Protein AF-A0A183S8B3-F1 (afdb_monomer_lite)

Structure (mmCIF, N/CA/C/O backbone):
data_AF-A0A183S8B3-F1
#
_entry.id   AF-A0A183S8B3-F1
#
loop_
_atom_site.group_PDB
_atom_site.id
_atom_site.type_symbol
_atom_site.label_atom_id
_atom_site.label_alt_id
_atom_site.label_comp_id
_atom_site.label_asym_id
_atom_site.label_entity_id
_atom_site.label_seq_id
_atom_site.pdbx_PDB_ins_code
_atom_site.Cartn_x
_atom_site.Cartn_y
_atom_site.Cartn_z
_atom_site.occupancy
_atom_site.B_iso_or_equiv
_atom_site.auth_seq_id
_atom_site.auth_comp_id
_atom_site.auth_asym_id
_atom_site.auth_atom_id
_atom_site.pdbx_PDB_model_num
ATOM 1 N N . MET A 1 1 ? 29.386 -8.709 -0.844 1.00 28.58 1 MET A N 1
ATOM 2 C CA . MET A 1 1 ? 30.195 -7.514 -1.145 1.00 28.58 1 MET A CA 1
ATOM 3 C C . MET A 1 1 ? 29.340 -6.323 -0.751 1.00 28.58 1 MET A C 1
ATOM 5 O O . MET A 1 1 ? 28.385 -6.035 -1.453 1.00 28.58 1 MET A O 1
ATOM 9 N N . TYR A 1 2 ? 29.567 -5.760 0.434 1.00 32.00 2 TYR A N 1
ATOM 10 C CA . TYR A 1 2 ? 28.912 -4.520 0.862 1.00 32.00 2 TYR A CA 1
ATOM 11 C C . TYR A 1 2 ? 29.810 -3.366 0.422 1.00 32.00 2 TYR A C 1
ATOM 13 O O . TYR A 1 2 ? 31.002 -3.430 0.736 1.00 32.00 2 TYR A O 1
ATOM 21 N N . PRO A 1 3 ? 29.320 -2.343 -0.293 1.00 48.19 3 PRO A N 1
ATOM 22 C CA . PRO A 1 3 ? 30.127 -1.165 -0.508 1.00 48.19 3 PRO A CA 1
ATOM 23 C C . PRO A 1 3 ? 29.978 -0.280 0.731 1.00 48.19 3 PRO A C 1
ATOM 25 O O . PRO A 1 3 ? 28.956 0.367 0.948 1.00 48.19 3 PRO A O 1
ATOM 28 N N . PHE A 1 4 ? 31.006 -0.276 1.575 1.00 38.41 4 PHE A N 1
ATOM 29 C CA . PHE A 1 4 ? 31.290 0.893 2.396 1.00 38.41 4 PHE A CA 1
ATOM 30 C C . PHE A 1 4 ? 31.666 2.014 1.423 1.00 38.41 4 PHE A C 1
ATOM 32 O O . PHE A 1 4 ? 32.770 2.009 0.887 1.00 38.41 4 PHE A O 1
ATOM 39 N N . PHE A 1 5 ? 30.736 2.920 1.128 1.00 45.72 5 PHE A N 1
ATOM 40 C CA . PHE A 1 5 ? 31.040 4.111 0.339 1.00 45.72 5 PHE A CA 1
ATOM 41 C C . PHE A 1 5 ? 31.589 5.197 1.268 1.00 45.72 5 PHE A C 1
ATOM 43 O O . PHE A 1 5 ? 30.900 5.633 2.194 1.00 45.72 5 PHE A O 1
ATOM 50 N N . CYS A 1 6 ? 32.832 5.621 1.029 1.00 40.22 6 CYS A N 1
ATOM 51 C CA . CYS A 1 6 ? 33.384 6.852 1.595 1.00 40.22 6 CYS A CA 1
ATOM 52 C C . CYS A 1 6 ? 32.563 8.058 1.098 1.00 40.22 6 CYS A C 1
ATOM 54 O O . CYS A 1 6 ? 31.995 8.004 0.009 1.00 40.22 6 CYS A O 1
ATOM 56 N N . SER A 1 7 ? 32.499 9.165 1.849 1.00 49.09 7 SER A N 1
ATOM 57 C CA . SER A 1 7 ? 31.607 10.297 1.509 1.00 49.09 7 SER A CA 1
ATOM 58 C C . SER A 1 7 ? 31.872 10.926 0.129 1.00 49.09 7 SER A C 1
ATOM 60 O O . SER A 1 7 ? 30.956 11.464 -0.484 1.00 49.09 7 SER A O 1
ATOM 62 N N . LEU A 1 8 ? 33.095 10.813 -0.405 1.00 49.53 8 LEU A N 1
ATOM 63 C CA . LEU A 1 8 ? 33.428 11.254 -1.765 1.00 49.53 8 LEU A CA 1
ATOM 64 C C . LEU A 1 8 ? 32.795 10.350 -2.845 1.00 49.53 8 LEU A C 1
ATOM 66 O O . LEU A 1 8 ? 32.351 10.843 -3.879 1.00 49.53 8 LEU A O 1
ATOM 70 N N . ASP A 1 9 ? 32.694 9.044 -2.584 1.00 68.12 9 ASP A N 1
ATOM 71 C CA . ASP A 1 9 ? 32.042 8.087 -3.486 1.00 68.12 9 ASP A CA 1
ATOM 72 C C . ASP A 1 9 ? 30.518 8.233 -3.458 1.00 68.12 9 ASP A C 1
ATOM 74 O O . ASP A 1 9 ? 29.854 7.987 -4.461 1.00 68.12 9 ASP A O 1
ATOM 78 N N . GLN A 1 10 ? 29.954 8.667 -2.328 1.00 70.12 10 GLN A N 1
ATOM 79 C CA . GLN A 1 10 ? 28.513 8.863 -2.175 1.00 70.12 10 GLN A CA 1
ATOM 80 C C . GLN A 1 10 ? 27.961 9.901 -3.158 1.00 70.12 10 GLN A C 1
ATOM 82 O O . GLN A 1 10 ? 26.988 9.620 -3.855 1.00 70.12 10 GLN A O 1
ATOM 87 N N . HIS A 1 11 ? 28.622 11.057 -3.274 1.00 78.56 11 HIS A N 1
ATOM 88 C CA . HIS A 1 11 ? 28.232 12.104 -4.221 1.00 78.56 11 HIS A CA 1
ATOM 89 C C . HIS A 1 11 ? 28.464 11.705 -5.683 1.00 78.56 11 HIS A C 1
ATOM 91 O O . HIS A 1 11 ? 27.692 12.096 -6.558 1.00 78.56 11 HIS A O 1
ATOM 97 N N . LEU A 1 12 ? 29.508 10.917 -5.963 1.00 81.69 12 LEU A N 1
ATOM 98 C CA . LEU A 1 12 ? 29.776 10.418 -7.313 1.00 81.69 12 LEU A CA 1
ATOM 99 C C . LEU A 1 12 ? 28.714 9.403 -7.750 1.00 81.69 12 LEU A C 1
ATOM 101 O O . LEU A 1 12 ? 28.211 9.472 -8.870 1.00 81.69 12 LEU A O 1
ATOM 105 N N . VAL A 1 13 ? 28.351 8.477 -6.859 1.00 81.94 13 VAL A N 1
ATOM 106 C CA . VAL A 1 13 ? 27.310 7.476 -7.111 1.00 81.94 13 VAL A CA 1
ATOM 107 C C . VAL A 1 13 ? 25.944 8.143 -7.235 1.00 81.94 13 VAL A C 1
ATOM 109 O O . VAL A 1 13 ? 25.242 7.867 -8.206 1.00 81.94 13 VAL A O 1
ATOM 112 N N . SER A 1 14 ? 25.573 9.045 -6.318 1.00 83.31 14 SER A N 1
ATOM 113 C CA . SER A 1 14 ? 24.304 9.776 -6.420 1.00 83.31 14 SER A CA 1
ATOM 114 C C . SER A 1 14 ? 24.256 10.621 -7.694 1.00 83.31 14 SER A C 1
ATOM 116 O O . SER A 1 14 ? 23.299 10.509 -8.448 1.00 83.31 14 SER A O 1
ATOM 118 N N . GLY A 1 15 ? 25.319 11.371 -8.005 1.00 83.31 15 GLY A N 1
ATOM 119 C CA . GLY A 1 15 ? 25.400 12.193 -9.214 1.00 83.31 15 GLY A CA 1
ATOM 120 C C . GLY A 1 15 ? 25.343 11.376 -10.509 1.00 83.31 15 GLY A C 1
ATOM 121 O O . GLY A 1 15 ? 24.691 11.787 -11.464 1.00 83.31 15 GLY A O 1
ATOM 122 N N . GLY A 1 16 ? 25.969 10.195 -10.545 1.00 85.56 16 GLY A N 1
ATOM 123 C CA . GLY A 1 16 ? 25.882 9.279 -11.686 1.00 85.56 16 GLY A CA 1
ATOM 124 C C . GLY A 1 16 ? 24.483 8.685 -11.875 1.00 85.56 16 GLY A C 1
ATOM 125 O O . GLY A 1 16 ? 24.009 8.568 -13.006 1.00 85.56 16 GLY A O 1
ATOM 126 N N . LEU A 1 17 ? 23.801 8.342 -10.779 1.00 86.75 17 LEU A N 1
ATOM 127 C CA . LEU A 1 17 ? 22.418 7.861 -10.804 1.00 86.75 17 LEU A CA 1
ATOM 128 C C . LEU A 1 17 ? 21.437 8.976 -11.191 1.00 86.75 17 LEU A C 1
ATOM 130 O O . LEU A 1 17 ? 20.550 8.741 -12.008 1.00 86.75 17 LEU A O 1
ATOM 134 N N . ASP A 1 18 ? 21.631 10.193 -10.686 1.00 87.69 18 ASP A N 1
ATOM 135 C CA . ASP A 1 18 ? 20.837 11.360 -11.070 1.00 87.69 18 ASP A CA 1
ATOM 136 C C . ASP A 1 18 ? 21.036 11.697 -12.546 1.00 87.69 18 ASP A C 1
ATOM 138 O O . ASP A 1 18 ? 20.058 11.913 -13.259 1.00 87.69 18 ASP A O 1
ATOM 142 N N . PHE A 1 19 ? 22.279 11.688 -13.036 1.00 87.81 19 PHE A N 1
ATOM 143 C CA . PHE A 1 19 ? 22.562 11.851 -14.461 1.00 87.81 19 PHE A CA 1
ATOM 144 C C . PHE A 1 19 ? 21.821 10.800 -15.291 1.00 87.81 19 PHE A C 1
ATOM 146 O O . PHE A 1 19 ? 21.200 11.145 -16.294 1.00 87.81 19 PHE A O 1
ATOM 153 N N . LEU A 1 20 ? 21.839 9.534 -14.859 1.00 86.69 20 LEU A N 1
ATOM 154 C CA . LEU A 1 20 ? 21.105 8.473 -15.538 1.00 86.69 20 LEU A CA 1
ATOM 155 C C . LEU A 1 20 ? 19.599 8.754 -15.547 1.00 86.69 20 LEU A C 1
ATOM 157 O O . LEU A 1 20 ? 18.998 8.691 -16.611 1.00 86.69 20 LEU A O 1
ATOM 161 N N . ALA A 1 21 ? 18.998 9.111 -14.410 1.00 86.38 21 ALA A N 1
ATOM 162 C CA . ALA A 1 21 ? 17.575 9.445 -14.334 1.00 86.38 21 ALA A CA 1
ATOM 163 C C . ALA A 1 21 ? 17.202 10.578 -15.309 1.00 86.38 21 ALA A C 1
ATOM 165 O O . ALA A 1 21 ? 16.333 10.399 -16.160 1.00 86.38 21 ALA A O 1
ATOM 166 N N . HIS A 1 22 ? 17.932 11.698 -15.265 1.00 86.94 22 HIS A N 1
ATOM 167 C CA . HIS A 1 22 ? 17.687 12.851 -16.136 1.00 86.94 22 HIS A CA 1
ATOM 168 C C . HIS A 1 22 ? 17.904 12.524 -17.614 1.00 86.94 22 HIS A C 1
ATOM 170 O O . HIS A 1 22 ? 17.146 12.983 -18.464 1.00 86.94 22 HIS A O 1
ATOM 176 N N . HIS A 1 23 ? 18.924 11.727 -17.942 1.00 85.56 23 HIS A N 1
ATOM 177 C CA . HIS A 1 23 ? 19.182 11.319 -19.318 1.00 85.56 23 HIS A CA 1
ATOM 178 C C . HIS A 1 23 ? 18.061 10.424 -19.862 1.00 85.56 23 HIS A C 1
ATOM 180 O O . HIS A 1 23 ? 17.615 10.613 -20.991 1.00 85.56 23 HIS A O 1
ATOM 186 N N . MET A 1 24 ? 17.561 9.493 -19.046 1.00 84.12 24 MET A N 1
ATOM 187 C CA . MET A 1 24 ? 16.427 8.632 -19.396 1.00 84.12 24 MET A CA 1
ATOM 188 C C . MET A 1 24 ? 15.137 9.451 -19.563 1.00 84.12 24 MET A C 1
ATOM 190 O O . MET A 1 24 ? 14.385 9.236 -20.512 1.00 84.12 24 MET A O 1
ATOM 194 N N . ASP A 1 25 ? 14.885 10.428 -18.691 1.00 83.81 25 ASP A N 1
ATOM 195 C CA . ASP A 1 25 ? 13.725 11.319 -18.813 1.00 83.81 25 ASP A CA 1
ATOM 196 C C . ASP A 1 25 ? 13.831 12.244 -20.034 1.00 83.81 25 ASP A C 1
ATOM 198 O O . ASP A 1 25 ? 12.833 12.500 -20.712 1.00 83.81 25 ASP A O 1
ATOM 202 N N . PHE A 1 26 ? 15.041 12.702 -20.365 1.00 82.50 26 PHE A N 1
ATOM 203 C CA . PHE A 1 26 ? 15.312 13.467 -21.579 1.00 82.50 26 PHE A CA 1
ATOM 204 C C . PHE A 1 26 ? 15.041 12.647 -22.844 1.00 82.50 26 PHE A C 1
ATOM 206 O O . PHE A 1 26 ? 14.369 13.145 -23.745 1.00 82.50 26 PHE A O 1
ATOM 213 N N . ILE A 1 27 ? 15.509 11.393 -22.916 1.00 77.56 27 ILE A N 1
ATOM 214 C CA . ILE A 1 27 ? 15.233 10.496 -24.055 1.00 77.56 27 ILE A CA 1
ATOM 215 C C . ILE A 1 27 ? 13.723 10.322 -24.228 1.00 77.56 27 ILE A C 1
ATOM 217 O O . ILE A 1 27 ? 13.205 10.488 -25.332 1.00 77.56 27 ILE A O 1
ATOM 221 N N . ARG A 1 28 ? 13.014 10.056 -23.126 1.00 73.19 28 ARG A N 1
ATOM 222 C CA . ARG A 1 28 ? 11.563 9.875 -23.132 1.00 73.19 28 ARG A CA 1
ATOM 223 C C . ARG A 1 28 ? 10.825 11.115 -23.622 1.00 73.19 28 ARG A C 1
ATOM 225 O O . ARG A 1 28 ? 9.957 10.994 -24.470 1.00 73.19 28 ARG A O 1
ATOM 232 N N . THR A 1 29 ? 11.166 12.296 -23.112 1.00 75.00 29 THR A N 1
ATOM 233 C CA . THR A 1 29 ? 10.485 13.557 -23.467 1.00 75.00 29 THR A CA 1
ATOM 234 C C . THR A 1 29 ? 10.867 14.089 -24.849 1.00 75.00 29 THR A C 1
ATOM 236 O O . THR A 1 29 ? 10.072 14.790 -25.468 1.00 75.00 29 THR A O 1
ATOM 239 N N . SER A 1 30 ? 12.059 13.748 -25.346 1.00 66.19 30 SER A N 1
ATOM 240 C CA . SER A 1 30 ? 12.550 14.169 -26.667 1.00 66.19 30 SER A CA 1
ATOM 241 C C . SER A 1 30 ? 12.126 13.227 -27.797 1.00 66.19 30 SER A C 1
ATOM 243 O O . SER A 1 30 ? 12.201 13.601 -28.967 1.00 66.19 30 SER A O 1
ATOM 245 N N . SER A 1 31 ? 11.691 12.005 -27.475 1.00 57.00 31 SER A N 1
ATOM 246 C CA . SER A 1 31 ? 11.126 11.077 -28.451 1.00 57.00 31 SER A CA 1
ATOM 247 C C . SER A 1 31 ? 9.702 11.499 -28.822 1.00 57.00 31 SER A C 1
ATOM 249 O O . SER A 1 31 ? 8.827 11.590 -27.964 1.00 57.00 31 SER A O 1
ATOM 251 N N . ALA A 1 32 ? 9.436 11.700 -30.116 1.00 47.03 32 ALA A N 1
ATOM 252 C CA . ALA A 1 32 ? 8.099 12.016 -30.638 1.00 47.03 32 ALA A CA 1
ATOM 253 C C . ALA A 1 32 ? 7.045 10.917 -30.354 1.00 47.03 32 ALA A C 1
ATOM 255 O O . ALA A 1 32 ? 5.854 11.146 -30.540 1.00 47.03 32 ALA A O 1
ATOM 256 N N . SER A 1 33 ? 7.476 9.746 -29.868 1.00 48.53 33 SER A N 1
ATOM 257 C CA . SER A 1 33 ? 6.636 8.617 -29.446 1.00 48.53 33 SER A CA 1
ATOM 258 C C . SER A 1 33 ? 6.102 8.735 -28.008 1.00 48.53 33 SER A C 1
ATOM 260 O O . SER A 1 33 ? 5.363 7.858 -27.565 1.00 48.53 33 SER A O 1
ATOM 262 N N . ALA A 1 34 ? 6.442 9.792 -27.260 1.00 42.66 34 ALA A N 1
ATOM 263 C CA . ALA A 1 34 ? 6.072 9.958 -25.846 1.00 42.66 34 ALA A CA 1
ATOM 264 C C . ALA A 1 34 ? 4.556 10.065 -25.563 1.00 42.66 34 ALA A C 1
ATOM 266 O O . ALA A 1 34 ? 4.163 10.162 -24.402 1.00 42.66 34 ALA A O 1
ATOM 267 N N . ALA A 1 35 ? 3.717 10.080 -26.604 1.00 38.09 35 ALA A N 1
ATOM 268 C CA . ALA A 1 35 ? 2.268 10.242 -26.514 1.00 38.09 35 ALA A CA 1
ATOM 269 C C . ALA A 1 35 ? 1.453 8.974 -26.836 1.00 38.09 35 ALA A C 1
ATOM 271 O O . ALA A 1 35 ? 0.227 9.037 -26.787 1.00 38.09 35 ALA A O 1
ATOM 272 N N . VAL A 1 36 ? 2.077 7.835 -27.156 1.00 44.66 36 VAL A N 1
ATOM 273 C CA . VAL A 1 36 ? 1.338 6.615 -27.536 1.00 44.66 36 VAL A CA 1
ATOM 274 C C . VAL A 1 36 ? 1.467 5.559 -26.440 1.00 44.66 36 VAL A C 1
ATOM 276 O O . VAL A 1 36 ? 2.223 4.605 -26.545 1.00 44.66 36 VAL A O 1
ATOM 279 N N . ASP A 1 37 ? 0.740 5.778 -25.344 1.00 46.44 37 ASP A N 1
ATOM 280 C CA . ASP A 1 37 ? 0.506 4.782 -24.282 1.00 46.44 37 ASP A CA 1
ATOM 281 C C . ASP A 1 37 ? -0.944 4.239 -24.369 1.00 46.44 37 ASP A C 1
ATOM 283 O O . ASP A 1 37 ? -1.504 3.746 -23.393 1.00 46.44 37 ASP A O 1
ATOM 287 N N . LEU A 1 38 ? -1.569 4.349 -25.550 1.00 39.78 38 LEU A N 1
ATOM 288 C CA . LEU A 1 38 ? -2.922 3.878 -25.852 1.00 39.78 38 LEU A CA 1
ATOM 289 C C . LEU A 1 38 ? -2.873 2.879 -27.015 1.00 39.78 38 LEU A C 1
ATOM 291 O O . LEU A 1 38 ? -2.592 3.257 -28.144 1.00 39.78 38 LEU A O 1
ATOM 295 N N . ASP A 1 39 ? -3.172 1.619 -26.696 1.00 39.62 39 ASP A N 1
ATOM 296 C CA . ASP A 1 39 ? -3.632 0.567 -27.611 1.00 39.62 39 ASP A CA 1
ATOM 297 C C . ASP A 1 39 ? -2.832 0.311 -28.897 1.00 39.62 39 ASP A C 1
ATOM 299 O O . ASP A 1 39 ? -3.371 0.364 -29.997 1.00 39.62 39 ASP A O 1
ATOM 303 N N . ASP A 1 40 ? -1.597 -0.170 -28.768 1.00 39.56 40 ASP A N 1
ATOM 304 C CA . ASP A 1 40 ? -0.907 -0.798 -29.897 1.00 39.56 40 ASP A CA 1
ATOM 305 C C . ASP A 1 40 ? -0.841 -2.320 -29.764 1.00 39.56 40 ASP A C 1
ATOM 307 O O . ASP A 1 40 ? 0.211 -2.945 -29.653 1.00 39.56 40 ASP A O 1
ATOM 311 N N . ALA A 1 41 ? -2.022 -2.934 -29.857 1.00 37.16 41 ALA A N 1
ATOM 312 C CA . ALA A 1 41 ? -2.141 -4.227 -30.528 1.00 37.16 41 ALA A CA 1
ATOM 313 C C . ALA A 1 41 ? -2.025 -4.083 -32.068 1.00 37.16 41 ALA A C 1
ATOM 315 O O . ALA A 1 41 ? -2.004 -5.098 -32.761 1.00 37.16 41 ALA A O 1
ATOM 316 N N . TYR A 1 42 ? -1.947 -2.848 -32.597 1.00 35.09 42 TYR A N 1
ATOM 317 C CA . TYR A 1 42 ? -1.952 -2.540 -34.033 1.00 35.09 42 TYR A CA 1
ATOM 318 C C . TYR A 1 42 ? -1.074 -1.349 -34.486 1.00 35.09 42 TYR A C 1
ATOM 320 O O . TYR A 1 42 ? -1.268 -0.885 -35.611 1.00 35.09 42 TYR A O 1
ATOM 328 N N . ALA A 1 43 ? -0.070 -0.880 -33.729 1.00 35.03 43 ALA A N 1
ATOM 329 C CA . ALA A 1 43 ? 0.948 -0.035 -34.367 1.00 35.03 43 ALA A CA 1
ATOM 330 C C . ALA A 1 43 ? 1.804 -0.896 -35.286 1.00 35.03 43 ALA A C 1
ATOM 332 O O . ALA A 1 43 ? 2.615 -1.713 -34.841 1.00 35.03 43 ALA A O 1
ATOM 333 N N . GLU A 1 44 ? 1.662 -0.664 -36.589 1.00 30.53 44 GLU A N 1
ATOM 334 C CA . GLU A 1 44 ? 2.767 -0.911 -37.502 1.00 30.53 44 GLU A CA 1
ATOM 335 C C . GLU A 1 44 ? 4.028 -0.214 -36.970 1.00 30.53 44 GLU A C 1
ATOM 337 O O . GLU A 1 44 ? 3.926 0.865 -36.373 1.00 30.53 44 GLU A O 1
ATOM 342 N N . PRO A 1 45 ? 5.217 -0.817 -37.153 1.00 34.09 45 PRO A N 1
ATOM 343 C CA . PRO A 1 45 ? 6.460 -0.275 -36.634 1.00 34.09 45 PRO A CA 1
ATOM 344 C C . PRO A 1 45 ? 6.703 1.081 -37.291 1.00 34.09 45 PRO A C 1
ATOM 346 O O . PRO A 1 45 ? 7.200 1.161 -38.412 1.00 34.09 45 PRO A O 1
ATOM 349 N N . SER A 1 46 ? 6.313 2.158 -36.612 1.00 37.19 46 SER A N 1
ATOM 350 C CA . SER A 1 46 ? 6.635 3.496 -37.078 1.00 37.19 46 SER A CA 1
ATOM 351 C C . SER A 1 46 ? 8.157 3.601 -37.160 1.00 37.19 46 SER A C 1
ATOM 353 O O . SER A 1 46 ? 8.864 3.249 -36.215 1.00 37.19 46 SER A O 1
ATOM 355 N N . GLU A 1 47 ? 8.666 4.078 -38.297 1.00 36.62 47 GLU A N 1
ATOM 356 C CA . GLU A 1 47 ? 10.076 4.410 -38.547 1.00 36.62 47 GLU A CA 1
ATOM 357 C C . GLU A 1 47 ? 10.549 5.607 -37.686 1.00 36.62 47 GLU A C 1
ATOM 359 O O . GLU A 1 47 ? 11.268 6.494 -38.144 1.00 36.62 47 GLU A O 1
ATOM 364 N N . SER A 1 48 ? 10.112 5.691 -36.429 1.00 43.03 48 SER A N 1
ATOM 365 C CA . SER A 1 48 ? 10.617 6.643 -35.450 1.00 43.03 48 SER A CA 1
ATOM 366 C C . SER A 1 48 ? 11.865 6.052 -34.791 1.00 43.03 48 SER A C 1
ATOM 368 O O . SER A 1 48 ? 11.960 4.837 -34.613 1.00 43.03 48 SER A O 1
ATOM 370 N N . LEU A 1 49 ? 12.876 6.895 -34.530 1.00 43.25 49 LEU A N 1
ATOM 371 C CA . LEU A 1 49 ? 14.199 6.452 -34.080 1.00 43.25 49 LEU A CA 1
ATOM 372 C C . LEU A 1 49 ? 14.074 5.383 -32.986 1.00 43.25 49 LEU A C 1
ATOM 374 O O . LEU A 1 49 ? 13.365 5.618 -32.005 1.00 43.25 49 LEU A O 1
ATOM 378 N N . PRO A 1 50 ? 14.772 4.241 -33.124 1.00 53.00 50 PRO A N 1
ATOM 379 C CA . PRO A 1 50 ? 14.678 3.177 -32.148 1.00 53.00 50 PRO A CA 1
ATOM 380 C C . PRO A 1 50 ? 15.023 3.747 -30.779 1.00 53.00 50 PRO A C 1
ATOM 382 O O . PRO A 1 50 ? 16.064 4.388 -30.615 1.00 53.00 50 PRO A O 1
ATOM 385 N N . ASN A 1 51 ? 14.147 3.524 -29.802 1.00 63.94 51 ASN A N 1
ATOM 386 C CA . ASN A 1 51 ? 14.427 3.866 -28.423 1.00 63.94 51 ASN A CA 1
ATOM 387 C C . ASN A 1 51 ? 15.752 3.189 -28.035 1.00 63.94 51 ASN A C 1
ATOM 389 O O . ASN A 1 51 ? 15.833 1.964 -27.910 1.00 63.94 51 ASN A O 1
ATOM 393 N N . THR A 1 52 ? 16.824 3.979 -27.922 1.00 74.81 52 THR A N 1
ATOM 394 C CA . THR A 1 52 ? 18.205 3.488 -27.792 1.00 74.81 52 THR A CA 1
ATOM 395 C C . THR A 1 52 ? 18.356 2.525 -26.611 1.00 74.81 52 THR A C 1
ATOM 397 O O . THR A 1 52 ? 19.189 1.620 -26.635 1.00 74.81 52 THR A O 1
ATOM 400 N N . ILE A 1 53 ? 17.511 2.687 -25.589 1.00 80.75 53 ILE A N 1
ATOM 401 C CA . ILE A 1 53 ? 17.480 1.860 -24.382 1.00 80.75 53 ILE A CA 1
ATOM 402 C C . ILE A 1 53 ? 16.853 0.492 -24.657 1.00 80.75 53 ILE A C 1
ATOM 404 O O . ILE A 1 53 ? 17.350 -0.514 -24.156 1.00 80.75 53 ILE A O 1
ATOM 408 N N . GLU A 1 54 ? 15.809 0.420 -25.481 1.00 81.25 54 GLU A N 1
ATOM 409 C CA . GLU A 1 54 ? 15.206 -0.854 -25.882 1.00 81.25 54 GLU A CA 1
ATOM 410 C C . GLU A 1 54 ? 16.151 -1.653 -26.769 1.00 81.25 54 GLU A C 1
ATOM 412 O O . GLU A 1 54 ? 16.347 -2.844 -26.538 1.00 81.25 54 GLU A O 1
ATOM 417 N N . VAL A 1 55 ? 16.829 -0.995 -27.714 1.00 83.50 55 VAL A N 1
ATOM 418 C CA . VAL A 1 55 ? 17.889 -1.643 -28.501 1.00 83.50 55 VAL A CA 1
ATOM 419 C C . VAL A 1 55 ? 19.005 -2.141 -27.588 1.00 83.50 55 VAL A C 1
ATOM 421 O O . VAL A 1 55 ? 19.480 -3.265 -27.760 1.00 83.50 55 VAL A O 1
ATOM 424 N N . ALA A 1 56 ? 19.403 -1.357 -26.582 1.00 83.06 56 ALA A N 1
ATOM 425 C CA . ALA A 1 56 ? 20.388 -1.786 -25.595 1.00 83.06 56 ALA A CA 1
ATOM 426 C C . ALA A 1 56 ? 19.894 -2.974 -24.751 1.00 83.06 56 ALA A C 1
ATOM 428 O O . ALA A 1 56 ? 20.684 -3.873 -24.460 1.00 83.06 56 ALA A O 1
ATOM 429 N N . TYR A 1 57 ? 18.605 -3.021 -24.400 1.00 85.44 57 TYR A N 1
ATOM 430 C CA . TYR A 1 57 ? 18.001 -4.150 -23.693 1.00 85.44 57 TYR A CA 1
ATOM 431 C C . TYR A 1 57 ? 17.985 -5.416 -24.548 1.00 85.44 57 TYR A C 1
ATOM 433 O O . TYR A 1 57 ? 18.431 -6.460 -24.082 1.00 85.44 57 TYR A O 1
ATOM 441 N N . VAL A 1 58 ? 17.551 -5.324 -25.806 1.00 86.31 58 VAL A N 1
ATOM 442 C CA . VAL A 1 58 ? 17.529 -6.455 -26.747 1.00 86.31 58 VAL A CA 1
ATOM 443 C C . VAL A 1 58 ? 18.945 -6.962 -27.025 1.00 86.31 58 VAL A C 1
ATOM 445 O O . VAL A 1 58 ? 19.194 -8.165 -27.023 1.00 86.31 58 VAL A O 1
ATOM 448 N N . THR A 1 59 ? 19.899 -6.049 -27.215 1.00 87.50 59 THR A N 1
ATOM 449 C CA . THR A 1 59 ? 21.290 -6.398 -27.539 1.00 87.50 59 THR A CA 1
ATOM 450 C C . THR A 1 59 ? 22.043 -6.931 -26.319 1.00 87.50 59 THR A C 1
ATOM 452 O O . THR A 1 59 ? 22.892 -7.815 -26.442 1.00 87.50 59 THR A O 1
ATOM 455 N N . ASN A 1 60 ? 21.779 -6.389 -25.127 1.00 87.31 60 ASN A N 1
ATOM 456 C CA . ASN A 1 60 ? 22.495 -6.754 -23.909 1.00 87.31 60 ASN A CA 1
ATOM 457 C C . ASN A 1 60 ? 21.607 -6.674 -22.652 1.00 87.31 60 ASN A C 1
ATOM 459 O O . ASN A 1 60 ? 21.823 -5.828 -21.774 1.00 87.31 60 ASN A O 1
ATOM 463 N N . PRO A 1 61 ? 20.658 -7.612 -22.481 1.00 87.50 61 PRO A N 1
ATOM 464 C CA . PRO A 1 61 ? 19.708 -7.576 -21.364 1.00 87.50 61 PRO A CA 1
ATOM 465 C C . PRO A 1 61 ? 20.418 -7.706 -20.011 1.00 87.50 61 PRO A C 1
ATOM 467 O O . PRO A 1 61 ? 19.998 -7.140 -19.001 1.00 87.50 61 PRO A O 1
ATOM 470 N N . SER A 1 62 ? 21.564 -8.397 -19.995 1.00 88.25 62 SER A N 1
ATOM 471 C CA . SER A 1 62 ? 22.396 -8.563 -18.803 1.00 88.25 62 SER A CA 1
ATOM 472 C C . SER A 1 62 ? 22.993 -7.250 -18.293 1.00 88.25 62 SER A C 1
ATOM 474 O O . SER A 1 62 ? 23.260 -7.132 -17.097 1.00 88.25 62 SER A O 1
ATOM 476 N N . LEU A 1 63 ? 23.253 -6.284 -19.180 1.00 87.56 63 LEU A N 1
ATOM 477 C CA . LEU A 1 63 ? 23.804 -4.985 -18.812 1.00 87.56 63 LEU A CA 1
ATOM 478 C C . LEU A 1 63 ? 22.730 -4.128 -18.144 1.00 87.56 63 LEU A C 1
ATOM 480 O O . LEU A 1 63 ? 22.965 -3.605 -17.058 1.00 87.56 63 LEU A O 1
ATOM 484 N N . ILE A 1 64 ? 21.543 -4.061 -18.752 1.00 89.38 64 ILE A N 1
ATOM 485 C CA . ILE A 1 64 ? 20.398 -3.325 -18.203 1.00 89.38 64 ILE A CA 1
ATOM 486 C C . ILE A 1 64 ? 19.984 -3.908 -16.852 1.00 89.38 64 ILE A C 1
ATOM 488 O O . ILE A 1 64 ? 19.811 -3.169 -15.885 1.00 89.38 64 ILE A O 1
ATOM 492 N N . TRP A 1 65 ? 19.927 -5.239 -16.742 1.00 91.69 65 TRP A N 1
ATOM 493 C CA . TRP A 1 65 ? 19.690 -5.897 -15.460 1.00 91.69 65 TRP A CA 1
ATOM 494 C C . TRP A 1 65 ? 20.768 -5.565 -14.425 1.00 91.69 65 TRP A C 1
ATOM 496 O O . TRP A 1 65 ? 20.440 -5.270 -13.280 1.00 91.69 65 TRP A O 1
ATOM 506 N N . ARG A 1 66 ? 22.055 -5.585 -14.797 1.00 88.62 66 ARG A N 1
ATOM 507 C CA . ARG A 1 66 ? 23.143 -5.235 -13.871 1.00 88.62 66 ARG A CA 1
ATOM 508 C C . ARG A 1 66 ? 23.008 -3.804 -13.364 1.00 88.62 66 ARG A C 1
ATOM 510 O O . ARG A 1 66 ? 23.144 -3.599 -12.162 1.00 88.62 66 ARG A O 1
ATOM 517 N N . LEU A 1 67 ? 22.684 -2.861 -14.244 1.00 87.06 67 LEU A N 1
ATOM 518 C CA . LEU A 1 67 ? 22.475 -1.460 -13.894 1.00 87.06 67 LEU A CA 1
ATOM 519 C C . LEU A 1 67 ? 21.286 -1.281 -12.941 1.00 87.06 67 LEU A C 1
ATOM 521 O O . LEU A 1 67 ? 21.436 -0.664 -11.888 1.00 87.06 67 LEU A O 1
ATOM 525 N N . LEU A 1 68 ? 20.147 -1.907 -13.251 1.00 89.81 68 LEU A N 1
ATOM 526 C CA . LEU A 1 68 ? 18.979 -1.917 -12.369 1.00 89.81 68 LEU A CA 1
ATOM 527 C C . LEU A 1 68 ? 19.310 -2.560 -11.015 1.00 89.81 68 LEU A C 1
ATOM 529 O O . LEU A 1 68 ? 19.026 -1.999 -9.964 1.00 89.81 68 LEU A O 1
ATOM 533 N N . SER A 1 69 ? 19.966 -3.721 -11.022 1.00 88.81 69 SER A N 1
ATOM 534 C CA . SER A 1 69 ? 20.324 -4.447 -9.802 1.00 88.81 69 SER A CA 1
ATOM 535 C C . SER A 1 69 ? 21.326 -3.688 -8.931 1.00 88.81 69 SER A C 1
ATOM 537 O O . SER A 1 69 ? 21.285 -3.834 -7.711 1.00 88.81 69 SER A O 1
ATOM 539 N N . PHE A 1 70 ? 22.211 -2.892 -9.540 1.00 86.69 70 PHE A N 1
ATOM 540 C CA . PHE A 1 70 ? 23.135 -2.009 -8.837 1.00 86.69 70 PHE A CA 1
ATOM 541 C C . PHE A 1 70 ? 22.358 -0.904 -8.124 1.00 86.69 70 PHE A C 1
ATOM 543 O O . PHE A 1 70 ? 22.493 -0.769 -6.912 1.00 86.69 70 PHE A O 1
ATOM 550 N N . ALA A 1 71 ? 21.473 -0.204 -8.838 1.00 85.94 71 ALA A N 1
ATOM 551 C CA . ALA A 1 71 ? 20.631 0.832 -8.251 1.00 85.94 71 ALA A CA 1
ATOM 552 C C . ALA A 1 71 ? 19.732 0.275 -7.128 1.00 85.94 71 ALA A C 1
ATOM 554 O O . ALA A 1 71 ? 19.676 0.842 -6.043 1.00 85.94 71 ALA A O 1
ATOM 555 N N . LEU A 1 72 ? 19.117 -0.898 -7.315 1.00 86.38 72 LEU A N 1
ATOM 556 C CA . LEU A 1 72 ? 18.309 -1.552 -6.275 1.00 86.38 72 LEU A CA 1
ATOM 557 C C . LEU A 1 72 ? 19.113 -1.927 -5.012 1.00 86.38 72 LEU A C 1
ATOM 559 O O . LEU A 1 72 ? 18.539 -2.028 -3.923 1.00 86.38 72 LEU A O 1
ATOM 563 N N . GLN A 1 73 ? 20.424 -2.158 -5.149 1.00 86.38 73 GLN A N 1
ATOM 564 C CA . GLN A 1 73 ? 21.343 -2.480 -4.049 1.00 86.38 73 GLN A CA 1
ATOM 565 C C . GLN A 1 73 ? 21.916 -1.248 -3.348 1.00 86.38 73 GLN A C 1
ATOM 567 O O . GLN A 1 73 ? 22.432 -1.387 -2.237 1.00 86.38 73 GLN A O 1
ATOM 572 N N . CYS A 1 74 ? 21.847 -0.070 -3.971 1.00 81.19 74 CYS A N 1
ATOM 573 C CA . CYS A 1 74 ? 22.327 1.166 -3.375 1.00 81.19 74 CYS A CA 1
ATOM 574 C C . CYS A 1 74 ? 21.549 1.462 -2.088 1.00 81.19 74 CYS A C 1
ATOM 576 O O . CYS A 1 74 ? 20.330 1.637 -2.099 1.00 81.19 74 CYS A O 1
ATOM 578 N N . ARG A 1 75 ? 22.276 1.513 -0.970 1.00 66.81 75 ARG A N 1
ATOM 579 C CA . ARG A 1 75 ? 21.751 1.879 0.343 1.00 66.81 75 ARG A CA 1
ATOM 580 C C . ARG A 1 75 ? 22.642 2.893 1.043 1.00 66.81 75 ARG A C 1
ATOM 582 O O . ARG A 1 75 ? 23.853 2.885 0.799 1.00 66.81 75 ARG A O 1
ATOM 589 N N . PRO A 1 76 ? 22.067 3.670 1.974 1.00 56.62 76 PRO A N 1
ATOM 590 C CA . PRO A 1 76 ? 22.862 4.439 2.911 1.00 56.62 76 PRO A CA 1
ATOM 591 C C . PRO A 1 76 ? 23.720 3.496 3.759 1.00 56.62 76 PRO A C 1
ATOM 593 O O . PRO A 1 76 ? 23.287 2.413 4.159 1.00 56.62 76 PRO A O 1
ATOM 596 N N . SER A 1 77 ? 24.952 3.917 4.040 1.00 45.19 77 SER A N 1
ATOM 597 C CA . SER A 1 77 ? 25.908 3.186 4.879 1.00 45.19 77 SER A CA 1
ATOM 598 C C . SER A 1 77 ? 25.595 3.270 6.378 1.00 45.19 77 SER A C 1
ATOM 600 O O . SER A 1 77 ? 26.186 2.527 7.159 1.00 45.19 77 SER A O 1
ATOM 602 N N . MET A 1 78 ? 24.669 4.145 6.782 1.00 42.19 78 MET A N 1
ATOM 603 C CA . MET A 1 78 ? 24.238 4.351 8.164 1.00 42.19 78 MET A CA 1
ATOM 604 C C . MET A 1 78 ? 22.715 4.527 8.223 1.00 42.19 78 MET A C 1
ATOM 606 O O . MET A 1 78 ? 22.152 5.147 7.320 1.00 42.19 78 MET A O 1
ATOM 610 N N . PRO A 1 79 ? 22.040 4.036 9.277 1.00 41.38 79 PRO A N 1
ATOM 611 C CA . PRO A 1 79 ? 20.650 4.376 9.547 1.00 41.38 79 PRO A CA 1
ATOM 612 C C . PRO A 1 79 ? 20.578 5.857 9.940 1.00 41.38 79 PRO A C 1
ATOM 614 O O . PRO A 1 79 ? 20.678 6.219 11.109 1.00 41.38 79 PRO A O 1
ATOM 617 N N . THR A 1 80 ? 20.475 6.742 8.955 1.00 39.38 80 THR A N 1
ATOM 618 C CA . THR A 1 80 ? 20.202 8.155 9.197 1.00 39.38 80 THR A CA 1
ATOM 619 C C . THR A 1 80 ? 18.714 8.319 9.466 1.00 39.38 80 THR A C 1
ATOM 621 O O . THR A 1 80 ? 17.876 7.840 8.706 1.00 39.38 80 THR A O 1
ATOM 624 N N . THR A 1 81 ? 18.382 9.030 10.540 1.00 38.59 81 THR A N 1
ATOM 625 C CA . THR A 1 81 ? 17.019 9.469 10.883 1.00 38.59 81 THR A CA 1
ATOM 626 C C . THR A 1 81 ? 16.410 10.405 9.835 1.00 38.59 81 THR A C 1
ATOM 628 O O . THR A 1 81 ? 15.219 10.704 9.889 1.00 38.59 81 THR A O 1
ATOM 631 N N . GLU A 1 82 ? 17.211 10.864 8.874 1.00 39.53 82 GLU A N 1
ATOM 632 C CA . GLU A 1 82 ? 16.773 11.690 7.761 1.00 39.53 82 GLU A CA 1
ATOM 633 C C . GLU A 1 82 ? 16.179 10.828 6.642 1.00 39.53 82 GLU A C 1
ATOM 635 O O . GLU A 1 82 ? 16.814 9.948 6.057 1.00 39.53 82 GLU A O 1
ATOM 640 N N . THR A 1 83 ? 14.922 11.119 6.322 1.00 48.78 83 THR A N 1
ATOM 641 C CA . THR A 1 83 ? 14.092 10.484 5.292 1.00 48.78 83 THR A CA 1
ATOM 642 C C . THR A 1 83 ? 14.603 10.689 3.857 1.00 48.78 83 THR A C 1
ATOM 644 O O . THR A 1 83 ? 14.017 10.152 2.915 1.00 48.78 83 THR A O 1
ATOM 647 N N . THR A 1 84 ? 15.720 11.393 3.670 1.00 57.16 84 THR A N 1
ATOM 648 C CA . THR A 1 84 ? 16.211 11.919 2.390 1.00 57.16 84 THR A CA 1
ATOM 649 C C . THR A 1 84 ? 17.679 11.567 2.132 1.00 57.16 84 THR A C 1
ATOM 651 O O . THR A 1 84 ? 18.497 12.451 1.904 1.00 57.16 84 THR A O 1
ATOM 654 N N . ASP A 1 85 ? 18.034 10.277 2.142 1.00 72.81 85 ASP A N 1
ATOM 655 C CA . ASP A 1 85 ? 19.332 9.851 1.598 1.00 72.81 85 ASP A CA 1
ATOM 656 C C . ASP A 1 85 ? 19.367 10.112 0.075 1.00 72.81 85 ASP A C 1
ATOM 658 O O . ASP A 1 85 ? 18.567 9.511 -0.663 1.00 72.81 85 ASP A O 1
ATOM 662 N N . PRO A 1 86 ? 20.274 10.982 -0.411 1.00 77.69 86 PRO A N 1
ATOM 663 C CA . PRO A 1 86 ? 20.371 11.324 -1.825 1.00 77.69 86 PRO A CA 1
ATOM 664 C C . PRO A 1 86 ? 20.697 10.113 -2.702 1.00 77.69 86 PRO A C 1
ATOM 666 O O . PRO A 1 86 ? 20.180 10.027 -3.811 1.00 77.69 86 PRO A O 1
ATOM 669 N N . ILE A 1 87 ? 21.484 9.142 -2.221 1.00 84.06 87 ILE A N 1
ATOM 670 C CA . ILE A 1 87 ? 21.831 7.952 -3.012 1.00 84.06 87 ILE A CA 1
ATOM 671 C C . ILE A 1 87 ? 20.593 7.102 -3.244 1.00 84.06 87 ILE A C 1
ATOM 673 O O . ILE A 1 87 ? 20.315 6.713 -4.377 1.00 84.06 87 ILE A O 1
ATOM 677 N N . ARG A 1 88 ? 19.840 6.808 -2.180 1.00 81.25 88 ARG A N 1
ATOM 678 C CA . ARG A 1 88 ? 18.607 6.023 -2.286 1.00 81.25 88 ARG A CA 1
ATOM 679 C C . ARG A 1 88 ? 17.595 6.721 -3.191 1.00 81.25 88 ARG A C 1
ATOM 681 O O . ARG A 1 88 ? 16.970 6.061 -4.019 1.00 81.25 88 ARG A O 1
ATOM 688 N N . LEU A 1 89 ? 17.444 8.042 -3.063 1.00 83.88 89 LEU A N 1
ATOM 689 C CA . LEU A 1 89 ? 16.536 8.816 -3.908 1.00 83.88 89 LEU A CA 1
ATOM 690 C C . LEU A 1 89 ? 16.948 8.750 -5.384 1.00 83.88 89 LEU A C 1
ATOM 692 O O . LEU A 1 89 ? 16.108 8.412 -6.220 1.00 83.88 89 LEU A O 1
ATOM 696 N N . ALA A 1 90 ? 18.226 9.005 -5.677 1.00 86.50 90 ALA A N 1
ATOM 697 C CA . ALA A 1 90 ? 18.800 8.947 -7.017 1.00 86.50 90 ALA A CA 1
ATOM 698 C C . ALA A 1 90 ? 18.677 7.541 -7.617 1.00 86.50 90 ALA A C 1
ATOM 700 O O . ALA A 1 90 ? 18.237 7.384 -8.752 1.00 86.50 90 ALA A O 1
ATOM 701 N N . ALA A 1 91 ? 18.969 6.497 -6.837 1.00 88.19 91 ALA A N 1
ATOM 702 C CA . ALA A 1 91 ? 18.843 5.104 -7.255 1.00 88.19 91 ALA A CA 1
ATOM 703 C C . ALA A 1 91 ? 17.402 4.729 -7.618 1.00 88.19 91 ALA A C 1
ATOM 705 O O . ALA A 1 91 ? 17.164 4.066 -8.634 1.00 88.19 91 ALA A O 1
ATOM 706 N N . CYS A 1 92 ? 16.433 5.170 -6.811 1.00 88.19 92 CYS A N 1
ATOM 707 C CA . CYS A 1 92 ? 15.026 4.910 -7.085 1.00 88.19 92 CYS A CA 1
ATOM 708 C C . CYS A 1 92 ? 14.549 5.691 -8.321 1.00 88.19 92 CYS A C 1
ATOM 710 O O . CYS A 1 92 ? 13.843 5.118 -9.147 1.00 88.19 92 CYS A O 1
ATOM 712 N N . SER A 1 93 ? 14.961 6.957 -8.483 1.00 89.19 93 SER A N 1
ATOM 713 C CA . SER A 1 93 ? 14.667 7.762 -9.682 1.00 89.19 93 SER A CA 1
ATOM 714 C C . SER A 1 93 ? 15.260 7.126 -10.939 1.00 89.19 93 SER A C 1
ATOM 716 O O . SER A 1 93 ? 14.541 6.875 -11.897 1.00 89.19 93 SER A O 1
ATOM 718 N N . ALA A 1 94 ? 16.544 6.769 -10.904 1.00 90.38 94 ALA A N 1
ATOM 719 C CA . ALA A 1 94 ? 17.255 6.120 -11.999 1.00 90.38 94 ALA A CA 1
ATOM 720 C C . ALA A 1 94 ? 16.575 4.816 -12.439 1.00 90.38 94 ALA A C 1
ATOM 722 O O . ALA A 1 94 ? 16.366 4.584 -13.628 1.00 90.38 94 ALA A O 1
ATOM 723 N N . SER A 1 95 ? 16.192 3.979 -11.471 1.00 92.50 95 SER A N 1
ATOM 724 C CA . SER A 1 95 ? 15.505 2.711 -11.732 1.00 92.50 95 SER A CA 1
ATOM 725 C C . SER A 1 95 ? 14.110 2.923 -12.323 1.00 92.50 95 SER A C 1
ATOM 727 O O . SER A 1 95 ? 13.739 2.232 -13.270 1.00 92.50 95 SER A O 1
ATOM 729 N N . ALA A 1 96 ? 13.342 3.879 -11.792 1.00 91.94 96 ALA A N 1
ATOM 730 C CA . ALA A 1 96 ? 12.009 4.201 -12.292 1.00 91.94 96 ALA A CA 1
ATOM 731 C C . ALA A 1 96 ? 12.062 4.767 -13.719 1.00 91.94 96 ALA A C 1
ATOM 733 O O . ALA A 1 96 ? 11.358 4.261 -14.590 1.00 91.94 96 ALA A O 1
ATOM 734 N N . SER A 1 97 ? 12.945 5.733 -13.993 1.00 90.00 97 SER A N 1
ATOM 735 C CA . SER A 1 97 ? 13.119 6.307 -15.333 1.00 90.00 97 SER A CA 1
ATOM 736 C C . SER A 1 97 ? 13.622 5.269 -16.342 1.00 90.00 97 SER A C 1
ATOM 738 O O . SER A 1 97 ? 13.159 5.251 -17.482 1.00 90.00 97 SER A O 1
ATOM 740 N N . LEU A 1 98 ? 14.505 4.348 -15.932 1.00 90.56 98 LEU A N 1
ATOM 741 C CA . LEU A 1 98 ? 14.928 3.221 -16.770 1.00 90.56 98 LEU A CA 1
ATOM 742 C C . LEU A 1 98 ? 13.745 2.313 -17.137 1.00 90.56 98 LEU A C 1
ATOM 744 O O . LEU A 1 98 ? 13.560 1.991 -18.307 1.00 90.56 98 LEU A O 1
ATOM 748 N N . LEU A 1 99 ? 12.934 1.911 -16.153 1.00 91.12 99 LEU A N 1
ATOM 749 C CA . LEU A 1 99 ? 11.763 1.056 -16.379 1.00 91.12 99 LEU A CA 1
ATOM 750 C C . LEU A 1 99 ? 10.668 1.758 -17.197 1.00 91.12 99 LEU A C 1
ATOM 752 O O . LEU A 1 99 ? 9.960 1.099 -17.962 1.00 91.12 99 LEU A O 1
ATOM 756 N N . ALA A 1 100 ? 10.529 3.077 -17.056 1.00 89.12 100 ALA A N 1
ATOM 757 C CA . ALA A 1 100 ? 9.571 3.881 -17.810 1.00 89.12 100 ALA A CA 1
ATOM 758 C C . ALA A 1 100 ? 9.927 3.989 -19.300 1.00 89.12 100 ALA A C 1
ATOM 760 O O . ALA A 1 100 ? 9.031 4.087 -20.130 1.00 89.12 100 ALA A O 1
ATOM 761 N N . ASN A 1 101 ? 11.217 3.930 -19.643 1.00 86.69 101 ASN A N 1
ATOM 762 C CA . ASN A 1 101 ? 11.695 3.965 -21.027 1.00 86.69 101 ASN A CA 1
ATOM 763 C C . ASN A 1 101 ? 11.627 2.611 -21.745 1.00 86.69 101 ASN A C 1
ATOM 765 O O . ASN A 1 101 ? 12.014 2.529 -22.902 1.00 86.69 101 ASN A O 1
ATOM 769 N N . LEU A 1 102 ? 11.193 1.541 -21.085 1.00 85.88 102 LEU A N 1
ATOM 770 C CA . LEU A 1 102 ? 11.048 0.228 -21.708 1.00 85.88 102 LEU A CA 1
ATOM 771 C C . LEU A 1 102 ? 9.579 -0.047 -22.014 1.00 85.88 102 LEU A C 1
ATOM 773 O O . LEU A 1 102 ? 8.714 0.300 -21.204 1.00 85.88 102 LEU A O 1
ATOM 777 N N . ASN A 1 103 ? 9.303 -0.731 -23.124 1.00 85.38 103 ASN A N 1
ATOM 778 C CA . ASN A 1 103 ? 7.973 -1.252 -23.416 1.00 85.38 103 ASN A CA 1
ATOM 779 C C . ASN A 1 103 ? 7.435 -2.175 -22.302 1.00 85.38 103 ASN A C 1
ATOM 781 O O . ASN A 1 103 ? 8.152 -2.642 -21.407 1.00 85.38 103 ASN A O 1
ATOM 785 N N . ARG A 1 104 ? 6.131 -2.459 -22.377 1.00 85.38 104 ARG A N 1
ATOM 786 C CA . ARG A 1 104 ? 5.405 -3.267 -21.388 1.00 85.38 104 ARG A CA 1
ATOM 787 C C . ARG A 1 104 ? 6.056 -4.628 -21.129 1.00 85.38 104 ARG A C 1
ATOM 789 O O . ARG A 1 104 ? 6.144 -5.039 -19.973 1.00 85.38 104 ARG A O 1
ATOM 796 N N . GLU A 1 105 ? 6.491 -5.329 -22.172 1.00 87.31 105 GLU A N 1
ATOM 797 C CA . GLU A 1 105 ? 7.025 -6.686 -22.047 1.00 87.31 105 GLU A CA 1
ATOM 798 C C . GLU A 1 105 ? 8.381 -6.699 -21.332 1.00 87.31 105 GLU A C 1
ATOM 800 O O . GLU A 1 105 ? 8.564 -7.427 -20.355 1.00 87.31 105 GLU A O 1
ATOM 805 N N . TYR A 1 106 ? 9.313 -5.838 -21.739 1.00 89.25 106 TYR A N 1
ATOM 806 C CA . TYR A 1 106 ? 10.635 -5.740 -21.115 1.00 89.25 106 TYR A CA 1
ATOM 807 C C . TYR A 1 106 ? 10.552 -5.220 -19.678 1.00 89.25 106 TYR A C 1
ATOM 809 O O . TYR A 1 106 ? 11.267 -5.703 -18.793 1.00 89.25 106 TYR A O 1
ATOM 817 N N . ARG A 1 107 ? 9.625 -4.290 -19.413 1.00 90.38 107 ARG A N 1
ATOM 818 C CA . ARG A 1 107 ? 9.326 -3.813 -18.058 1.00 90.38 107 ARG A CA 1
ATOM 819 C C . ARG A 1 107 ? 8.845 -4.953 -17.163 1.00 90.38 107 ARG A C 1
ATOM 821 O O . ARG A 1 107 ? 9.342 -5.091 -16.045 1.00 90.38 107 ARG A O 1
ATOM 828 N N . LEU A 1 108 ? 7.938 -5.799 -17.657 1.00 90.50 108 LEU A N 1
ATOM 829 C CA . LEU A 1 108 ? 7.476 -6.989 -16.939 1.00 90.50 108 LEU A CA 1
ATOM 830 C C . LEU A 1 108 ? 8.619 -7.973 -16.677 1.00 90.50 108 LEU A C 1
ATOM 832 O O . LEU A 1 108 ? 8.788 -8.412 -15.543 1.00 90.50 108 LEU A O 1
ATOM 836 N N . GLN A 1 109 ? 9.455 -8.267 -17.675 1.00 91.75 109 GLN A N 1
ATOM 837 C CA . GLN A 1 109 ? 10.589 -9.186 -17.520 1.00 91.75 109 GLN A CA 1
ATOM 838 C C . GLN A 1 109 ? 11.590 -8.710 -16.450 1.00 91.75 109 GLN A C 1
ATOM 840 O O . GLN A 1 109 ? 12.022 -9.501 -15.601 1.00 91.75 109 GLN A O 1
ATOM 845 N N . LEU A 1 110 ? 11.941 -7.419 -16.450 1.00 92.19 110 LEU A N 1
ATOM 846 C CA . LEU A 1 110 ? 12.822 -6.820 -15.441 1.00 92.19 110 LEU A CA 1
ATOM 847 C C . LEU A 1 110 ? 12.178 -6.754 -14.057 1.00 92.19 110 LEU A C 1
ATOM 849 O O . LEU A 1 110 ? 12.864 -6.969 -13.053 1.00 92.19 110 LEU A O 1
ATOM 853 N N . LEU A 1 111 ? 10.871 -6.506 -13.982 1.00 92.69 111 LEU A N 1
ATOM 854 C CA . LEU A 1 111 ? 10.139 -6.551 -12.724 1.00 92.69 111 LEU A CA 1
ATOM 855 C C . LEU A 1 111 ? 10.123 -7.975 -12.158 1.00 92.69 111 LEU A C 1
ATOM 857 O O . LEU A 1 111 ? 10.491 -8.169 -11.003 1.00 92.69 111 LEU A O 1
ATOM 861 N N . SER A 1 112 ? 9.824 -8.994 -12.967 1.00 91.31 112 SER A N 1
ATOM 862 C CA . SER A 1 112 ? 9.901 -10.398 -12.546 1.00 91.31 112 SER A CA 1
ATOM 863 C C . SER A 1 112 ? 11.311 -10.790 -12.092 1.00 91.31 112 SER A C 1
ATOM 865 O O . SER A 1 112 ? 11.469 -11.534 -11.122 1.00 91.31 112 SER A O 1
ATOM 867 N N . ALA A 1 113 ? 12.357 -10.285 -12.754 1.00 91.50 113 ALA A N 1
ATOM 868 C CA . ALA A 1 113 ? 13.736 -10.473 -12.308 1.00 91.50 113 ALA A CA 1
ATOM 869 C C . ALA A 1 113 ? 14.008 -9.780 -10.960 1.00 91.50 113 ALA A C 1
ATOM 871 O O . ALA A 1 113 ? 14.638 -10.379 -10.087 1.00 91.50 113 ALA A O 1
ATOM 872 N N . SER A 1 114 ? 13.476 -8.571 -10.755 1.00 92.62 114 SER A N 1
ATOM 873 C CA . SER A 1 114 ? 13.555 -7.828 -9.487 1.00 92.62 114 SER A CA 1
ATOM 874 C C . SER A 1 114 ? 12.859 -8.573 -8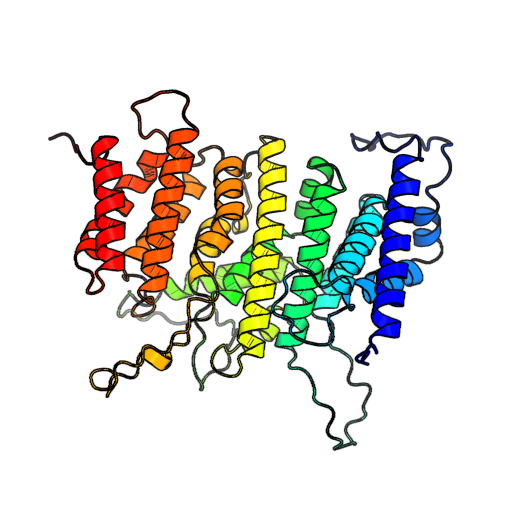.350 1.00 92.62 114 SER A C 1
ATOM 876 O O . SER A 1 114 ? 13.432 -8.713 -7.271 1.00 92.62 114 SER A O 1
ATOM 878 N N . LEU A 1 115 ? 11.679 -9.145 -8.603 1.00 91.62 115 LEU A N 1
ATOM 879 C CA . LEU A 1 115 ? 10.955 -9.951 -7.620 1.00 91.62 115 LEU A CA 1
ATOM 880 C C . LEU A 1 115 ? 11.731 -11.221 -7.245 1.00 91.62 115 LEU A C 1
ATOM 882 O O . LEU A 1 115 ? 11.922 -11.510 -6.065 1.00 91.62 115 LEU A O 1
ATOM 886 N N . ARG A 1 116 ? 12.280 -11.943 -8.232 1.00 90.94 116 ARG A N 1
ATOM 887 C CA . ARG A 1 116 ? 13.158 -13.103 -7.983 1.00 90.94 116 ARG A CA 1
ATOM 888 C C . ARG A 1 116 ? 14.431 -12.722 -7.226 1.00 90.94 116 ARG A C 1
ATOM 890 O O . ARG A 1 116 ? 14.928 -13.504 -6.415 1.00 90.94 116 ARG A O 1
ATOM 897 N N . TRP A 1 117 ? 14.958 -11.522 -7.461 1.00 90.88 117 TRP A N 1
ATOM 898 C CA . TRP A 1 117 ? 16.118 -11.008 -6.742 1.00 90.88 117 TRP A CA 1
ATOM 899 C C . TRP A 1 117 ? 15.837 -10.793 -5.251 1.00 90.88 117 TRP A C 1
ATOM 901 O O . TRP A 1 117 ? 16.739 -11.065 -4.460 1.00 90.88 117 TRP A O 1
ATOM 911 N N . ILE A 1 118 ? 14.616 -10.424 -4.840 1.00 89.38 118 ILE A N 1
ATOM 912 C CA . ILE A 1 118 ? 14.242 -10.256 -3.419 1.00 89.38 118 ILE A CA 1
ATOM 913 C C . ILE A 1 118 ? 14.651 -11.485 -2.600 1.00 89.38 118 ILE A C 1
ATOM 915 O O . ILE A 1 118 ? 15.402 -11.363 -1.632 1.00 89.38 118 ILE A O 1
ATOM 919 N N . VAL A 1 119 ? 14.247 -12.672 -3.051 1.00 85.94 119 VAL A N 1
ATOM 920 C CA . VAL A 1 119 ? 14.480 -13.955 -2.362 1.00 85.94 119 VAL A CA 1
ATOM 921 C C . VAL A 1 119 ? 15.768 -14.663 -2.784 1.00 85.94 119 VAL A C 1
ATOM 923 O O . VAL A 1 119 ? 16.076 -15.753 -2.302 1.00 85.94 119 VAL A O 1
ATOM 926 N N . SER A 1 120 ? 16.547 -14.067 -3.692 1.00 84.12 120 SER A N 1
ATOM 927 C CA . SER A 1 120 ? 17.790 -14.677 -4.157 1.00 84.12 120 SER A CA 1
ATOM 928 C C . SER A 1 120 ? 18.790 -14.782 -3.005 1.00 84.12 120 SER A C 1
ATOM 930 O O . SER A 1 120 ? 19.222 -13.776 -2.436 1.00 84.12 120 SER A O 1
ATOM 932 N N . ASN A 1 121 ? 19.172 -16.005 -2.640 1.00 66.75 121 ASN A N 1
ATOM 933 C CA . ASN A 1 121 ? 20.178 -16.192 -1.604 1.00 66.75 121 ASN A CA 1
ATOM 934 C C . ASN A 1 121 ? 21.470 -15.505 -2.071 1.00 66.75 121 ASN A C 1
ATOM 936 O O . ASN A 1 121 ? 21.939 -15.819 -3.174 1.00 66.75 121 ASN A O 1
ATOM 940 N N . PRO A 1 122 ? 22.073 -14.589 -1.290 1.00 54.34 122 PRO A N 1
ATOM 941 C CA . PRO A 1 122 ? 23.441 -14.198 -1.563 1.00 54.34 122 PRO A CA 1
ATOM 942 C C . PRO A 1 122 ? 24.257 -15.482 -1.435 1.00 54.34 122 PRO A C 1
ATOM 944 O O . PRO A 1 122 ? 24.433 -15.997 -0.334 1.00 54.34 122 PRO A O 1
ATOM 947 N N . ARG A 1 123 ? 24.657 -16.076 -2.569 1.00 43.56 123 ARG A N 1
ATOM 948 C CA . ARG A 1 123 ? 25.482 -17.284 -2.576 1.00 43.56 123 ARG A CA 1
ATOM 949 C C . ARG A 1 123 ? 26.639 -17.023 -1.624 1.00 43.56 123 ARG A C 1
ATOM 951 O O . ARG A 1 123 ? 27.474 -16.158 -1.880 1.00 43.56 123 ARG A O 1
ATOM 958 N N . THR A 1 124 ? 26.694 -17.796 -0.549 1.00 38.47 124 THR A N 1
ATOM 959 C CA . THR A 1 124 ? 27.927 -18.060 0.170 1.00 38.47 124 THR A CA 1
ATOM 960 C C . THR A 1 124 ? 28.857 -18.728 -0.838 1.00 38.47 124 THR A C 1
ATOM 962 O O . THR A 1 124 ? 28.876 -19.946 -0.983 1.00 38.47 124 THR A O 1
ATOM 965 N N . THR A 1 125 ? 29.617 -17.935 -1.585 1.00 32.03 125 THR A N 1
ATOM 966 C CA . THR A 1 125 ? 30.780 -18.409 -2.343 1.00 32.03 125 THR A CA 1
ATOM 967 C C . THR A 1 125 ? 31.973 -18.667 -1.418 1.00 32.03 125 THR A C 1
ATOM 969 O O . THR A 1 125 ? 33.099 -18.786 -1.883 1.00 32.03 125 THR A O 1
ATOM 972 N N . GLY A 1 126 ? 31.748 -18.771 -0.106 1.00 33.47 126 GLY A N 1
ATOM 973 C CA . GLY A 1 126 ? 32.695 -19.350 0.831 1.00 33.47 126 GLY A CA 1
ATOM 974 C C . GLY A 1 126 ? 32.449 -20.849 0.911 1.00 33.47 126 GLY A C 1
ATOM 975 O O . GLY A 1 126 ? 31.391 -21.285 1.365 1.00 33.47 126 GLY A O 1
ATOM 976 N N . LYS A 1 127 ? 33.428 -21.647 0.475 1.00 32.06 127 LYS A N 1
ATOM 977 C CA . LYS A 1 127 ? 33.546 -23.045 0.905 1.00 32.06 127 LYS A CA 1
ATOM 978 C C . LYS A 1 127 ? 33.332 -23.090 2.425 1.00 32.06 127 LYS A C 1
ATOM 980 O O . LYS A 1 127 ? 33.903 -22.265 3.134 1.00 32.06 127 LYS A O 1
ATOM 985 N N . LYS A 1 128 ? 32.532 -24.046 2.917 1.00 35.25 128 LYS A N 1
ATOM 986 C CA . LYS A 1 128 ? 32.508 -24.434 4.339 1.00 35.25 128 LYS A CA 1
ATOM 987 C C . LYS A 1 128 ? 33.964 -24.609 4.791 1.00 35.25 128 LYS A C 1
ATOM 989 O O . LYS A 1 128 ? 34.588 -25.586 4.388 1.00 35.25 128 LYS A O 1
ATOM 994 N N . GLY A 1 129 ? 34.523 -23.655 5.528 1.00 35.44 129 GLY A N 1
ATOM 995 C CA . GLY A 1 129 ? 35.944 -23.706 5.869 1.00 35.44 129 GLY A CA 1
ATOM 996 C C . GLY A 1 129 ? 36.505 -22.492 6.596 1.00 35.44 129 GLY A C 1
ATOM 997 O O . GLY A 1 129 ? 37.292 -22.697 7.509 1.00 35.44 129 GLY A O 1
ATOM 998 N N . ASP A 1 130 ? 36.084 -21.265 6.281 1.00 31.83 130 ASP A N 1
ATOM 999 C CA . ASP A 1 130 ? 36.634 -20.089 6.969 1.00 31.83 130 ASP A CA 1
ATOM 1000 C C . ASP A 1 130 ? 35.713 -19.604 8.088 1.00 31.83 130 ASP A C 1
ATOM 1002 O O . ASP A 1 130 ? 34.720 -18.907 7.874 1.00 31.83 130 ASP A O 1
ATOM 1006 N N . VAL A 1 131 ? 36.085 -19.980 9.312 1.00 43.81 131 VAL A N 1
ATOM 1007 C CA . VAL A 1 131 ? 35.680 -19.321 10.558 1.00 43.81 131 VAL A CA 1
ATOM 1008 C C . VAL A 1 131 ? 36.378 -17.958 10.600 1.00 43.81 131 VAL A C 1
ATOM 1010 O O . VAL A 1 131 ? 37.355 -17.746 11.307 1.00 43.81 131 VAL A O 1
ATOM 1013 N N . GLY A 1 132 ? 35.898 -17.044 9.761 1.00 34.03 132 GLY A N 1
ATOM 1014 C CA . GLY A 1 132 ? 36.255 -15.634 9.754 1.00 34.03 132 GLY A CA 1
ATOM 1015 C C . GLY A 1 132 ? 34.989 -14.817 9.966 1.00 34.03 132 GLY A C 1
ATOM 1016 O O . GLY A 1 132 ? 33.999 -15.002 9.265 1.00 34.03 132 GLY A O 1
ATOM 1017 N N . THR A 1 133 ? 35.018 -13.939 10.958 1.00 38.50 133 THR A N 1
ATOM 1018 C CA . THR A 1 133 ? 33.993 -12.986 11.407 1.00 38.50 133 THR A CA 1
ATOM 1019 C C . THR A 1 133 ? 33.502 -12.023 10.309 1.00 38.50 133 THR A C 1
ATOM 1021 O O . THR A 1 133 ? 33.642 -10.809 10.421 1.00 38.50 133 THR A O 1
ATOM 1024 N N . SER A 1 134 ? 32.871 -12.519 9.240 1.00 39.66 134 SER A N 1
ATOM 1025 C CA . SER A 1 134 ? 32.009 -11.675 8.408 1.00 39.66 134 SER A CA 1
ATOM 1026 C C . SER A 1 134 ? 30.651 -11.594 9.100 1.00 39.66 134 SER A C 1
ATOM 1028 O O . SER A 1 134 ? 29.977 -12.621 9.204 1.00 39.66 134 SER A O 1
ATOM 1030 N N . LEU A 1 135 ? 30.252 -10.412 9.582 1.00 46.41 135 LEU A N 1
ATOM 1031 C CA . LEU A 1 135 ? 28.872 -10.139 9.996 1.00 46.41 135 LEU A CA 1
ATOM 1032 C C . LEU A 1 135 ? 27.935 -10.535 8.838 1.00 46.41 135 LEU A C 1
ATOM 1034 O O . LEU A 1 135 ? 27.779 -9.791 7.871 1.00 46.41 135 LEU A O 1
ATOM 1038 N N . GLN A 1 136 ? 27.354 -11.733 8.890 1.00 58.97 136 GLN A N 1
ATOM 1039 C CA . GLN A 1 136 ? 26.329 -12.140 7.938 1.00 58.97 136 GLN A CA 1
ATOM 1040 C C . GLN A 1 136 ? 25.037 -11.445 8.347 1.00 58.97 136 GLN A C 1
ATOM 1042 O O . GLN A 1 136 ? 24.483 -11.739 9.404 1.00 58.97 136 GLN A O 1
ATOM 1047 N N . VAL A 1 137 ? 24.569 -10.511 7.518 1.00 66.44 137 VAL A N 1
ATOM 1048 C CA . VAL A 1 137 ? 23.254 -9.898 7.711 1.00 66.44 137 VAL A CA 1
ATOM 1049 C C . VAL A 1 137 ? 22.193 -11.003 7.648 1.00 66.44 137 VAL A C 1
ATOM 1051 O O . VAL A 1 137 ? 22.192 -11.778 6.684 1.00 66.44 137 VAL A O 1
ATOM 1054 N N . PRO A 1 138 ? 21.298 -11.094 8.648 1.00 73.12 138 PRO A N 1
ATOM 1055 C CA . PRO A 1 138 ? 20.185 -12.028 8.650 1.00 73.12 138 PRO A CA 1
ATOM 1056 C C . PRO A 1 138 ? 19.439 -12.064 7.302 1.00 73.12 138 PRO A C 1
ATOM 1058 O O . PRO A 1 138 ? 19.162 -11.005 6.723 1.00 73.12 138 PRO A O 1
ATOM 1061 N N . PRO A 1 139 ? 19.071 -13.256 6.794 1.00 79.81 139 PRO A N 1
ATOM 1062 C CA . PRO A 1 139 ? 18.307 -13.394 5.555 1.00 79.81 139 PRO A CA 1
ATOM 1063 C C . PRO A 1 139 ? 17.039 -12.530 5.518 1.00 79.81 139 PRO A C 1
ATOM 1065 O O . PRO A 1 139 ? 16.776 -11.880 4.507 1.00 79.81 139 PRO A O 1
ATOM 1068 N N . VAL A 1 140 ? 16.305 -12.449 6.636 1.00 82.88 140 VAL A N 1
ATOM 1069 C CA . VAL A 1 140 ? 15.100 -11.611 6.755 1.00 82.88 140 VAL A CA 1
ATOM 1070 C C . VAL A 1 140 ? 15.389 -10.133 6.526 1.00 82.88 140 VAL A C 1
ATOM 1072 O O . VAL A 1 140 ? 14.687 -9.494 5.749 1.00 82.88 140 VAL A O 1
ATOM 1075 N N . LEU A 1 141 ? 16.462 -9.607 7.127 1.00 84.88 141 LEU A N 1
ATOM 1076 C CA . LEU A 1 141 ? 16.858 -8.217 6.942 1.00 84.88 141 LEU A CA 1
ATOM 1077 C C . LEU A 1 141 ? 17.139 -7.959 5.474 1.00 84.88 141 LEU A C 1
ATOM 1079 O O . LEU A 1 141 ? 16.589 -7.013 4.938 1.00 84.88 141 LEU A O 1
ATOM 1083 N N . THR A 1 142 ? 17.890 -8.839 4.803 1.00 85.62 142 THR A N 1
ATOM 1084 C CA . THR A 1 142 ? 18.150 -8.732 3.357 1.00 85.62 142 THR A CA 1
ATOM 1085 C C . THR A 1 142 ? 16.856 -8.682 2.538 1.00 85.62 142 THR A C 1
ATOM 1087 O O . THR A 1 142 ? 16.758 -7.870 1.623 1.00 85.62 142 THR A O 1
ATOM 1090 N N . VAL A 1 143 ? 15.859 -9.506 2.860 1.00 88.94 143 VAL A N 1
ATOM 1091 C CA . VAL A 1 143 ? 14.571 -9.527 2.148 1.00 88.94 143 VAL A CA 1
ATOM 1092 C C . VAL A 1 143 ? 13.778 -8.235 2.360 1.00 88.94 143 VAL A C 1
ATOM 1094 O O . VAL A 1 143 ? 13.361 -7.635 1.371 1.00 88.94 143 VAL A O 1
ATOM 1097 N N . LEU A 1 144 ? 13.625 -7.767 3.604 1.00 89.56 144 LEU A N 1
ATOM 1098 C CA . LEU A 1 144 ? 12.908 -6.520 3.938 1.00 89.56 144 LEU A CA 1
ATOM 1099 C C . LEU A 1 144 ? 13.476 -5.319 3.188 1.00 89.56 144 LEU A C 1
ATOM 1101 O O . LEU A 1 144 ? 12.784 -4.531 2.559 1.00 89.56 144 LEU A O 1
ATOM 1105 N N . PHE A 1 145 ? 14.788 -5.258 3.202 1.00 87.88 145 PHE A N 1
ATOM 1106 C CA . PHE A 1 145 ? 15.609 -4.291 2.522 1.00 87.88 145 PHE A CA 1
ATOM 1107 C C . PHE A 1 145 ? 15.435 -4.284 1.001 1.00 87.88 145 PHE A C 1
ATOM 1109 O O . PHE A 1 145 ? 15.387 -3.224 0.377 1.00 87.88 145 PHE A O 1
ATOM 1116 N N . ARG A 1 146 ? 15.384 -5.458 0.371 1.00 90.81 146 ARG A N 1
ATOM 1117 C CA . ARG A 1 146 ? 15.150 -5.561 -1.074 1.00 90.81 146 ARG A CA 1
ATOM 1118 C C . ARG A 1 146 ? 13.707 -5.218 -1.434 1.00 90.81 146 ARG A C 1
ATOM 1120 O O . ARG A 1 146 ? 13.489 -4.585 -2.463 1.00 90.81 146 ARG A O 1
ATOM 1127 N N . LEU A 1 147 ? 12.752 -5.604 -0.587 1.00 92.94 147 LEU A N 1
ATOM 1128 C CA . LEU A 1 147 ? 11.346 -5.227 -0.719 1.00 92.94 147 LEU A CA 1
ATOM 1129 C C . LEU A 1 147 ? 11.164 -3.713 -0.652 1.00 92.94 147 LEU A C 1
ATOM 1131 O O . LEU A 1 147 ? 10.533 -3.155 -1.542 1.00 92.94 147 LEU A O 1
ATOM 1135 N N . GLU A 1 148 ? 11.770 -3.050 0.337 1.00 92.38 148 GLU A N 1
ATOM 1136 C CA . GLU A 1 148 ? 11.764 -1.588 0.458 1.00 92.38 148 GLU A CA 1
ATOM 1137 C C . GLU A 1 148 ? 12.225 -0.927 -0.851 1.00 92.38 148 GLU A C 1
ATOM 1139 O O . GLU A 1 148 ? 11.504 -0.092 -1.399 1.00 92.38 148 GLU A O 1
ATOM 1144 N N . SER A 1 149 ? 13.381 -1.340 -1.392 1.00 91.44 149 SER A N 1
ATOM 1145 C CA . SER A 1 149 ? 13.908 -0.801 -2.654 1.00 91.44 149 SER A CA 1
ATOM 1146 C C . SER A 1 149 ? 12.930 -1.001 -3.817 1.00 91.44 149 SER A C 1
ATOM 1148 O O . SER A 1 149 ? 12.668 -0.065 -4.570 1.00 91.44 149 SER A O 1
ATOM 1150 N N . VAL A 1 150 ? 12.358 -2.202 -3.966 1.00 94.69 150 VAL A N 1
ATOM 1151 C CA . VAL A 1 150 ? 11.408 -2.497 -5.052 1.00 94.69 150 VAL A CA 1
ATOM 1152 C C . VAL A 1 150 ? 10.127 -1.672 -4.910 1.00 94.69 150 VAL A C 1
ATOM 1154 O O . VAL A 1 150 ? 9.678 -1.093 -5.897 1.00 94.69 150 VAL A O 1
ATOM 1157 N N . PHE A 1 151 ? 9.564 -1.545 -3.705 1.00 95.69 151 PHE A N 1
ATOM 1158 C CA . PHE A 1 151 ? 8.364 -0.737 -3.477 1.00 95.69 151 PHE A CA 1
ATOM 1159 C C . PHE A 1 151 ? 8.592 0.751 -3.756 1.00 95.69 151 PHE A C 1
ATOM 1161 O O . PHE A 1 151 ? 7.737 1.387 -4.365 1.00 95.69 151 PHE A O 1
ATOM 1168 N N . ARG A 1 152 ? 9.752 1.305 -3.383 1.00 93.44 152 ARG A N 1
ATOM 1169 C CA . ARG A 1 152 ? 10.119 2.698 -3.701 1.00 93.44 152 ARG A CA 1
ATOM 1170 C C . ARG A 1 152 ? 10.268 2.931 -5.204 1.00 93.44 152 ARG A C 1
ATOM 1172 O O . ARG A 1 152 ? 9.848 3.966 -5.711 1.00 93.44 152 ARG A O 1
ATOM 1179 N N . VAL A 1 153 ? 10.851 1.974 -5.928 1.00 94.56 153 VAL A N 1
ATOM 1180 C CA . VAL A 1 153 ? 10.958 2.055 -7.393 1.00 94.56 153 VAL A CA 1
ATOM 1181 C C . VAL A 1 153 ? 9.582 1.977 -8.048 1.00 94.56 153 VAL A C 1
ATOM 1183 O O . VAL A 1 153 ? 9.315 2.757 -8.955 1.00 94.56 153 VAL A O 1
ATOM 1186 N N . LEU A 1 154 ? 8.703 1.084 -7.587 1.00 95.44 154 LEU A N 1
ATOM 1187 C CA . LEU A 1 154 ? 7.332 0.969 -8.094 1.00 95.44 154 LEU A CA 1
ATOM 1188 C C . LEU A 1 154 ? 6.504 2.230 -7.818 1.00 95.44 154 LEU A C 1
ATOM 1190 O O . LEU A 1 154 ? 5.781 2.689 -8.699 1.00 95.44 154 LEU A O 1
ATOM 1194 N N . GLU A 1 155 ? 6.640 2.812 -6.627 1.00 94.75 155 GLU A N 1
ATOM 1195 C CA . GLU A 1 155 ? 5.996 4.074 -6.262 1.00 94.75 155 GLU A CA 1
ATOM 1196 C C . GLU A 1 155 ? 6.452 5.216 -7.177 1.00 94.75 155 GLU A C 1
ATOM 1198 O O . GLU A 1 155 ? 5.610 5.871 -7.788 1.00 94.75 155 GLU A O 1
ATOM 1203 N N . LYS A 1 156 ? 7.760 5.394 -7.394 1.00 93.31 156 LYS A N 1
ATOM 1204 C CA . LYS A 1 156 ? 8.256 6.381 -8.366 1.00 93.31 156 LYS A CA 1
ATOM 1205 C C . LYS A 1 156 ? 7.813 6.085 -9.794 1.00 93.31 156 LYS A C 1
ATOM 1207 O O . LYS A 1 156 ? 7.393 7.001 -10.492 1.00 93.31 156 LYS A O 1
ATOM 1212 N N . LEU A 1 157 ? 7.870 4.824 -10.220 1.00 94.12 157 LEU A N 1
ATOM 1213 C CA . LEU A 1 157 ? 7.451 4.413 -11.558 1.00 94.12 157 LEU A CA 1
ATOM 1214 C C . LEU A 1 157 ? 5.990 4.792 -11.819 1.00 94.12 157 LEU A C 1
ATOM 1216 O O . LEU A 1 157 ? 5.692 5.291 -12.898 1.00 94.12 157 LEU A O 1
ATOM 1220 N N . SER A 1 158 ? 5.109 4.636 -10.824 1.00 93.56 158 SER A N 1
ATOM 1221 C CA . SER A 1 158 ? 3.694 5.028 -10.917 1.00 93.56 158 SER A CA 1
ATOM 1222 C C . SER A 1 158 ? 3.475 6.518 -11.207 1.00 93.56 158 SER A C 1
ATOM 1224 O O . SER A 1 158 ? 2.448 6.890 -11.767 1.00 93.56 158 SER A O 1
ATOM 1226 N N . ALA A 1 159 ? 4.432 7.372 -10.829 1.00 90.75 159 ALA A N 1
ATOM 1227 C CA . ALA A 1 159 ? 4.405 8.801 -11.113 1.00 90.75 159 ALA A CA 1
ATOM 1228 C C . ALA A 1 159 ? 5.029 9.141 -12.479 1.00 90.75 159 ALA A C 1
ATOM 1230 O O . ALA A 1 159 ? 4.819 10.240 -12.989 1.00 90.75 159 ALA A O 1
ATOM 1231 N N . THR A 1 160 ? 5.810 8.226 -13.064 1.00 88.88 160 THR A N 1
ATOM 1232 C CA . THR A 1 160 ? 6.516 8.430 -14.337 1.00 88.88 160 THR A CA 1
ATOM 1233 C C . THR A 1 160 ? 5.717 7.947 -15.552 1.00 88.88 160 THR A C 1
ATOM 1235 O O . THR A 1 160 ? 5.805 8.577 -16.609 1.00 88.88 160 THR A O 1
ATOM 1238 N N . ILE A 1 161 ? 4.968 6.844 -15.422 1.00 89.25 161 ILE A N 1
ATOM 1239 C CA . ILE A 1 161 ? 4.142 6.257 -16.498 1.00 89.25 161 ILE A CA 1
ATOM 1240 C C . ILE A 1 161 ? 2.652 6.590 -16.324 1.00 89.25 161 ILE A C 1
ATOM 1242 O O . ILE A 1 161 ? 2.243 7.090 -15.276 1.00 89.25 161 ILE A O 1
ATOM 1246 N N . SER A 1 162 ? 1.837 6.316 -17.346 1.00 90.25 162 SER A N 1
ATOM 1247 C CA . SER A 1 162 ? 0.382 6.497 -17.273 1.00 90.25 162 SER A CA 1
ATOM 1248 C C . SER A 1 162 ? -0.267 5.597 -16.195 1.00 90.25 162 SER A C 1
ATOM 1250 O O . SER A 1 162 ? 0.224 4.487 -15.938 1.00 90.25 162 SER A O 1
ATOM 1252 N N . PRO A 1 163 ? -1.367 6.036 -15.543 1.00 89.19 163 PRO A N 1
ATOM 1253 C CA . PRO A 1 163 ? -2.116 5.208 -14.592 1.00 89.19 163 PRO A CA 1
ATOM 1254 C C . PRO A 1 163 ? -2.551 3.854 -15.176 1.00 89.19 163 PRO A C 1
ATOM 1256 O O . PRO A 1 163 ? -2.446 2.830 -14.502 1.00 89.19 163 PRO A O 1
ATOM 1259 N N . GLU A 1 164 ? -2.964 3.838 -16.442 1.00 89.25 164 GLU A N 1
ATOM 1260 C CA . GLU A 1 164 ? -3.358 2.659 -17.212 1.00 89.25 164 GLU A CA 1
ATOM 1261 C C . GLU A 1 164 ? -2.195 1.670 -17.335 1.00 89.25 164 GLU A C 1
ATOM 1263 O O . GLU A 1 164 ? -2.321 0.501 -16.949 1.00 89.25 164 GLU A O 1
ATOM 1268 N N . ALA A 1 165 ? -1.026 2.137 -17.791 1.00 87.62 165 ALA A N 1
ATOM 1269 C CA . ALA A 1 165 ? 0.162 1.297 -17.909 1.00 87.62 165 ALA A CA 1
ATOM 1270 C C . ALA A 1 165 ? 0.616 0.750 -16.547 1.00 87.62 165 ALA A C 1
ATOM 1272 O O . ALA A 1 165 ? 1.083 -0.393 -16.463 1.00 87.62 165 ALA A O 1
ATOM 1273 N N . PHE A 1 166 ? 0.469 1.534 -15.474 1.00 91.31 166 PHE A N 1
ATOM 1274 C CA . PHE A 1 166 ? 0.812 1.096 -14.124 1.00 91.31 166 PHE A CA 1
ATOM 1275 C C . PHE A 1 166 ? -0.137 0.014 -13.596 1.00 91.31 166 PHE A C 1
ATOM 1277 O O . PHE A 1 166 ? 0.333 -0.999 -13.081 1.00 91.31 166 PHE A O 1
ATOM 1284 N N . ILE A 1 167 ? -1.452 0.158 -13.774 1.00 89.50 167 ILE A N 1
ATOM 1285 C CA . ILE A 1 167 ? -2.433 -0.859 -13.356 1.00 89.50 167 ILE A CA 1
ATOM 1286 C C . ILE A 1 167 ? -2.224 -2.165 -14.119 1.00 89.50 167 ILE A C 1
ATOM 1288 O O . ILE A 1 167 ? -2.207 -3.247 -13.528 1.00 89.50 167 ILE A O 1
ATOM 1292 N N . VAL A 1 168 ? -1.998 -2.079 -15.430 1.00 88.56 168 VAL A N 1
ATOM 1293 C CA . VAL A 1 168 ? -1.688 -3.244 -16.263 1.00 88.56 168 VAL A CA 1
ATOM 1294 C C . VAL A 1 168 ? -0.416 -3.943 -15.770 1.00 88.56 168 VAL A C 1
ATOM 1296 O O . VAL A 1 168 ? -0.375 -5.172 -15.698 1.00 88.56 168 VAL A O 1
ATOM 1299 N N . LEU A 1 169 ? 0.618 -3.188 -15.386 1.00 90.06 169 LEU A N 1
ATOM 1300 C CA . LEU A 1 169 ? 1.838 -3.741 -14.792 1.00 90.06 169 LEU A CA 1
ATOM 1301 C C . LEU A 1 169 ? 1.552 -4.447 -13.455 1.00 90.06 169 LEU A C 1
ATOM 1303 O O . LEU A 1 169 ? 1.992 -5.581 -13.266 1.00 90.06 169 LEU A O 1
ATOM 1307 N N . VAL A 1 170 ? 0.792 -3.805 -12.561 1.00 90.69 170 VAL A N 1
ATOM 1308 C CA . VAL A 1 170 ? 0.394 -4.345 -11.248 1.00 90.69 170 VAL A CA 1
ATOM 1309 C C . VAL A 1 170 ? -0.341 -5.676 -11.393 1.00 90.69 170 VAL A C 1
ATOM 1311 O O . VAL A 1 170 ? -0.000 -6.635 -10.695 1.00 90.69 170 VAL A O 1
ATOM 1314 N N . LYS A 1 171 ? -1.300 -5.752 -12.323 1.00 88.44 171 LYS A N 1
ATOM 1315 C CA . LYS A 1 171 ? -2.095 -6.958 -12.589 1.00 88.44 171 LYS A CA 1
ATOM 1316 C C . LYS A 1 171 ? -1.239 -8.078 -13.187 1.00 88.44 171 LYS A C 1
ATOM 1318 O O . LYS A 1 171 ? -1.217 -9.176 -12.646 1.00 88.44 171 LYS A O 1
ATOM 1323 N N . ASN A 1 172 ? -0.462 -7.800 -14.237 1.00 88.56 172 ASN A N 1
ATOM 1324 C CA . ASN A 1 172 ? 0.340 -8.831 -14.918 1.00 88.56 172 ASN A CA 1
ATOM 1325 C C . ASN A 1 172 ? 1.487 -9.391 -14.063 1.00 88.56 172 ASN A C 1
ATOM 1327 O O . ASN A 1 172 ? 1.891 -10.533 -14.260 1.00 88.56 172 ASN A O 1
ATOM 1331 N N . ALA A 1 173 ? 2.038 -8.597 -13.141 1.00 88.38 173 ALA A N 1
ATOM 1332 C CA . ALA A 1 173 ? 3.108 -9.035 -12.244 1.00 88.38 173 ALA A CA 1
ATOM 1333 C C . ALA A 1 173 ? 2.598 -9.538 -10.879 1.00 88.38 173 ALA A C 1
ATOM 1335 O O . ALA A 1 173 ? 3.410 -9.763 -9.981 1.00 88.38 173 ALA A O 1
ATOM 1336 N N . ASN A 1 174 ? 1.280 -9.709 -10.703 1.00 88.62 174 ASN A N 1
ATOM 1337 C CA . ASN A 1 174 ? 0.652 -10.140 -9.449 1.00 88.62 174 ASN A CA 1
ATOM 1338 C C . ASN A 1 174 ? 1.061 -9.285 -8.229 1.00 88.62 174 ASN A C 1
ATOM 1340 O O . ASN A 1 174 ? 1.164 -9.790 -7.109 1.00 88.62 174 ASN A O 1
ATOM 1344 N N . LEU A 1 175 ? 1.292 -7.978 -8.414 1.00 91.38 175 LEU A N 1
ATOM 1345 C CA . LEU A 1 175 ? 1.815 -7.118 -7.343 1.00 91.38 175 LEU A CA 1
ATOM 1346 C C . LEU A 1 175 ? 0.813 -6.907 -6.205 1.00 91.38 175 LEU A C 1
ATOM 1348 O O . LEU A 1 175 ? 1.232 -6.684 -5.075 1.00 91.38 175 LEU A O 1
ATOM 1352 N N . ILE A 1 176 ? -0.490 -7.057 -6.458 1.00 90.75 176 ILE A N 1
ATOM 1353 C CA . ILE A 1 176 ? -1.517 -6.996 -5.405 1.00 90.75 176 ILE A CA 1
ATOM 1354 C C . ILE A 1 176 ? -1.260 -8.089 -4.353 1.00 90.75 176 ILE A C 1
ATOM 1356 O O . ILE A 1 176 ? -1.283 -7.816 -3.152 1.00 90.75 176 ILE A O 1
ATOM 1360 N N . ASN A 1 177 ? -0.902 -9.305 -4.792 1.00 89.75 177 ASN A N 1
ATOM 1361 C CA . ASN A 1 177 ? -0.538 -10.402 -3.891 1.00 89.75 177 ASN A CA 1
ATOM 1362 C C . ASN A 1 177 ? 0.688 -10.038 -3.053 1.00 89.75 177 ASN A C 1
ATOM 1364 O O . ASN A 1 177 ? 0.744 -10.380 -1.873 1.00 89.75 177 ASN A O 1
ATOM 1368 N N . LEU A 1 178 ? 1.658 -9.335 -3.646 1.00 91.62 178 LEU A N 1
ATOM 1369 C CA . LEU A 1 178 ? 2.859 -8.877 -2.956 1.00 91.62 178 LEU A CA 1
ATOM 1370 C C . LEU A 1 178 ? 2.520 -7.816 -1.906 1.00 91.62 178 LEU A C 1
ATOM 1372 O O . LEU A 1 178 ? 2.951 -7.958 -0.765 1.00 91.62 178 LEU A O 1
ATOM 1376 N N . PHE A 1 179 ? 1.723 -6.803 -2.259 1.00 92.88 179 PHE A N 1
ATOM 1377 C CA . PHE A 1 179 ? 1.298 -5.742 -1.342 1.00 92.88 179 PHE A CA 1
ATOM 1378 C C . PHE A 1 179 ? 0.588 -6.332 -0.124 1.00 92.88 179 PHE A C 1
ATOM 1380 O O . PHE A 1 179 ? 1.055 -6.175 1.004 1.00 92.88 179 PHE A O 1
ATOM 1387 N N . VAL A 1 180 ? -0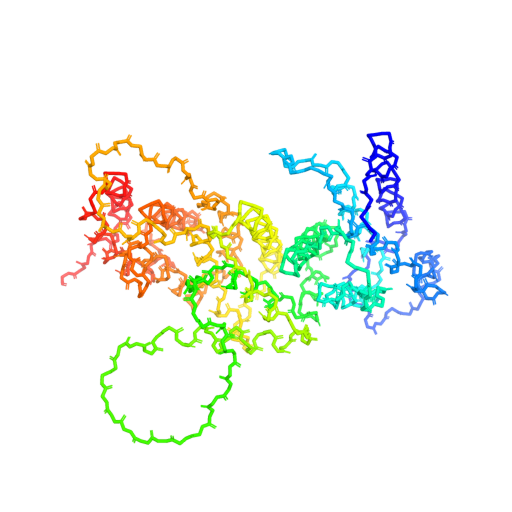.483 -7.096 -0.347 1.00 90.12 180 VAL A N 1
ATOM 1388 C CA . VAL A 1 180 ? -1.306 -7.653 0.735 1.00 90.12 180 VAL A CA 1
ATOM 1389 C C . VAL A 1 180 ? -0.520 -8.662 1.575 1.00 90.12 180 VAL A C 1
ATOM 1391 O O . VAL A 1 180 ? -0.608 -8.636 2.807 1.00 90.12 180 VAL A O 1
ATOM 1394 N N . SER A 1 181 ? 0.302 -9.516 0.951 1.00 89.31 181 SER A N 1
ATOM 1395 C CA . SER A 1 181 ? 1.142 -10.468 1.690 1.00 89.31 181 SER A CA 1
ATOM 1396 C C . SER A 1 181 ? 2.187 -9.757 2.546 1.00 89.31 181 SER A C 1
ATOM 1398 O O . SER A 1 181 ? 2.362 -10.131 3.701 1.00 89.31 181 SER A O 1
ATOM 1400 N N . CYS A 1 182 ? 2.857 -8.722 2.028 1.00 91.44 182 CYS A N 1
ATOM 1401 C CA . CYS A 1 182 ? 3.836 -7.950 2.795 1.00 91.44 182 CYS A CA 1
ATOM 1402 C C . CYS A 1 182 ? 3.196 -7.242 3.989 1.00 91.44 182 CYS A C 1
ATOM 1404 O O . CYS A 1 182 ? 3.690 -7.398 5.105 1.00 91.44 182 CYS A O 1
ATOM 1406 N N . LEU A 1 183 ? 2.085 -6.527 3.781 1.00 90.69 183 LEU A N 1
ATOM 1407 C CA . LEU A 1 183 ? 1.348 -5.864 4.862 1.00 90.69 183 LEU A CA 1
ATOM 1408 C C . LEU A 1 183 ? 0.939 -6.872 5.948 1.00 90.69 183 LEU A C 1
ATOM 1410 O O . LEU A 1 183 ? 1.158 -6.637 7.136 1.00 90.69 183 LEU A O 1
ATOM 1414 N N . SER A 1 184 ? 0.429 -8.039 5.545 1.00 87.56 184 SER A N 1
ATOM 1415 C CA . SER A 1 184 ? -0.014 -9.088 6.471 1.00 87.56 184 SER A CA 1
ATOM 1416 C C . SER A 1 184 ? 1.142 -9.737 7.240 1.00 87.56 184 SER A C 1
ATOM 1418 O O . SER A 1 184 ? 1.044 -9.939 8.448 1.00 87.56 184 SER A O 1
ATOM 1420 N N . LEU A 1 185 ? 2.248 -10.062 6.562 1.00 86.81 185 LEU A N 1
ATOM 1421 C CA . LEU A 1 185 ? 3.406 -10.733 7.166 1.00 86.81 185 LEU A CA 1
ATOM 1422 C C . LEU A 1 185 ? 4.153 -9.833 8.152 1.00 86.81 185 LEU A C 1
ATOM 1424 O O . LEU A 1 185 ? 4.579 -10.308 9.203 1.00 86.81 185 LEU A O 1
ATOM 1428 N N . LEU A 1 186 ? 4.286 -8.542 7.839 1.00 86.69 186 LEU A N 1
ATOM 1429 C CA . LEU A 1 186 ? 4.889 -7.558 8.743 1.00 86.69 186 LEU A CA 1
ATOM 1430 C C . LEU A 1 186 ? 4.014 -7.342 9.987 1.00 86.69 186 LEU A C 1
ATOM 1432 O O . LEU A 1 186 ? 4.525 -7.172 11.092 1.00 86.69 186 LEU A O 1
ATOM 1436 N N . SER A 1 187 ? 2.696 -7.410 9.825 1.00 80.31 187 SER A N 1
ATOM 1437 C CA . SER A 1 187 ? 1.719 -7.194 10.899 1.00 80.31 187 SER A CA 1
ATOM 1438 C C . SER A 1 187 ? 1.424 -8.429 11.753 1.00 80.31 187 SER A C 1
ATOM 1440 O O . SER A 1 187 ? 0.691 -8.333 12.739 1.00 80.31 187 SER A O 1
ATOM 1442 N N . ALA A 1 188 ? 1.943 -9.599 11.373 1.00 73.50 188 ALA A N 1
ATOM 1443 C CA . ALA A 1 188 ? 1.626 -10.852 12.040 1.00 73.50 188 ALA A CA 1
ATOM 1444 C C . ALA A 1 188 ? 2.150 -10.872 13.493 1.00 73.50 188 ALA A C 1
ATOM 1446 O O . ALA A 1 188 ? 3.266 -10.404 13.753 1.00 73.50 188 ALA A O 1
ATOM 1447 N N . PRO A 1 189 ? 1.385 -11.441 14.447 1.00 62.06 189 PRO A N 1
ATOM 1448 C CA . PRO A 1 189 ? 1.845 -11.604 15.820 1.00 62.06 189 PRO A CA 1
ATOM 1449 C C . PRO A 1 189 ? 3.061 -12.537 15.863 1.00 62.06 189 PRO A C 1
ATOM 1451 O O . PRO A 1 189 ? 3.021 -13.669 15.376 1.00 62.06 189 PRO A O 1
ATOM 1454 N N . GLN A 1 190 ? 4.155 -12.058 16.454 1.00 60.50 190 GLN A N 1
ATOM 1455 C CA . GLN A 1 190 ? 5.405 -12.808 16.559 1.00 60.50 190 GLN A CA 1
ATOM 1456 C C . GLN A 1 190 ? 5.330 -13.742 17.776 1.00 60.50 190 GLN A C 1
ATOM 1458 O O . GLN A 1 190 ? 5.298 -13.279 18.915 1.00 60.50 190 GLN A O 1
ATOM 1463 N N . LYS A 1 191 ? 5.272 -15.064 17.562 1.00 50.56 191 LYS A N 1
ATOM 1464 C CA . LYS A 1 191 ? 5.307 -16.036 18.670 1.00 50.56 191 LYS A CA 1
ATOM 1465 C C . LYS A 1 191 ? 6.722 -16.103 19.250 1.00 50.56 191 LYS A C 1
ATOM 1467 O O . LYS A 1 191 ? 7.677 -16.404 18.534 1.00 50.56 191 LYS A O 1
ATOM 1472 N N . SER A 1 192 ? 6.861 -15.847 20.550 1.00 35.91 192 SER A N 1
ATOM 1473 C CA . SER A 1 192 ? 8.139 -15.969 21.250 1.00 35.91 192 SER A CA 1
ATOM 1474 C C . SER A 1 192 ? 8.562 -17.442 21.390 1.00 35.91 192 SER A C 1
ATOM 1476 O O . SER A 1 192 ? 7.745 -18.340 21.579 1.00 35.91 192 SER A O 1
ATOM 1478 N N . LYS A 1 193 ? 9.872 -17.665 21.208 1.00 35.94 193 LYS A N 1
ATOM 1479 C CA . LYS A 1 193 ? 10.688 -18.877 21.444 1.00 35.94 193 LYS A CA 1
ATOM 1480 C C . LYS A 1 193 ? 9.935 -20.192 21.727 1.00 35.94 193 LYS A C 1
ATOM 1482 O O . LYS A 1 193 ? 9.552 -20.469 22.856 1.00 35.94 193 LYS A O 1
ATOM 1487 N N . GLY A 1 194 ? 9.910 -21.084 20.735 1.00 30.02 194 GLY A N 1
ATOM 1488 C CA . GLY A 1 194 ? 9.681 -22.516 20.976 1.00 30.02 194 GLY A CA 1
ATOM 1489 C C . GLY A 1 194 ? 9.276 -23.302 19.740 1.00 30.02 194 GLY A C 1
ATOM 1490 O O . GLY A 1 194 ? 9.811 -24.376 19.500 1.00 30.02 194 GLY A O 1
ATOM 1491 N N . ASN A 1 195 ? 8.430 -22.726 18.891 1.00 29.97 195 ASN A N 1
ATOM 1492 C CA . ASN A 1 195 ? 8.061 -23.336 17.626 1.00 29.97 195 ASN A CA 1
ATOM 1493 C C . ASN A 1 195 ? 8.466 -22.403 16.495 1.00 29.97 195 ASN A C 1
ATOM 1495 O O . ASN A 1 195 ? 7.960 -21.291 16.362 1.00 29.97 195 ASN A O 1
ATOM 1499 N N . ARG A 1 196 ? 9.391 -22.899 15.668 1.00 29.91 196 ARG A N 1
ATOM 1500 C CA . ARG A 1 196 ? 9.510 -22.545 14.251 1.00 29.91 196 ARG A CA 1
ATOM 1501 C C . ARG A 1 196 ? 8.096 -22.266 13.731 1.00 29.91 196 ARG A C 1
ATOM 1503 O O . ARG A 1 196 ? 7.203 -23.043 14.067 1.00 29.91 196 ARG A O 1
ATOM 1510 N N . VAL A 1 197 ? 7.874 -21.206 12.950 1.00 36.81 197 VAL A N 1
ATOM 1511 C CA . VAL A 1 197 ? 6.621 -21.091 12.190 1.00 36.81 197 VAL A CA 1
ATOM 1512 C C . VAL A 1 197 ? 6.576 -22.330 11.298 1.00 36.81 197 VAL A C 1
ATOM 1514 O O . VAL A 1 197 ? 7.217 -22.391 10.252 1.00 36.81 197 VAL A O 1
ATOM 1517 N N . THR A 1 198 ? 5.957 -23.401 11.786 1.00 27.53 198 THR A N 1
ATOM 1518 C CA . THR A 1 198 ? 5.826 -24.651 11.068 1.00 27.53 198 THR A CA 1
ATOM 1519 C C . THR A 1 198 ? 4.726 -24.387 10.075 1.00 27.53 198 THR A C 1
ATOM 1521 O O . THR A 1 198 ? 3.536 -24.514 10.352 1.00 27.53 198 THR A O 1
ATOM 1524 N N . PHE A 1 199 ? 5.147 -23.987 8.881 1.00 35.59 199 PHE A N 1
ATOM 1525 C CA . PHE A 1 199 ? 4.300 -23.913 7.707 1.00 35.59 199 PHE A CA 1
ATOM 1526 C C . PHE A 1 199 ? 3.910 -25.321 7.208 1.00 35.59 199 PHE A C 1
ATOM 1528 O O . PHE A 1 199 ? 3.835 -25.547 6.006 1.00 35.59 199 PHE A O 1
ATOM 1535 N N . ASN A 1 200 ? 3.646 -26.280 8.104 1.00 23.88 200 ASN A N 1
ATOM 1536 C CA . ASN A 1 200 ? 3.305 -27.640 7.707 1.00 23.88 200 ASN A CA 1
ATOM 1537 C C . ASN A 1 200 ? 1.826 -27.738 7.337 1.00 23.88 200 ASN A C 1
ATOM 1539 O O . ASN A 1 200 ? 0.935 -27.299 8.061 1.00 23.88 200 ASN A O 1
ATOM 1543 N N . GLU A 1 201 ? 1.624 -28.279 6.148 1.00 31.59 201 GLU A N 1
ATOM 1544 C CA . GLU A 1 201 ? 0.380 -28.764 5.581 1.00 31.59 201 GLU A CA 1
ATOM 1545 C C . GLU A 1 201 ? 0.024 -30.072 6.300 1.00 31.59 201 GLU A C 1
ATOM 1547 O O . GLU A 1 201 ? 0.825 -31.005 6.330 1.00 31.59 201 GLU A O 1
ATOM 1552 N N . ALA A 1 202 ? -1.148 -30.128 6.924 1.00 24.72 202 ALA A N 1
ATOM 1553 C CA . ALA A 1 202 ? -1.712 -31.374 7.424 1.00 24.72 202 ALA A CA 1
ATOM 1554 C C . ALA A 1 202 ? -3.214 -31.388 7.136 1.00 24.72 202 ALA A C 1
ATOM 1556 O O . ALA A 1 202 ? -4.050 -31.227 8.015 1.00 24.72 202 ALA A O 1
ATOM 1557 N N . THR A 1 203 ? -3.562 -31.591 5.868 1.00 31.92 203 THR A N 1
ATOM 1558 C CA . THR A 1 203 ? -4.801 -32.287 5.527 1.00 31.92 203 THR A CA 1
ATOM 1559 C C . THR A 1 203 ? -4.565 -33.783 5.711 1.00 31.92 203 THR A C 1
ATOM 1561 O O . THR A 1 203 ? -3.872 -34.394 4.903 1.00 31.92 203 THR A O 1
ATOM 1564 N N . SER A 1 204 ? -5.107 -34.375 6.774 1.00 29.23 204 SER A N 1
ATOM 1565 C CA . SER A 1 204 ? -5.934 -35.594 6.705 1.00 29.23 204 SER A CA 1
ATOM 1566 C C . SER A 1 204 ? -6.223 -36.154 8.104 1.00 29.23 204 SER A C 1
ATOM 1568 O O . SER A 1 204 ? -5.311 -36.483 8.853 1.00 29.23 204 SER A O 1
ATOM 1570 N N . GLY A 1 205 ? -7.515 -36.325 8.396 1.00 25.83 205 GLY A N 1
ATOM 1571 C CA . GLY A 1 205 ? -8.016 -37.365 9.296 1.00 25.83 205 GLY A CA 1
ATOM 1572 C C . GLY A 1 205 ? -8.292 -36.962 10.745 1.00 25.83 205 GLY A C 1
ATOM 1573 O O . GLY A 1 205 ? -7.370 -36.783 11.529 1.00 25.83 205 GLY A O 1
ATOM 1574 N N . GLY A 1 206 ? -9.574 -36.984 11.124 1.00 23.19 206 GLY A N 1
ATOM 1575 C CA . GLY A 1 206 ? -9.975 -37.242 12.510 1.00 23.19 206 GLY A CA 1
ATOM 1576 C C . GLY A 1 206 ? -11.166 -36.424 12.987 1.00 23.19 206 GLY A C 1
ATOM 1577 O O . GLY A 1 206 ? -11.010 -35.282 13.387 1.00 23.19 206 GLY A O 1
ATOM 1578 N N . CYS A 1 207 ? -12.351 -37.034 12.979 1.00 34.00 207 CYS A N 1
ATOM 1579 C CA . CYS A 1 207 ? -13.517 -36.549 13.713 1.00 34.00 207 CYS A CA 1
ATOM 1580 C C . CYS A 1 207 ? -13.220 -36.503 15.223 1.00 34.00 207 CYS A C 1
ATOM 1582 O O . CYS A 1 207 ? -12.722 -37.487 15.769 1.00 34.00 207 CYS A O 1
ATOM 1584 N N . GLY A 1 208 ? -13.597 -35.419 15.899 1.00 24.95 208 GLY A N 1
ATOM 1585 C CA . GLY A 1 208 ? -13.608 -35.332 17.360 1.00 24.95 208 GLY A CA 1
ATOM 1586 C C . GLY A 1 208 ? -13.977 -33.923 17.807 1.00 24.95 208 GLY A C 1
ATOM 1587 O O . GLY A 1 208 ? -13.176 -33.015 17.644 1.00 24.95 208 GLY A O 1
ATOM 1588 N N . GLY A 1 209 ? -15.206 -33.745 18.295 1.00 33.53 209 GLY A N 1
ATOM 1589 C CA . GLY A 1 209 ? -15.717 -32.457 18.763 1.00 33.53 209 GLY A CA 1
ATOM 1590 C C . GLY A 1 209 ? -15.099 -31.995 20.084 1.00 33.53 209 GLY A C 1
ATOM 1591 O O . GLY A 1 209 ? -14.651 -32.817 20.885 1.00 33.53 209 GLY A O 1
ATOM 1592 N N . GLY A 1 210 ? -15.141 -30.681 20.300 1.00 26.95 210 GLY A N 1
ATOM 1593 C CA . GLY A 1 210 ? -14.786 -30.022 21.554 1.00 26.95 210 GLY A CA 1
ATOM 1594 C C . GLY A 1 210 ? -14.235 -28.614 21.323 1.00 26.95 210 GLY A C 1
ATOM 1595 O O . GLY A 1 210 ? -13.112 -28.485 20.857 1.00 26.95 210 GLY A O 1
ATOM 1596 N N . ASP A 1 211 ? -15.041 -27.617 21.697 1.00 26.69 211 ASP A N 1
ATOM 1597 C CA . ASP A 1 211 ? -14.721 -26.203 21.952 1.00 26.69 211 ASP A CA 1
ATOM 1598 C C . ASP A 1 211 ? -14.252 -25.332 20.764 1.00 26.69 211 ASP A C 1
ATOM 1600 O O . ASP A 1 211 ? -13.070 -25.077 20.538 1.00 26.69 211 ASP A O 1
ATOM 1604 N N . ASP A 1 212 ? -15.248 -24.805 20.043 1.00 33.41 212 ASP A N 1
ATOM 1605 C CA . ASP A 1 212 ? -15.127 -23.807 18.977 1.00 33.41 212 ASP A CA 1
ATOM 1606 C C . ASP A 1 212 ? -14.944 -22.385 19.549 1.00 33.41 212 ASP A C 1
ATOM 1608 O O . ASP A 1 212 ? -15.927 -21.701 19.815 1.00 33.41 212 ASP A O 1
ATOM 1612 N N . ASP A 1 213 ? -13.704 -21.905 19.697 1.00 33.28 213 ASP A N 1
ATOM 1613 C CA . ASP A 1 213 ? -13.420 -20.449 19.680 1.00 33.28 213 ASP A CA 1
ATOM 1614 C C . ASP A 1 213 ? -11.986 -20.067 19.231 1.00 33.28 213 ASP A C 1
ATOM 1616 O O . ASP A 1 213 ? -11.732 -18.907 18.898 1.00 33.28 213 ASP A O 1
ATOM 1620 N N . ASP A 1 214 ? -11.061 -21.026 19.079 1.00 33.09 214 ASP A N 1
ATOM 1621 C CA . ASP A 1 214 ? -9.670 -20.761 18.649 1.00 33.09 214 ASP A CA 1
ATOM 1622 C C . ASP A 1 214 ? -9.440 -20.765 17.115 1.00 33.09 214 ASP A C 1
ATOM 1624 O O . ASP A 1 214 ? -8.358 -20.411 16.627 1.00 33.09 214 ASP A O 1
ATOM 1628 N N . ASP A 1 215 ? -10.453 -21.095 16.308 1.00 28.17 215 ASP A N 1
ATOM 1629 C CA . ASP A 1 215 ? -10.283 -21.315 14.860 1.00 28.17 215 ASP A CA 1
ATOM 1630 C C . ASP A 1 215 ? -10.273 -20.040 13.992 1.00 28.17 215 ASP A C 1
ATOM 1632 O O . ASP A 1 215 ? -9.865 -20.068 12.824 1.00 28.17 215 ASP A O 1
ATOM 1636 N N . ARG A 1 216 ? -10.615 -18.866 14.542 1.00 34.34 216 ARG A N 1
ATOM 1637 C CA . ARG A 1 216 ? -10.620 -17.604 13.766 1.00 34.34 216 ARG A CA 1
ATOM 1638 C C . ARG A 1 216 ? -9.227 -17.034 13.469 1.00 34.34 216 ARG A C 1
ATOM 1640 O O . ARG A 1 216 ? -9.086 -16.229 12.549 1.00 34.34 216 ARG A O 1
ATOM 1647 N N . GLY A 1 217 ? -8.180 -17.486 14.164 1.00 30.19 217 GLY A N 1
ATOM 1648 C CA . GLY A 1 217 ? -6.790 -17.097 13.879 1.00 30.19 217 GLY A CA 1
ATOM 1649 C C . GLY A 1 217 ? -6.187 -17.764 12.632 1.00 30.19 217 GLY A C 1
ATOM 1650 O O . GLY A 1 217 ? -5.204 -17.271 12.075 1.00 30.19 217 GLY A O 1
ATOM 1651 N N . TRP A 1 218 ? -6.772 -18.869 12.158 1.00 30.02 218 TRP A N 1
ATOM 1652 C CA . TRP A 1 218 ? -6.185 -19.714 11.110 1.00 30.02 218 TRP A CA 1
ATOM 1653 C C . TRP A 1 218 ? -6.607 -19.335 9.683 1.00 30.02 218 TRP A C 1
ATOM 1655 O O . TRP A 1 218 ? -5.842 -19.553 8.736 1.00 30.02 218 TRP A O 1
ATOM 1665 N N . ALA A 1 219 ? -7.763 -18.685 9.515 1.00 31.86 219 ALA A N 1
ATOM 1666 C CA . ALA A 1 219 ? -8.280 -18.283 8.204 1.00 31.86 219 ALA A CA 1
ATOM 1667 C C . ALA A 1 219 ? -7.369 -17.263 7.486 1.00 31.86 219 ALA A C 1
ATOM 1669 O O . ALA A 1 219 ? -7.132 -17.387 6.280 1.00 31.86 219 ALA A O 1
ATOM 1670 N N . GLY A 1 220 ? -6.777 -16.311 8.220 1.00 46.53 220 GLY A N 1
ATOM 1671 C CA . GLY A 1 220 ? -5.863 -15.306 7.656 1.00 46.53 220 GLY A CA 1
ATOM 1672 C C . GLY A 1 220 ? -4.538 -15.896 7.154 1.00 46.53 220 GLY A C 1
ATOM 1673 O O . GLY A 1 220 ? -4.035 -15.515 6.096 1.00 46.53 220 GLY A O 1
ATOM 1674 N N . HIS A 1 221 ? -3.991 -16.897 7.853 1.00 50.69 221 HIS A N 1
ATOM 1675 C CA . HIS A 1 221 ? -2.732 -17.542 7.465 1.00 50.69 221 HIS A CA 1
ATOM 1676 C C . HIS A 1 221 ? -2.865 -18.425 6.216 1.00 50.69 221 HIS A C 1
ATOM 1678 O O . HIS A 1 221 ? -1.924 -18.500 5.421 1.00 50.69 221 HIS A O 1
ATOM 1684 N N . TYR A 1 222 ? -4.019 -19.070 6.019 1.00 49.72 222 TYR A N 1
ATOM 1685 C CA . TYR A 1 222 ? -4.304 -19.842 4.806 1.00 49.72 222 TYR A CA 1
ATOM 1686 C C . TYR A 1 222 ? -4.348 -18.942 3.560 1.00 49.72 222 TYR A C 1
ATOM 1688 O O . TYR A 1 222 ? -3.759 -19.277 2.528 1.00 49.72 222 TYR A O 1
ATOM 1696 N N . HIS A 1 223 ? -4.944 -17.751 3.687 1.00 68.00 223 HIS A N 1
ATOM 1697 C CA . HIS A 1 223 ? -5.011 -16.772 2.604 1.00 68.00 223 HIS A CA 1
ATOM 1698 C C . HIS A 1 223 ? -3.618 -16.259 2.224 1.00 68.00 223 HIS A C 1
ATOM 1700 O O . HIS A 1 223 ? -3.254 -16.317 1.052 1.00 68.00 223 HIS A O 1
ATOM 1706 N N . VAL A 1 224 ? -2.776 -15.871 3.191 1.00 76.06 224 VAL A N 1
ATOM 1707 C CA . VAL A 1 224 ? -1.412 -15.377 2.902 1.00 76.06 224 VAL A CA 1
ATOM 1708 C C . VAL A 1 224 ? -0.555 -16.415 2.171 1.00 76.06 224 VAL A C 1
ATOM 1710 O O . VAL A 1 224 ? 0.163 -16.067 1.235 1.00 76.06 224 VAL A O 1
ATOM 1713 N N . ARG A 1 225 ? -0.660 -17.709 2.509 1.00 78.31 225 ARG A N 1
ATOM 1714 C CA . ARG A 1 225 ? 0.068 -18.758 1.769 1.00 78.31 225 ARG A CA 1
ATOM 1715 C C . ARG A 1 225 ? -0.399 -18.881 0.322 1.00 78.31 225 ARG A C 1
ATOM 1717 O O . ARG A 1 225 ? 0.442 -19.009 -0.565 1.00 78.31 225 ARG A O 1
ATOM 1724 N N . LYS A 1 226 ? -1.714 -18.844 0.076 1.00 81.25 226 LYS A N 1
ATOM 1725 C CA . LYS A 1 226 ? -2.285 -18.875 -1.281 1.00 81.25 226 LYS A CA 1
ATOM 1726 C C . LYS A 1 226 ? -1.794 -17.678 -2.103 1.00 81.25 226 LYS A C 1
ATOM 1728 O O . LYS A 1 226 ? -1.343 -17.868 -3.229 1.00 81.25 226 LYS A O 1
ATOM 1733 N N . MET A 1 227 ? -1.797 -16.483 -1.509 1.00 82.19 227 MET A N 1
ATOM 1734 C CA . MET A 1 227 ? -1.318 -15.251 -2.146 1.00 82.19 227 MET A CA 1
ATOM 1735 C C . MET A 1 227 ? 0.170 -15.324 -2.498 1.00 82.19 227 MET A C 1
ATOM 1737 O O . MET A 1 227 ? 0.548 -15.031 -3.629 1.00 82.19 227 MET A O 1
ATOM 1741 N N . VAL A 1 228 ? 1.019 -15.788 -1.575 1.00 82.12 228 VAL A N 1
ATOM 1742 C CA . VAL A 1 228 ? 2.457 -15.920 -1.852 1.00 82.12 228 VAL A CA 1
ATOM 1743 C C . VAL A 1 228 ? 2.754 -17.008 -2.885 1.00 82.12 228 VAL A C 1
ATOM 1745 O O . VAL A 1 228 ? 3.651 -16.827 -3.706 1.00 82.12 228 VAL A O 1
ATOM 1748 N N . ARG A 1 229 ? 2.006 -18.121 -2.904 1.00 83.06 229 ARG A N 1
ATOM 1749 C CA . ARG A 1 229 ? 2.167 -19.155 -3.944 1.00 83.06 229 ARG A CA 1
ATOM 1750 C C . ARG A 1 229 ? 1.968 -18.572 -5.348 1.00 83.06 229 ARG A C 1
ATOM 1752 O O . ARG A 1 229 ? 2.735 -18.908 -6.242 1.00 83.06 229 ARG A O 1
ATOM 1759 N N . ALA A 1 230 ? 1.021 -17.649 -5.518 1.00 83.94 230 ALA A N 1
ATOM 1760 C CA . ALA A 1 230 ? 0.773 -16.963 -6.788 1.00 83.94 230 ALA A CA 1
ATOM 1761 C C . ALA A 1 230 ? 1.872 -15.956 -7.198 1.00 83.94 230 ALA A C 1
ATOM 1763 O O . ALA A 1 230 ? 1.864 -15.472 -8.328 1.00 83.94 230 ALA A O 1
ATOM 1764 N N . LEU A 1 231 ? 2.816 -15.630 -6.305 1.00 82.94 231 LEU A N 1
ATOM 1765 C CA . LEU A 1 231 ? 3.998 -14.821 -6.632 1.00 82.94 231 LEU A CA 1
ATOM 1766 C C . LEU A 1 231 ? 5.146 -15.654 -7.218 1.00 82.94 231 LEU A C 1
ATOM 1768 O O . LEU A 1 231 ? 6.105 -15.078 -7.722 1.00 82.94 231 LEU A O 1
ATOM 1772 N N . GLU A 1 232 ? 5.092 -16.987 -7.100 1.00 84.88 232 GLU A N 1
ATOM 1773 C CA . GLU A 1 232 ? 6.165 -17.900 -7.527 1.00 84.88 232 GLU A CA 1
ATOM 1774 C C . GLU A 1 232 ? 7.545 -17.560 -6.919 1.00 84.88 232 GLU A C 1
ATOM 1776 O O . GLU A 1 232 ? 8.596 -17.845 -7.496 1.00 84.88 232 GLU A O 1
ATOM 1781 N N . LEU A 1 233 ? 7.560 -16.948 -5.726 1.00 83.00 233 LEU A N 1
ATOM 1782 C CA . LEU A 1 233 ? 8.782 -16.563 -5.017 1.00 83.00 233 LEU A CA 1
ATOM 1783 C C . LEU A 1 233 ? 9.185 -17.641 -3.997 1.00 83.00 233 LEU A C 1
ATOM 1785 O O . LEU A 1 233 ? 8.601 -17.712 -2.909 1.00 83.00 233 LEU A O 1
ATOM 1789 N N . PRO A 1 234 ? 10.193 -18.482 -4.299 1.00 78.94 234 PRO A N 1
ATOM 1790 C CA . PRO A 1 234 ? 10.616 -19.537 -3.386 1.00 78.94 234 PRO A CA 1
ATOM 1791 C C . PRO A 1 234 ? 11.173 -18.947 -2.086 1.00 78.94 234 PRO A C 1
ATOM 1793 O O . PRO A 1 234 ? 11.891 -17.950 -2.103 1.00 78.94 234 PRO A O 1
ATOM 1796 N N . ASN A 1 235 ? 10.877 -19.594 -0.954 1.00 77.62 235 ASN A N 1
ATOM 1797 C CA . ASN A 1 235 ? 11.344 -19.218 0.391 1.00 77.62 235 ASN A CA 1
ATOM 1798 C C . ASN A 1 235 ? 10.910 -17.817 0.871 1.00 77.62 235 ASN A C 1
ATOM 1800 O O . ASN A 1 235 ? 11.422 -17.333 1.885 1.00 77.62 235 ASN A O 1
ATOM 1804 N N . PHE A 1 236 ? 9.980 -17.151 0.173 1.00 82.69 236 PHE A N 1
ATOM 1805 C CA . PHE A 1 236 ? 9.505 -15.825 0.569 1.00 82.69 236 PHE A CA 1
ATOM 1806 C C . PHE A 1 236 ? 8.894 -15.858 1.974 1.00 82.69 236 PHE A C 1
ATOM 1808 O O . PHE A 1 236 ? 9.366 -15.148 2.854 1.00 82.69 236 PHE A O 1
ATOM 1815 N N . LEU A 1 237 ? 7.930 -16.756 2.216 1.00 81.75 237 LEU A N 1
ATOM 1816 C CA . LEU A 1 237 ? 7.307 -16.949 3.535 1.00 81.75 237 LEU A CA 1
ATOM 1817 C C . LEU A 1 237 ? 8.328 -17.310 4.619 1.00 81.75 237 LEU A C 1
ATOM 1819 O O . LEU A 1 237 ? 8.311 -16.730 5.703 1.00 81.75 237 LEU A O 1
ATOM 1823 N N . ASP A 1 238 ? 9.238 -18.238 4.316 1.00 79.50 238 ASP A N 1
ATOM 1824 C CA . ASP A 1 238 ? 10.234 -18.725 5.276 1.00 79.50 238 ASP A CA 1
ATOM 1825 C C . ASP A 1 238 ? 11.187 -17.619 5.738 1.00 79.50 238 ASP A C 1
ATOM 1827 O O . ASP A 1 238 ? 11.647 -17.628 6.881 1.00 79.50 238 ASP A O 1
ATOM 1831 N N . SER A 1 239 ? 11.446 -16.634 4.872 1.00 80.81 239 SER A N 1
ATOM 1832 C CA . SER A 1 239 ? 12.298 -15.488 5.194 1.00 80.81 239 SER A CA 1
ATOM 1833 C C . SER A 1 239 ? 11.702 -14.631 6.312 1.00 80.81 239 SER A C 1
ATOM 1835 O O . SER A 1 239 ? 12.443 -14.157 7.167 1.00 80.81 239 SER A O 1
ATOM 1837 N N . PHE A 1 240 ? 10.373 -14.489 6.374 1.00 80.06 240 PHE A N 1
ATOM 1838 C CA . PHE A 1 240 ? 9.693 -13.747 7.444 1.00 80.06 240 PHE A CA 1
ATOM 1839 C C . PHE A 1 240 ? 9.606 -14.530 8.758 1.00 80.06 240 PHE A C 1
ATOM 1841 O O . PHE A 1 240 ? 9.429 -13.924 9.807 1.00 80.06 240 PHE A O 1
ATOM 1848 N N . GLY A 1 241 ? 9.807 -15.853 8.746 1.00 73.31 241 GLY A N 1
ATOM 1849 C CA . GLY A 1 241 ? 9.819 -16.671 9.966 1.00 73.31 241 GLY A CA 1
ATOM 1850 C C . GLY A 1 241 ? 10.980 -16.369 10.926 1.00 73.31 241 GLY A C 1
ATOM 1851 O O . GLY A 1 241 ? 10.997 -16.881 12.043 1.00 73.31 241 GLY A O 1
ATOM 1852 N N . GLN A 1 242 ? 11.960 -15.566 10.498 1.00 72.19 242 GLN A N 1
ATOM 1853 C CA . GLN A 1 242 ? 13.069 -15.081 11.328 1.00 72.19 242 GLN A CA 1
ATOM 1854 C C . GLN A 1 242 ? 12.843 -13.657 11.856 1.00 72.19 242 GLN A C 1
ATOM 1856 O O . GLN A 1 242 ? 13.698 -13.146 12.581 1.00 72.19 242 GLN A O 1
ATOM 1861 N N . LEU A 1 243 ? 11.742 -13.005 11.464 1.00 74.69 243 LEU A N 1
ATOM 1862 C CA . LEU A 1 243 ? 11.415 -11.663 11.919 1.00 74.69 243 LEU A CA 1
ATOM 1863 C C . LEU A 1 243 ? 11.089 -11.708 13.410 1.00 74.69 243 LEU A C 1
ATOM 1865 O O . LEU A 1 243 ? 10.260 -12.491 13.851 1.00 74.69 243 LEU A O 1
ATOM 1869 N N . ASP A 1 244 ? 11.774 -10.890 14.198 1.00 73.50 244 ASP A N 1
ATOM 1870 C CA . ASP A 1 244 ? 11.552 -10.827 15.637 1.00 73.50 244 ASP A CA 1
ATOM 1871 C C . ASP A 1 244 ? 11.827 -9.402 16.118 1.00 73.50 244 ASP A C 1
ATOM 1873 O O . ASP A 1 244 ? 12.979 -8.969 16.219 1.00 73.50 244 ASP A O 1
ATOM 1877 N N . TYR A 1 245 ? 10.753 -8.665 16.404 1.00 73.81 245 TYR A N 1
ATOM 1878 C CA . TYR A 1 245 ? 10.826 -7.276 16.863 1.00 73.81 245 TYR A CA 1
ATOM 1879 C C . TYR A 1 245 ? 11.466 -7.128 18.244 1.00 73.81 245 TYR A C 1
ATOM 1881 O O . TYR A 1 245 ? 11.871 -6.027 18.602 1.00 73.81 245 TYR A O 1
ATOM 1889 N N . SER A 1 246 ? 11.580 -8.218 19.011 1.00 68.25 246 SER A N 1
ATOM 1890 C CA . SER A 1 246 ? 12.217 -8.210 20.329 1.00 68.25 246 SER A CA 1
ATOM 1891 C C . SER A 1 246 ? 13.737 -8.396 20.271 1.00 68.25 246 SER A C 1
ATOM 1893 O O . SER A 1 246 ? 14.419 -8.124 21.257 1.00 68.25 246 SER A O 1
ATOM 1895 N N . ARG A 1 247 ? 14.288 -8.859 19.136 1.00 67.56 247 ARG A N 1
ATOM 1896 C CA . ARG A 1 247 ? 15.721 -9.182 19.012 1.00 67.56 247 ARG A CA 1
ATOM 1897 C C . ARG A 1 247 ? 16.613 -7.978 18.785 1.00 67.56 247 ARG A C 1
ATOM 1899 O O . ARG A 1 247 ? 17.704 -7.944 19.347 1.00 67.56 247 ARG A O 1
ATOM 1906 N N . SER A 1 248 ? 16.217 -7.055 17.910 1.00 72.69 248 SER A N 1
ATOM 1907 C CA . SER A 1 248 ? 17.007 -5.852 17.651 1.00 72.69 248 SER A CA 1
ATOM 1908 C C . SER A 1 248 ? 16.181 -4.710 17.070 1.00 72.69 248 SER A C 1
ATOM 1910 O O . SER A 1 248 ? 15.240 -4.924 16.300 1.00 72.69 248 SER A O 1
ATOM 1912 N N . ASP A 1 249 ? 16.601 -3.483 17.384 1.00 75.44 249 ASP A N 1
ATOM 1913 C CA . ASP A 1 249 ? 16.044 -2.269 16.786 1.00 75.44 249 ASP A CA 1
ATOM 1914 C C . ASP A 1 249 ? 16.227 -2.232 15.267 1.00 75.44 249 ASP A C 1
ATOM 1916 O O . ASP A 1 249 ? 15.357 -1.729 14.568 1.00 75.44 249 ASP A O 1
ATOM 1920 N N . GLU A 1 250 ? 17.289 -2.844 14.736 1.00 80.25 250 GLU A N 1
ATOM 1921 C CA . GLU A 1 250 ? 17.497 -2.965 13.288 1.00 80.25 250 GLU A CA 1
ATOM 1922 C C . GLU A 1 250 ? 16.394 -3.784 12.596 1.00 80.25 250 GLU A C 1
ATOM 1924 O O . GLU A 1 250 ? 15.926 -3.385 11.533 1.00 80.25 250 GLU A O 1
ATOM 1929 N N . HIS A 1 251 ? 15.934 -4.901 13.185 1.00 80.88 251 HIS A N 1
ATOM 1930 C CA . HIS A 1 251 ? 14.825 -5.690 12.617 1.00 80.88 251 HIS A CA 1
ATOM 1931 C C . HIS A 1 251 ? 13.520 -4.906 12.644 1.00 80.88 251 HIS A C 1
ATOM 1933 O O . HIS A 1 251 ? 12.766 -4.922 11.670 1.00 80.88 251 HIS A O 1
ATOM 1939 N N . ARG A 1 252 ? 13.269 -4.204 13.751 1.00 81.50 252 ARG A N 1
ATOM 1940 C CA . ARG A 1 252 ? 12.095 -3.348 13.904 1.00 81.50 252 ARG A CA 1
ATOM 1941 C C . ARG A 1 252 ? 12.113 -2.212 12.883 1.00 81.50 252 ARG A C 1
ATOM 1943 O O . ARG A 1 252 ? 11.134 -2.040 12.168 1.00 81.50 252 ARG A O 1
ATOM 1950 N N . GLN A 1 253 ? 13.227 -1.497 12.759 1.00 84.19 253 GLN A N 1
ATOM 1951 C CA . GLN A 1 253 ? 13.365 -0.376 11.835 1.00 84.19 253 GLN A CA 1
ATOM 1952 C C . GLN A 1 253 ? 13.268 -0.823 10.371 1.00 84.19 253 GLN A C 1
ATOM 1954 O O . GLN A 1 253 ? 12.494 -0.246 9.616 1.00 84.19 253 GLN A O 1
ATOM 1959 N N . ALA A 1 254 ? 13.956 -1.901 9.978 1.00 85.06 254 ALA A N 1
ATOM 1960 C CA . ALA A 1 254 ? 13.884 -2.423 8.612 1.00 85.06 254 ALA A CA 1
ATOM 1961 C C . ALA A 1 254 ? 12.467 -2.884 8.230 1.00 85.06 254 ALA A C 1
ATOM 1963 O O . ALA A 1 254 ? 12.028 -2.682 7.099 1.00 85.06 254 ALA A O 1
ATOM 1964 N N . ALA A 1 255 ? 11.729 -3.489 9.166 1.00 87.12 255 ALA A N 1
ATOM 1965 C CA . ALA A 1 255 ? 10.340 -3.877 8.941 1.00 87.12 255 ALA A CA 1
ATOM 1966 C C . ALA A 1 255 ? 9.422 -2.661 8.787 1.00 87.12 255 ALA A C 1
ATOM 1968 O O . ALA A 1 255 ? 8.557 -2.655 7.918 1.00 87.12 255 ALA A O 1
ATOM 1969 N N . VAL A 1 256 ? 9.638 -1.626 9.598 1.00 87.69 256 VAL A N 1
ATOM 1970 C CA . VAL A 1 256 ? 8.888 -0.365 9.563 1.00 87.69 256 VAL A CA 1
ATOM 1971 C C . VAL A 1 256 ? 9.154 0.398 8.266 1.00 87.69 256 VAL A C 1
ATOM 1973 O O . VAL A 1 256 ? 8.210 0.853 7.626 1.00 87.69 256 VAL A O 1
ATOM 1976 N N . ASP A 1 257 ? 10.406 0.486 7.820 1.00 88.00 257 ASP A N 1
ATOM 1977 C CA . ASP A 1 257 ? 10.759 1.141 6.556 1.00 88.00 257 ASP A CA 1
ATOM 1978 C C . ASP A 1 257 ? 10.214 0.373 5.347 1.00 88.00 257 ASP A C 1
ATOM 1980 O O . ASP A 1 257 ? 9.642 0.976 4.432 1.00 88.00 257 ASP A O 1
ATOM 1984 N N . CYS A 1 258 ? 10.293 -0.962 5.381 1.00 91.75 258 CYS A N 1
ATOM 1985 C CA . CYS A 1 258 ? 9.652 -1.820 4.390 1.00 91.75 258 CYS A CA 1
ATOM 1986 C C . CYS A 1 258 ? 8.126 -1.639 4.383 1.00 91.75 258 CYS A C 1
ATOM 1988 O O . CYS A 1 258 ? 7.529 -1.579 3.307 1.00 91.75 258 CYS A O 1
ATOM 1990 N N . LEU A 1 259 ? 7.488 -1.532 5.555 1.00 92.06 259 LEU A N 1
ATOM 1991 C CA . LEU A 1 259 ? 6.047 -1.318 5.668 1.00 92.06 259 LEU A CA 1
ATOM 1992 C C . LEU A 1 259 ? 5.646 0.033 5.082 1.00 92.06 259 LEU A C 1
ATOM 1994 O O . LEU A 1 259 ? 4.734 0.086 4.265 1.00 92.06 259 LEU A O 1
ATOM 1998 N N . ARG A 1 260 ? 6.344 1.116 5.440 1.00 92.62 260 ARG A N 1
ATOM 1999 C CA . ARG A 1 260 ? 6.079 2.451 4.887 1.00 92.62 260 ARG A CA 1
ATOM 2000 C C . ARG A 1 260 ? 6.207 2.456 3.369 1.00 92.62 260 ARG A C 1
ATOM 2002 O O . ARG A 1 260 ? 5.322 2.972 2.698 1.00 92.62 260 ARG A O 1
ATOM 2009 N N . ALA A 1 261 ? 7.255 1.833 2.828 1.00 93.00 261 ALA A N 1
ATOM 2010 C CA . ALA A 1 261 ? 7.426 1.703 1.383 1.00 93.00 261 ALA A CA 1
ATOM 2011 C C . ALA A 1 261 ? 6.276 0.905 0.734 1.00 93.00 261 ALA A C 1
ATOM 2013 O O . ALA A 1 261 ? 5.761 1.301 -0.314 1.00 93.00 261 ALA A O 1
ATOM 2014 N N . ALA A 1 262 ? 5.832 -0.186 1.369 1.00 95.38 262 ALA A N 1
ATOM 2015 C CA . ALA A 1 262 ? 4.687 -0.968 0.908 1.00 95.38 262 ALA A CA 1
ATOM 2016 C C . ALA A 1 262 ? 3.382 -0.153 0.939 1.00 95.38 262 ALA A C 1
ATOM 2018 O O . ALA A 1 262 ? 2.631 -0.179 -0.035 1.00 95.38 262 ALA A O 1
ATOM 2019 N N . LEU A 1 263 ? 3.126 0.612 2.007 1.00 95.44 263 LEU A N 1
ATOM 2020 C CA . LEU A 1 263 ? 1.952 1.482 2.141 1.00 95.44 263 LEU A CA 1
ATOM 2021 C C . LEU A 1 263 ? 1.953 2.586 1.075 1.00 95.44 263 LEU A C 1
ATOM 2023 O O . LEU A 1 263 ? 0.938 2.784 0.409 1.00 95.44 263 LEU A O 1
ATOM 2027 N N . THR A 1 264 ? 3.088 3.255 0.835 1.00 95.19 264 THR A N 1
ATOM 2028 C CA . THR A 1 264 ? 3.191 4.294 -0.205 1.00 95.19 264 THR A CA 1
ATOM 2029 C C . THR A 1 264 ? 2.996 3.726 -1.608 1.00 95.19 264 THR A C 1
ATOM 2031 O O . THR A 1 264 ? 2.291 4.324 -2.419 1.00 95.19 264 THR A O 1
ATOM 2034 N N . CYS A 1 265 ? 3.558 2.546 -1.888 1.00 95.31 265 CYS A N 1
ATOM 2035 C CA . CYS A 1 265 ? 3.376 1.859 -3.166 1.00 95.31 265 CYS A CA 1
ATOM 2036 C C . CYS A 1 265 ? 1.927 1.377 -3.358 1.00 95.31 265 CYS A C 1
ATOM 2038 O O . CYS A 1 265 ? 1.369 1.499 -4.447 1.00 95.31 265 CYS A O 1
ATOM 2040 N N . THR A 1 266 ? 1.288 0.881 -2.296 1.00 96.12 266 THR A N 1
ATOM 2041 C CA . THR A 1 266 ? -0.130 0.489 -2.316 1.00 96.12 266 THR A CA 1
ATOM 2042 C C . THR A 1 266 ? -1.016 1.710 -2.567 1.00 96.12 266 THR A C 1
ATOM 2044 O O . THR A 1 266 ? -1.909 1.659 -3.406 1.00 96.12 266 THR A O 1
ATOM 2047 N N . ALA A 1 267 ? -0.724 2.844 -1.921 1.00 96.31 267 ALA A N 1
ATOM 2048 C CA . ALA A 1 267 ? -1.432 4.101 -2.151 1.00 96.31 267 ALA A CA 1
ATOM 2049 C C . ALA A 1 267 ? -1.287 4.590 -3.598 1.00 96.31 267 ALA A C 1
ATOM 2051 O O . ALA A 1 267 ? -2.246 5.088 -4.179 1.00 96.31 267 ALA A O 1
ATOM 2052 N N . ALA A 1 268 ? -0.101 4.451 -4.194 1.00 95.25 268 ALA A N 1
ATOM 2053 C CA . ALA A 1 268 ? 0.131 4.789 -5.594 1.00 95.25 268 ALA A CA 1
ATOM 2054 C C . ALA A 1 268 ? -0.742 3.958 -6.549 1.00 95.25 268 ALA A C 1
ATOM 2056 O O . ALA A 1 268 ? -1.381 4.522 -7.436 1.00 95.25 268 ALA A O 1
ATOM 2057 N N . TRP A 1 269 ? -0.831 2.643 -6.325 1.00 94.44 269 TRP A N 1
ATOM 2058 C CA . TRP A 1 269 ? -1.732 1.770 -7.082 1.00 94.44 269 TRP A CA 1
ATOM 2059 C C . TRP A 1 269 ? -3.200 2.165 -6.905 1.00 94.44 269 TRP A C 1
ATOM 2061 O O . TRP A 1 269 ? -3.889 2.386 -7.896 1.00 94.44 269 TRP A O 1
ATOM 2071 N N . LEU A 1 270 ? -3.661 2.354 -5.669 1.00 94.69 270 LEU A N 1
ATOM 2072 C CA . LEU A 1 270 ? -5.046 2.744 -5.390 1.00 94.69 270 LEU A CA 1
ATOM 2073 C C . LEU A 1 270 ? -5.413 4.096 -6.019 1.00 94.69 270 LEU A C 1
ATOM 2075 O O . LEU A 1 270 ? -6.502 4.252 -6.564 1.00 94.69 270 LEU A O 1
ATOM 2079 N N . ARG A 1 271 ? -4.494 5.071 -6.021 1.00 94.38 271 ARG A N 1
ATOM 2080 C CA . ARG A 1 271 ? -4.702 6.349 -6.723 1.00 94.38 271 ARG A CA 1
ATOM 2081 C C . ARG A 1 271 ? -4.810 6.169 -8.232 1.00 94.38 271 ARG A C 1
ATOM 2083 O O . ARG A 1 271 ? -5.566 6.908 -8.855 1.00 94.38 271 ARG A O 1
ATOM 2090 N N . ALA A 1 272 ? -4.054 5.243 -8.818 1.00 91.62 272 ALA A N 1
ATOM 2091 C CA . ALA A 1 272 ? -4.195 4.925 -10.233 1.00 91.62 272 ALA A CA 1
ATOM 2092 C C . ALA A 1 272 ? -5.583 4.324 -10.510 1.00 91.62 272 ALA A C 1
ATOM 2094 O O . ALA A 1 272 ? -6.267 4.811 -11.405 1.00 91.62 272 ALA A O 1
ATOM 2095 N N . GLU A 1 273 ? -6.033 3.347 -9.712 1.00 90.62 273 GLU A N 1
ATOM 2096 C CA . GLU A 1 273 ? -7.364 2.724 -9.865 1.00 90.62 273 GLU A CA 1
ATOM 2097 C C . GLU A 1 273 ? -8.491 3.763 -9.731 1.00 90.62 273 GLU A C 1
ATOM 2099 O O . GLU A 1 273 ? -9.405 3.812 -10.555 1.00 90.62 273 GLU A O 1
ATOM 2104 N N . ALA A 1 274 ? -8.383 4.664 -8.748 1.00 89.62 274 ALA A N 1
ATOM 2105 C CA . ALA A 1 274 ? -9.336 5.754 -8.551 1.00 89.62 274 ALA A CA 1
ATOM 2106 C C . ALA A 1 274 ? -9.388 6.721 -9.750 1.00 89.62 274 ALA A C 1
ATOM 2108 O O . ALA A 1 274 ? -10.472 7.141 -10.153 1.00 89.62 274 ALA A O 1
ATOM 2109 N N . LYS A 1 275 ? -8.235 7.057 -10.352 1.00 88.75 275 LYS A N 1
ATOM 2110 C CA . LYS A 1 275 ? -8.165 7.937 -11.536 1.00 88.75 275 LYS A CA 1
ATOM 2111 C C . LYS A 1 275 ? -8.871 7.348 -12.752 1.00 88.75 275 LYS A C 1
ATOM 2113 O O . LYS A 1 275 ? -9.436 8.108 -13.529 1.00 88.75 275 LYS A O 1
ATOM 2118 N N . LEU A 1 276 ? -8.842 6.025 -12.908 1.00 84.81 276 LEU A N 1
ATOM 2119 C CA . LEU A 1 276 ? -9.529 5.350 -14.010 1.00 84.81 276 LEU A CA 1
ATOM 2120 C C . LEU A 1 276 ? -11.016 5.116 -13.742 1.00 84.81 276 LEU A C 1
ATOM 2122 O O . LEU A 1 276 ? -11.695 4.555 -14.597 1.00 84.81 276 LEU A O 1
ATOM 2126 N N . SER A 1 277 ? -11.512 5.493 -12.554 1.00 74.25 277 SER A N 1
ATOM 2127 C CA . SER A 1 277 ? -12.859 5.145 -12.081 1.00 74.25 277 SER A CA 1
ATOM 2128 C C . SER A 1 277 ? -13.170 3.654 -12.248 1.00 74.25 277 SER A C 1
ATOM 2130 O O . SER A 1 277 ? -14.324 3.272 -12.414 1.00 74.25 277 SER A O 1
ATOM 2132 N N . ALA A 1 278 ? -12.136 2.805 -12.220 1.00 60.44 278 ALA A N 1
ATOM 2133 C CA . ALA A 1 278 ? -12.286 1.384 -12.498 1.00 60.44 278 ALA A CA 1
ATOM 2134 C C . ALA A 1 278 ? -13.047 0.665 -11.375 1.00 60.44 278 ALA A C 1
ATOM 2136 O O . ALA A 1 278 ? -13.550 -0.432 -11.601 1.00 60.44 278 ALA A O 1
ATOM 2137 N N . CYS A 1 279 ? -13.135 1.296 -10.191 1.00 65.75 279 CYS A N 1
ATOM 2138 C CA . CYS A 1 279 ? -13.419 0.661 -8.908 1.00 65.75 279 CYS A CA 1
ATOM 2139 C C . CYS A 1 279 ? -12.487 -0.547 -8.680 1.00 65.75 279 CYS A C 1
ATOM 2141 O O . CYS A 1 279 ? -11.920 -1.134 -9.602 1.00 65.75 279 CYS A O 1
ATOM 2143 N N . LEU A 1 280 ? -12.237 -0.924 -7.431 1.00 77.44 280 LEU A N 1
ATOM 2144 C CA . LEU A 1 280 ? -11.526 -2.182 -7.212 1.00 77.44 280 LEU A CA 1
ATOM 2145 C C . LEU A 1 280 ? -12.432 -3.321 -7.692 1.00 77.44 280 LEU A C 1
ATOM 2147 O O . LEU A 1 280 ? -13.434 -3.609 -7.049 1.00 77.44 280 LEU A O 1
ATOM 2151 N N . ASP A 1 281 ? -12.103 -3.932 -8.833 1.00 66.62 281 ASP A N 1
ATOM 2152 C CA . ASP A 1 281 ? -12.842 -5.082 -9.355 1.00 66.62 281 ASP A CA 1
ATOM 2153 C C . ASP A 1 281 ? -12.730 -6.237 -8.351 1.00 66.62 281 ASP A C 1
ATOM 2155 O O . ASP A 1 281 ? -11.697 -6.900 -8.230 1.00 66.62 281 ASP A O 1
ATOM 2159 N N . THR A 1 282 ? -13.783 -6.423 -7.555 1.00 57.06 282 THR A N 1
ATOM 2160 C CA . THR A 1 282 ? -13.873 -7.475 -6.540 1.00 57.06 282 THR A CA 1
ATOM 2161 C C . THR A 1 282 ? -14.208 -8.833 -7.158 1.00 57.06 282 THR A C 1
ATOM 2163 O O . THR A 1 282 ? -14.085 -9.859 -6.479 1.00 57.06 282 THR A O 1
ATOM 2166 N N . ALA A 1 283 ? -14.579 -8.883 -8.446 1.00 40.84 283 ALA A N 1
ATOM 2167 C CA . ALA A 1 283 ? -14.929 -10.114 -9.133 1.00 40.84 283 ALA A CA 1
ATOM 2168 C C . ALA A 1 283 ? -13.673 -10.950 -9.437 1.00 40.84 283 ALA A C 1
ATOM 2170 O O . ALA A 1 283 ? -13.030 -10.833 -10.475 1.00 40.84 283 ALA A O 1
ATOM 2171 N N . GLY A 1 284 ? -13.341 -11.864 -8.521 1.00 50.31 284 GLY A N 1
ATOM 2172 C CA . GLY A 1 284 ? -12.379 -12.942 -8.773 1.00 50.31 284 GLY A CA 1
ATOM 2173 C C . GLY A 1 284 ? -11.008 -12.794 -8.115 1.00 50.31 284 GLY A C 1
ATOM 2174 O O . GLY A 1 284 ? -10.137 -13.631 -8.354 1.00 50.31 284 GLY A O 1
ATOM 2175 N N . THR A 1 285 ? -10.802 -11.801 -7.246 1.00 66.50 285 THR A N 1
ATOM 2176 C CA . THR A 1 285 ? -9.549 -11.667 -6.486 1.00 66.50 285 THR A CA 1
ATOM 2177 C C . THR A 1 285 ? -9.788 -11.654 -4.978 1.00 66.50 285 THR A C 1
ATOM 2179 O O . THR A 1 285 ? -9.881 -10.589 -4.372 1.00 66.50 285 THR A O 1
ATOM 2182 N N . ASP A 1 286 ? -9.769 -12.840 -4.350 1.00 73.62 286 ASP A N 1
ATOM 2183 C CA . ASP A 1 286 ? -9.765 -13.034 -2.879 1.00 73.62 286 ASP A CA 1
ATOM 2184 C C . ASP A 1 286 ? -8.758 -12.113 -2.154 1.00 73.62 286 ASP A C 1
ATOM 2186 O O . ASP A 1 286 ? -8.913 -11.765 -0.987 1.00 73.62 286 ASP A O 1
ATOM 2190 N N . VAL A 1 287 ? -7.698 -11.717 -2.859 1.00 81.06 287 VAL A N 1
ATOM 2191 C CA . VAL A 1 287 ? -6.622 -10.848 -2.373 1.00 81.06 287 VAL A CA 1
ATOM 2192 C C . VAL A 1 287 ? -7.094 -9.413 -2.144 1.00 81.06 287 VAL A C 1
ATOM 2194 O O . VAL A 1 287 ? -6.709 -8.801 -1.151 1.00 81.06 287 VAL A O 1
ATOM 2197 N N . VAL A 1 288 ? -7.941 -8.876 -3.027 1.00 84.75 288 VAL A N 1
ATOM 2198 C CA . VAL A 1 288 ? -8.493 -7.519 -2.885 1.00 84.75 288 VAL A CA 1
ATOM 2199 C C . VAL A 1 288 ? -9.421 -7.458 -1.672 1.00 84.75 288 VAL A C 1
ATOM 2201 O O . VAL A 1 288 ? -9.367 -6.497 -0.913 1.00 84.75 288 VAL A O 1
ATOM 2204 N N . LEU A 1 289 ? -10.170 -8.533 -1.405 1.00 86.00 289 LEU A N 1
ATOM 2205 C CA . LEU A 1 289 ? -11.002 -8.662 -0.202 1.00 86.00 289 LEU A CA 1
ATOM 2206 C C . LEU A 1 289 ? -10.181 -8.745 1.097 1.00 86.00 289 LEU A C 1
ATOM 2208 O O . LEU A 1 289 ? -10.685 -8.405 2.164 1.00 86.00 289 LEU A O 1
ATOM 2212 N N . ALA A 1 290 ? -8.913 -9.162 1.026 1.00 86.44 290 ALA A N 1
ATOM 2213 C CA . ALA A 1 290 ? -8.006 -9.199 2.175 1.00 86.44 290 ALA A CA 1
ATOM 2214 C C . ALA A 1 290 ? -7.289 -7.857 2.436 1.00 86.44 290 ALA A C 1
ATOM 2216 O O . ALA A 1 290 ? -6.729 -7.660 3.520 1.00 86.44 290 ALA A O 1
ATOM 2217 N N . LEU A 1 291 ? -7.308 -6.924 1.475 1.00 89.69 291 LEU A N 1
ATOM 2218 C CA . LEU A 1 291 ? -6.649 -5.619 1.589 1.00 89.69 291 LEU A CA 1
ATOM 2219 C C . LEU A 1 291 ? -7.133 -4.789 2.796 1.00 89.69 291 LEU A C 1
ATOM 2221 O O . LEU A 1 291 ? -6.265 -4.293 3.520 1.00 89.69 291 LEU A O 1
ATOM 2225 N N . PRO A 1 292 ? -8.449 -4.662 3.081 1.00 90.12 292 PRO A N 1
ATOM 2226 C CA . PRO A 1 292 ? -8.941 -3.899 4.228 1.00 90.12 292 PRO A CA 1
ATOM 2227 C C . PRO A 1 292 ? -8.297 -4.320 5.551 1.00 90.12 292 PRO A C 1
ATOM 2229 O O . PRO A 1 292 ? -7.734 -3.503 6.281 1.00 90.12 292 PRO A O 1
ATOM 2232 N N . THR A 1 293 ? -8.307 -5.623 5.834 1.00 87.81 293 THR A N 1
ATOM 2233 C CA . THR A 1 293 ? -7.752 -6.177 7.071 1.00 87.81 293 THR A CA 1
ATOM 2234 C C . THR A 1 293 ? -6.230 -6.047 7.117 1.00 87.81 293 THR A C 1
ATOM 2236 O O . THR A 1 293 ? -5.674 -5.793 8.187 1.00 87.81 293 THR A O 1
ATOM 2239 N N . ALA A 1 294 ? -5.541 -6.183 5.979 1.00 88.75 294 ALA A N 1
ATOM 2240 C CA . ALA A 1 294 ? -4.088 -6.035 5.900 1.00 88.75 294 ALA A CA 1
ATOM 2241 C C . ALA A 1 294 ? -3.628 -4.589 6.170 1.00 88.75 294 ALA A C 1
ATOM 2243 O O . ALA A 1 294 ? -2.657 -4.380 6.904 1.00 88.75 294 ALA A O 1
ATOM 2244 N N . LEU A 1 295 ? -4.350 -3.591 5.643 1.00 91.31 295 LEU A N 1
ATOM 2245 C CA . LEU A 1 295 ? -4.096 -2.175 5.929 1.00 91.31 295 LEU A CA 1
ATOM 2246 C C . LEU A 1 295 ? -4.244 -1.894 7.425 1.00 91.31 295 LEU A C 1
ATOM 2248 O O . LEU A 1 295 ? -3.312 -1.401 8.052 1.00 91.31 295 LEU A O 1
ATOM 2252 N N . VAL A 1 296 ? -5.368 -2.291 8.021 1.00 88.75 296 VAL A N 1
ATOM 2253 C CA . VAL A 1 296 ? -5.642 -2.047 9.445 1.00 88.75 296 VAL A CA 1
ATOM 2254 C C . VAL A 1 296 ? -4.651 -2.778 10.358 1.00 88.75 296 VAL A C 1
ATOM 2256 O O . VAL A 1 296 ? -4.176 -2.220 11.349 1.00 88.75 296 VAL A O 1
ATOM 2259 N N . SER A 1 297 ? -4.260 -4.005 10.001 1.00 85.44 297 SER A N 1
ATOM 2260 C CA . SER A 1 297 ? -3.282 -4.787 10.769 1.00 85.44 297 SER A CA 1
ATOM 2261 C C . SER A 1 297 ? -1.905 -4.118 10.843 1.00 85.44 297 SER A C 1
ATOM 2263 O O . SER A 1 297 ? -1.179 -4.357 11.806 1.00 85.44 297 SER A O 1
ATOM 2265 N N . SER A 1 298 ? -1.576 -3.224 9.903 1.00 87.38 298 SER A N 1
ATOM 2266 C CA . SER A 1 298 ? -0.302 -2.486 9.873 1.00 87.38 298 SER A CA 1
ATOM 2267 C C . SER A 1 298 ? -0.064 -1.639 11.131 1.00 87.38 298 SER A C 1
ATOM 2269 O O . SER A 1 298 ? 1.084 -1.429 11.519 1.00 87.38 298 SER A O 1
ATOM 2271 N N . LEU A 1 299 ? -1.127 -1.239 11.842 1.00 84.94 299 LEU A N 1
ATOM 2272 C CA . LEU A 1 299 ? -1.039 -0.543 13.135 1.00 84.94 299 LEU A CA 1
ATOM 2273 C C . LEU A 1 299 ? -0.484 -1.417 14.279 1.00 84.94 299 LEU A C 1
ATOM 2275 O O . LEU A 1 299 ? -0.175 -0.909 15.358 1.00 84.94 299 LEU A O 1
ATOM 2279 N N . ARG A 1 300 ? -0.366 -2.736 14.074 1.00 78.31 300 ARG A N 1
ATOM 2280 C CA . ARG A 1 300 ? 0.168 -3.690 15.063 1.00 78.31 300 ARG A CA 1
ATOM 2281 C C . ARG A 1 300 ? 1.686 -3.857 14.977 1.00 78.31 300 ARG A C 1
ATOM 2283 O O . ARG A 1 300 ? 2.278 -4.482 15.858 1.00 78.31 300 ARG A O 1
ATOM 2290 N N . VAL A 1 301 ? 2.326 -3.329 13.934 1.00 74.94 301 VAL A N 1
ATOM 2291 C CA . VAL A 1 301 ? 3.761 -3.522 13.693 1.00 74.94 301 VAL A CA 1
ATOM 2292 C C . VAL A 1 301 ? 4.594 -2.889 14.809 1.00 74.94 301 VAL A C 1
ATOM 2294 O O . VAL A 1 301 ? 4.448 -1.714 15.135 1.00 74.94 301 VAL A O 1
ATOM 2297 N N . GLY A 1 302 ? 5.517 -3.674 15.373 1.00 60.84 302 GLY A N 1
ATOM 2298 C CA . GLY A 1 302 ? 6.543 -3.183 16.293 1.00 60.84 302 GLY A CA 1
ATOM 2299 C C . GLY A 1 302 ? 6.156 -3.098 17.770 1.00 60.84 302 GLY A C 1
ATOM 2300 O O . GLY A 1 302 ? 6.958 -2.599 18.561 1.00 60.84 302 GLY A O 1
ATOM 2301 N N . TYR A 1 303 ? 5.000 -3.634 18.168 1.00 61.19 303 TYR A N 1
ATOM 2302 C CA . TYR A 1 303 ? 4.715 -3.894 19.578 1.00 61.19 303 TYR A CA 1
ATOM 2303 C C . TYR A 1 303 ? 5.326 -5.224 20.013 1.00 61.19 303 TYR A C 1
ATOM 2305 O O . TYR A 1 303 ? 4.912 -6.295 19.575 1.00 61.19 303 TYR A O 1
ATOM 2313 N N . SER A 1 304 ? 6.332 -5.155 20.885 1.00 48.06 304 SER A N 1
ATOM 2314 C CA . SER A 1 304 ? 6.832 -6.332 21.593 1.00 48.06 304 SER A CA 1
ATOM 2315 C C . SER A 1 304 ? 5.862 -6.679 22.722 1.00 48.06 304 SER A C 1
ATOM 2317 O O . SER A 1 304 ? 5.580 -5.839 23.576 1.00 48.06 304 SER A O 1
ATOM 2319 N N . SER A 1 305 ? 5.380 -7.922 22.764 1.00 41.72 305 SER A N 1
ATOM 2320 C CA . SER A 1 305 ? 4.508 -8.432 23.833 1.00 41.72 305 SER A CA 1
ATOM 2321 C C . SER A 1 305 ? 5.200 -8.525 25.203 1.00 41.72 305 SER A C 1
ATOM 2323 O O . SER A 1 305 ? 4.596 -9.002 26.160 1.00 41.72 305 SER A O 1
ATOM 2325 N N . CYS A 1 306 ? 6.457 -8.086 25.339 1.00 36.72 306 CYS A N 1
ATOM 2326 C CA . CYS A 1 306 ? 7.181 -8.087 26.613 1.00 36.72 306 CYS A CA 1
ATOM 2327 C C . CYS A 1 306 ? 6.586 -7.146 27.676 1.00 36.72 306 CYS A C 1
ATOM 2329 O O . CYS A 1 306 ? 6.986 -7.233 28.830 1.00 36.72 306 CYS A O 1
ATOM 2331 N N . ALA A 1 307 ? 5.621 -6.286 27.335 1.00 37.53 307 ALA A N 1
ATOM 2332 C CA . ALA A 1 307 ? 4.869 -5.516 28.330 1.00 37.53 307 ALA A CA 1
ATOM 2333 C C . ALA A 1 307 ? 3.796 -6.349 29.072 1.00 37.53 307 ALA A C 1
ATOM 2335 O O . ALA A 1 307 ? 3.203 -5.856 30.025 1.00 37.53 307 ALA A O 1
ATOM 2336 N N . ALA A 1 308 ? 3.542 -7.598 28.654 1.00 36.97 308 ALA A N 1
ATOM 2337 C CA . ALA A 1 308 ? 2.483 -8.445 29.211 1.00 36.97 308 ALA A CA 1
ATOM 2338 C C . ALA A 1 308 ? 2.936 -9.385 30.346 1.00 36.97 308 ALA A C 1
ATOM 2340 O O . ALA A 1 308 ? 2.106 -10.101 30.905 1.00 36.97 308 ALA A O 1
ATOM 2341 N N . THR A 1 309 ? 4.218 -9.406 30.733 1.00 36.28 309 THR A N 1
ATOM 2342 C CA . T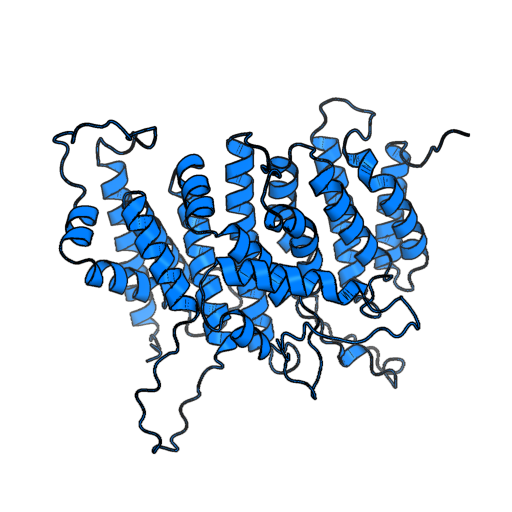HR A 1 309 ? 4.608 -10.068 31.989 1.00 36.28 309 THR A CA 1
ATOM 2343 C C . THR A 1 309 ? 4.324 -9.117 33.140 1.00 36.28 309 THR A C 1
ATOM 2345 O O . THR A 1 309 ? 5.183 -8.345 33.561 1.00 36.28 309 THR A O 1
ATOM 2348 N N . GLY A 1 310 ? 3.077 -9.155 33.606 1.00 38.31 310 GLY A N 1
ATOM 2349 C CA . GLY A 1 310 ? 2.651 -8.520 34.839 1.00 38.31 310 GLY A CA 1
ATOM 2350 C C . GLY A 1 310 ? 3.463 -9.043 36.019 1.00 38.31 310 GLY A C 1
ATOM 2351 O O . GLY A 1 310 ? 3.236 -10.149 36.489 1.00 38.31 310 GLY A O 1
ATOM 2352 N N . LEU A 1 311 ? 4.424 -8.242 36.457 1.00 35.50 311 LEU A N 1
ATOM 2353 C CA . LEU A 1 311 ? 4.789 -7.998 37.848 1.00 35.50 311 LEU A CA 1
ATOM 2354 C C . LEU A 1 311 ? 5.735 -6.782 37.815 1.00 35.50 311 LEU A C 1
ATOM 2356 O O . LEU A 1 311 ? 6.697 -6.769 37.055 1.00 35.50 311 LEU A O 1
ATOM 2360 N N . ASP A 1 312 ? 5.417 -5.749 38.594 1.00 31.23 312 ASP A N 1
ATOM 2361 C CA . ASP A 1 312 ? 6.279 -4.603 38.955 1.00 31.23 312 ASP A CA 1
ATOM 2362 C C . ASP A 1 312 ? 6.246 -3.301 38.119 1.00 31.23 312 ASP A C 1
ATOM 2364 O O . ASP A 1 312 ? 6.874 -2.322 38.520 1.00 31.23 312 ASP A O 1
ATOM 2368 N N . SER A 1 313 ? 5.428 -3.161 37.066 1.00 35.47 313 SER A N 1
ATOM 2369 C CA . SER A 1 313 ? 5.304 -1.861 36.354 1.00 35.47 313 SER A CA 1
ATOM 2370 C C . SER A 1 313 ? 4.456 -0.798 37.083 1.00 35.47 313 SER A C 1
ATOM 2372 O O . SER A 1 313 ? 4.331 0.324 36.596 1.00 35.47 313 SER A O 1
ATOM 2374 N N . ALA A 1 314 ? 3.870 -1.107 38.243 1.00 37.34 314 ALA A N 1
ATOM 2375 C CA . ALA A 1 314 ? 3.104 -0.130 39.026 1.00 37.34 314 ALA A CA 1
ATOM 2376 C C . ALA A 1 314 ? 3.988 0.777 39.911 1.00 37.34 314 ALA A C 1
ATOM 2378 O O . ALA A 1 314 ? 3.490 1.759 40.457 1.00 37.34 314 ALA A O 1
ATOM 2379 N N . ALA A 1 315 ? 5.283 0.468 40.071 1.00 33.78 315 ALA A N 1
ATOM 2380 C CA . ALA A 1 315 ? 6.154 1.139 41.045 1.00 33.78 315 ALA A CA 1
ATOM 2381 C C . ALA A 1 315 ? 7.244 2.039 40.435 1.00 33.78 315 ALA A C 1
ATOM 2383 O O . ALA A 1 315 ? 7.875 2.811 41.157 1.00 33.78 315 ALA A O 1
ATOM 2384 N N . THR A 1 316 ? 7.461 1.999 39.121 1.00 31.81 316 THR A N 1
ATOM 2385 C CA . THR A 1 316 ? 8.398 2.895 38.437 1.00 31.81 316 THR A CA 1
ATOM 2386 C C . THR A 1 316 ? 7.685 3.548 37.262 1.00 31.81 316 THR A C 1
ATOM 2388 O O . THR A 1 316 ? 7.448 2.928 36.233 1.00 31.81 316 THR A O 1
ATOM 2391 N N . GLY A 1 317 ? 7.329 4.826 37.419 1.00 32.91 317 GLY A N 1
ATOM 2392 C CA . GLY A 1 317 ? 6.767 5.686 36.372 1.00 32.91 317 GLY A CA 1
ATOM 2393 C C . GLY A 1 317 ? 7.758 6.002 35.245 1.00 32.91 317 GLY A C 1
ATOM 2394 O O . GLY A 1 317 ? 7.949 7.161 34.894 1.00 32.91 317 GLY A O 1
ATOM 2395 N N . LEU A 1 318 ? 8.418 4.981 34.701 1.00 34.88 318 LEU A N 1
ATOM 2396 C CA . LEU A 1 318 ? 9.098 5.035 33.420 1.00 34.88 318 LEU A CA 1
ATOM 2397 C C . LEU A 1 318 ? 8.263 4.236 32.427 1.00 34.88 318 LEU A C 1
ATOM 2399 O O . LEU A 1 318 ? 8.542 3.075 32.131 1.00 34.88 318 LEU A O 1
ATOM 2403 N N . ASP A 1 319 ? 7.251 4.910 31.884 1.00 36.19 319 ASP A N 1
ATOM 2404 C CA . ASP A 1 319 ? 6.787 4.648 30.531 1.00 36.19 319 ASP A CA 1
ATOM 2405 C C . ASP A 1 319 ? 8.031 4.517 29.646 1.00 36.19 319 ASP A C 1
ATOM 2407 O O . ASP A 1 319 ? 8.716 5.507 29.373 1.00 36.19 319 ASP A O 1
ATOM 2411 N N . SER A 1 320 ? 8.377 3.304 29.209 1.00 40.59 320 SER A N 1
ATOM 2412 C CA . SER A 1 320 ? 9.343 3.183 28.124 1.00 40.59 320 SER A CA 1
ATOM 2413 C C . SER A 1 320 ? 8.714 3.893 26.928 1.00 40.59 320 SER A C 1
ATOM 2415 O O . SER A 1 320 ? 7.729 3.437 26.344 1.00 40.59 320 SER A O 1
ATOM 2417 N N . ALA A 1 321 ? 9.238 5.084 26.647 1.00 40.69 321 ALA A N 1
ATOM 2418 C CA . ALA A 1 321 ? 8.752 6.094 25.719 1.00 40.69 321 ALA A CA 1
ATOM 2419 C C . ALA A 1 321 ? 8.850 5.671 24.240 1.00 40.69 321 ALA A C 1
ATOM 2421 O O . ALA A 1 321 ? 9.079 6.493 23.356 1.00 40.69 321 ALA A O 1
ATOM 2422 N N . ALA A 1 322 ? 8.689 4.385 23.936 1.00 52.81 322 ALA A N 1
ATOM 2423 C CA . ALA A 1 322 ? 8.593 3.909 22.572 1.00 52.81 322 ALA A CA 1
ATOM 2424 C C . ALA A 1 322 ? 7.176 4.199 22.053 1.00 52.81 322 ALA A C 1
ATOM 2426 O O . ALA A 1 322 ? 6.221 3.454 22.289 1.00 52.81 322 ALA A O 1
ATOM 2427 N N . SER A 1 323 ? 7.035 5.335 21.367 1.00 52.81 323 SER A N 1
ATOM 2428 C CA . SER A 1 323 ? 5.935 5.594 20.431 1.00 52.81 323 SER A CA 1
ATOM 2429 C C . SER A 1 323 ? 5.727 4.368 19.516 1.00 52.81 323 SER A C 1
ATOM 2431 O O . SER A 1 323 ? 6.711 3.666 19.239 1.00 52.81 323 SER A O 1
ATOM 2433 N N . PRO A 1 324 ? 4.499 4.081 19.032 1.00 62.03 324 PRO A N 1
ATOM 2434 C CA . PRO A 1 324 ? 4.328 3.073 17.996 1.00 62.03 324 PRO A CA 1
ATOM 2435 C C . PRO A 1 324 ? 5.244 3.462 16.832 1.00 62.03 324 PRO A C 1
ATOM 2437 O O . PRO A 1 324 ? 5.290 4.645 16.478 1.00 62.03 324 PRO A O 1
ATOM 2440 N N . PRO A 1 325 ? 5.976 2.526 16.216 1.00 72.75 325 PRO A N 1
ATOM 2441 C CA . PRO A 1 325 ? 6.784 2.894 15.064 1.00 72.75 325 PRO A CA 1
ATOM 2442 C C . PRO A 1 325 ? 5.922 3.241 13.839 1.00 72.75 325 PRO A C 1
ATOM 2444 O O . PRO A 1 325 ? 6.420 3.894 12.926 1.00 72.75 325 PRO A O 1
ATOM 2447 N N . ILE A 1 326 ? 4.652 2.821 13.831 1.00 82.75 326 ILE A N 1
ATOM 2448 C CA . ILE A 1 326 ? 3.654 3.109 12.799 1.00 82.75 326 ILE A CA 1
ATOM 2449 C C . ILE A 1 326 ? 2.415 3.699 13.462 1.00 82.75 326 ILE A C 1
ATOM 2451 O O . ILE A 1 326 ? 1.869 3.115 14.396 1.00 82.75 326 ILE A O 1
ATOM 2455 N N . THR A 1 327 ? 1.967 4.842 12.962 1.00 85.56 327 THR A N 1
ATOM 2456 C CA . THR A 1 327 ? 0.814 5.581 13.489 1.00 85.56 327 THR A CA 1
ATOM 2457 C C . THR A 1 327 ? -0.274 5.720 12.431 1.00 85.56 327 THR A C 1
ATOM 2459 O O . THR A 1 327 ? -0.071 5.379 11.266 1.00 85.56 327 THR A O 1
ATOM 2462 N N . GLU A 1 328 ? -1.428 6.262 12.814 1.00 88.38 328 GLU A N 1
ATOM 2463 C CA . GLU A 1 328 ? -2.490 6.636 11.883 1.00 88.38 328 GLU A CA 1
ATOM 2464 C C . GLU A 1 328 ? -1.972 7.525 10.745 1.00 88.38 328 GLU A C 1
ATOM 2466 O O . GLU A 1 328 ? -2.384 7.338 9.605 1.00 88.38 328 GLU A O 1
ATOM 2471 N N . VAL A 1 329 ? -1.002 8.407 11.028 1.00 89.62 329 VAL A N 1
ATOM 2472 C CA . VAL A 1 329 ? -0.404 9.347 10.064 1.00 89.62 329 VAL A CA 1
ATOM 2473 C C . VAL A 1 329 ? 0.248 8.618 8.888 1.00 89.62 329 VAL A C 1
ATOM 2475 O O . VAL A 1 329 ? 0.130 9.067 7.750 1.00 89.62 329 VAL A O 1
ATOM 2478 N N . ASP A 1 330 ? 0.892 7.474 9.139 1.00 90.00 330 ASP A N 1
ATOM 2479 C CA . ASP A 1 330 ? 1.497 6.651 8.086 1.00 90.00 330 ASP A CA 1
ATOM 2480 C C . ASP A 1 330 ? 0.425 5.979 7.200 1.00 90.00 330 ASP A C 1
ATOM 2482 O O . ASP A 1 330 ? 0.665 5.725 6.018 1.00 90.00 330 ASP A O 1
ATOM 2486 N N . LEU A 1 331 ? -0.761 5.692 7.755 1.00 93.31 331 LEU A N 1
ATOM 2487 C CA . LEU A 1 331 ? -1.861 5.018 7.056 1.00 93.31 331 LEU A CA 1
ATOM 2488 C C . LEU A 1 331 ? -2.787 5.989 6.314 1.00 93.31 331 LEU A C 1
ATOM 2490 O O . LEU A 1 331 ? -3.380 5.596 5.309 1.00 93.31 331 LEU A O 1
ATOM 2494 N N . VAL A 1 332 ? -2.891 7.247 6.754 1.00 93.81 332 VAL A N 1
ATOM 2495 C CA . VAL A 1 332 ? -3.747 8.274 6.134 1.00 93.81 332 VAL A CA 1
ATOM 2496 C C . VAL A 1 332 ? -3.672 8.280 4.605 1.00 93.81 332 VAL A C 1
ATOM 2498 O O . VAL A 1 332 ? -4.720 8.164 3.969 1.00 93.81 332 VAL A O 1
ATOM 2501 N N . PRO A 1 333 ? -2.486 8.363 3.966 1.00 94.06 333 PRO A N 1
A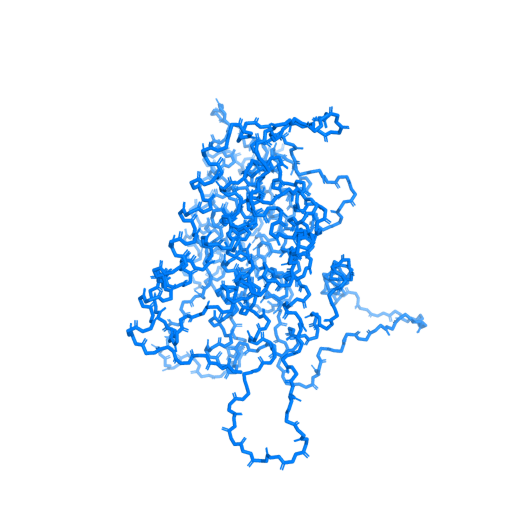TOM 2502 C CA . PRO A 1 333 ? -2.425 8.549 2.520 1.00 94.06 333 PRO A CA 1
ATOM 2503 C C . PRO A 1 333 ? -2.895 7.321 1.737 1.00 94.06 333 PRO A C 1
ATOM 2505 O O . PRO A 1 333 ? -3.340 7.468 0.597 1.00 94.06 333 PRO A O 1
ATOM 2508 N N . VAL A 1 334 ? -2.749 6.119 2.308 1.00 95.25 334 VAL A N 1
ATOM 2509 C CA . VAL A 1 334 ? -3.195 4.870 1.678 1.00 95.25 334 VAL A CA 1
ATOM 2510 C C . VAL A 1 334 ? -4.673 4.613 1.938 1.00 95.25 334 VAL A C 1
ATOM 2512 O O . VAL A 1 334 ? -5.353 4.151 1.030 1.00 95.25 334 VAL A O 1
ATOM 2515 N N . VAL A 1 335 ? -5.189 4.966 3.118 1.00 95.00 335 VAL A N 1
ATOM 2516 C CA . VAL A 1 335 ? -6.620 4.864 3.434 1.00 95.00 335 VAL A CA 1
ATOM 2517 C C . VAL A 1 335 ? -7.421 5.849 2.592 1.00 95.00 335 VAL A C 1
ATOM 2519 O O . VAL A 1 335 ? -8.390 5.451 1.963 1.00 95.00 335 VAL A O 1
ATOM 2522 N N . ASP A 1 336 ? -6.970 7.094 2.469 1.00 93.44 336 ASP A N 1
ATOM 2523 C CA . ASP A 1 336 ? -7.578 8.084 1.576 1.00 93.44 336 ASP A CA 1
ATOM 2524 C C . ASP A 1 336 ? -7.604 7.599 0.111 1.00 93.44 336 ASP A C 1
ATOM 2526 O O . ASP A 1 336 ? -8.628 7.656 -0.569 1.00 93.44 336 ASP A O 1
ATOM 2530 N N . ALA A 1 337 ? -6.495 7.029 -0.375 1.00 93.25 337 ALA A N 1
ATOM 2531 C CA . ALA A 1 337 ? -6.451 6.423 -1.705 1.00 93.25 337 ALA A CA 1
ATOM 2532 C C . ALA A 1 337 ? -7.394 5.212 -1.835 1.00 93.25 337 ALA A C 1
ATOM 2534 O O . ALA A 1 337 ? -8.044 5.061 -2.866 1.00 93.25 337 ALA A O 1
ATOM 2535 N N . PHE A 1 338 ? -7.485 4.374 -0.799 1.00 94.00 338 PHE A N 1
ATOM 2536 C CA . PHE A 1 338 ? -8.372 3.213 -0.740 1.00 94.00 338 PHE A CA 1
ATOM 2537 C C . PHE A 1 338 ? -9.844 3.625 -0.795 1.00 94.00 338 PHE A C 1
ATOM 2539 O O . PHE A 1 338 ? -10.571 3.111 -1.637 1.00 94.00 338 PHE A O 1
ATOM 2546 N N . LEU A 1 339 ? -10.266 4.590 0.029 1.00 91.75 339 LEU A N 1
ATOM 2547 C CA . LEU A 1 339 ? -11.645 5.083 0.071 1.00 91.75 339 LEU A CA 1
ATOM 2548 C C . LEU A 1 339 ? -12.079 5.670 -1.280 1.00 91.75 339 LEU A C 1
ATOM 2550 O O . LEU A 1 339 ? -13.189 5.400 -1.737 1.00 91.75 339 LEU A O 1
ATOM 2554 N N . ARG A 1 340 ? -11.187 6.393 -1.972 1.00 89.88 340 ARG A N 1
ATOM 2555 C CA . ARG A 1 340 ? -11.453 6.852 -3.346 1.00 89.88 340 ARG A CA 1
ATOM 2556 C C . ARG A 1 340 ? -11.521 5.701 -4.350 1.00 89.88 340 ARG A C 1
ATOM 2558 O O . ARG A 1 340 ? -12.362 5.732 -5.240 1.00 89.88 340 ARG A O 1
ATOM 2565 N N . ALA A 1 341 ? -10.649 4.700 -4.224 1.00 89.88 341 ALA A N 1
ATOM 2566 C CA . ALA A 1 341 ? -10.579 3.575 -5.157 1.00 89.88 341 ALA A CA 1
ATOM 2567 C C . ALA A 1 341 ? -11.781 2.624 -5.050 1.00 89.88 341 ALA A C 1
ATOM 2569 O O . ALA A 1 341 ? -12.205 2.073 -6.062 1.00 89.88 341 ALA A O 1
ATOM 2570 N N . ILE A 1 342 ? -12.344 2.428 -3.853 1.00 89.19 342 ILE A N 1
ATOM 2571 C CA . ILE A 1 342 ? -13.544 1.594 -3.681 1.00 89.19 342 ILE A CA 1
ATOM 2572 C C . ILE A 1 342 ? -14.817 2.286 -4.172 1.00 89.19 342 ILE A C 1
ATOM 2574 O O . ILE A 1 342 ? -15.798 1.604 -4.440 1.00 89.19 342 ILE A O 1
ATOM 2578 N N . GLY A 1 343 ? -14.832 3.622 -4.273 1.00 81.94 343 GLY A N 1
ATOM 2579 C CA . GLY A 1 343 ? -15.981 4.374 -4.792 1.00 81.94 343 GLY A CA 1
ATOM 2580 C C . GLY A 1 343 ? -17.292 4.134 -4.032 1.00 81.94 343 GLY A C 1
ATOM 2581 O O . GLY A 1 343 ? -18.364 4.268 -4.611 1.00 81.94 343 GLY A O 1
ATOM 2582 N N . GLY A 1 344 ? -17.214 3.747 -2.756 1.00 81.62 344 GLY A N 1
ATOM 2583 C CA . GLY A 1 344 ? -18.375 3.405 -1.934 1.00 81.62 344 GLY A CA 1
ATOM 2584 C C . GLY A 1 344 ? -18.784 1.926 -1.935 1.00 81.62 344 GLY A C 1
ATOM 2585 O O . GLY A 1 344 ? -19.861 1.612 -1.439 1.00 81.62 344 GLY A O 1
ATOM 2586 N N . ASP A 1 345 ? -17.953 1.011 -2.448 1.00 85.69 345 ASP A N 1
ATOM 2587 C CA . ASP A 1 345 ? -18.211 -0.431 -2.345 1.00 85.69 345 ASP A CA 1
ATOM 2588 C C . ASP A 1 345 ? -18.230 -0.906 -0.877 1.00 85.69 345 ASP A C 1
ATOM 2590 O O . ASP A 1 345 ? -17.198 -1.024 -0.201 1.00 85.69 345 ASP A O 1
ATOM 2594 N N . GLU A 1 346 ? -19.430 -1.217 -0.386 1.00 87.44 346 GLU A N 1
ATOM 2595 C CA . GLU A 1 346 ? -19.653 -1.715 0.968 1.00 87.44 346 GLU A CA 1
ATOM 2596 C C . GLU A 1 346 ? -18.967 -3.061 1.238 1.00 87.44 346 GLU A C 1
ATOM 2598 O O . GLU A 1 346 ? -18.631 -3.347 2.390 1.00 87.44 346 GLU A O 1
ATOM 2603 N N . ALA A 1 347 ? -18.718 -3.884 0.211 1.00 85.19 347 ALA A N 1
ATOM 2604 C CA . ALA A 1 347 ? -18.052 -5.175 0.374 1.00 85.19 347 ALA A CA 1
ATOM 2605 C C . ALA A 1 347 ? -16.601 -5.022 0.850 1.00 85.19 347 ALA A C 1
ATOM 2607 O O . ALA A 1 347 ? -16.078 -5.913 1.517 1.00 85.19 347 ALA A O 1
ATOM 2608 N N . LEU A 1 348 ? -15.965 -3.886 0.550 1.00 87.56 348 LEU A N 1
ATOM 2609 C CA . LEU A 1 348 ? -14.619 -3.542 1.009 1.00 87.56 348 LEU A CA 1
ATOM 2610 C C . LEU A 1 348 ? -14.641 -2.577 2.199 1.00 87.56 348 LEU A C 1
ATOM 2612 O O . LEU A 1 348 ? -13.785 -2.680 3.084 1.00 87.56 348 LEU A O 1
ATOM 2616 N N . LEU A 1 349 ? -15.635 -1.686 2.268 1.00 90.12 349 LEU A N 1
ATOM 2617 C CA . LEU A 1 349 ? -15.758 -0.735 3.370 1.00 90.12 349 LEU A CA 1
ATOM 2618 C C . LEU A 1 349 ? -16.170 -1.402 4.692 1.00 90.12 349 LEU A C 1
ATOM 2620 O O . LEU A 1 349 ? -15.598 -1.078 5.733 1.00 90.12 349 LEU A O 1
ATOM 2624 N N . ARG A 1 350 ? -17.103 -2.365 4.676 1.00 89.81 350 ARG A N 1
ATOM 2625 C CA . ARG A 1 350 ? -17.539 -3.059 5.901 1.00 89.81 350 ARG A CA 1
ATOM 2626 C C . ARG A 1 350 ? -16.398 -3.849 6.560 1.00 89.81 350 ARG A C 1
ATOM 2628 O O . ARG A 1 350 ? -16.181 -3.651 7.755 1.00 89.81 350 ARG A O 1
ATOM 2635 N N . PRO A 1 351 ? -15.600 -4.676 5.844 1.00 88.81 351 PRO A N 1
ATOM 2636 C CA . PRO A 1 351 ? -14.436 -5.331 6.443 1.00 88.81 351 PRO A CA 1
ATOM 2637 C C . PRO A 1 351 ? -13.380 -4.351 6.961 1.00 88.81 351 PRO A C 1
ATOM 2639 O O . PRO A 1 351 ? -12.736 -4.635 7.970 1.00 88.81 351 PRO A O 1
ATOM 2642 N N . PHE A 1 352 ? -13.202 -3.202 6.298 1.00 90.69 352 PHE A N 1
ATOM 2643 C CA . PHE A 1 352 ? -12.297 -2.150 6.764 1.00 90.69 352 PHE A CA 1
ATOM 2644 C C . PHE A 1 352 ? -12.756 -1.573 8.109 1.00 90.69 352 PHE A C 1
ATOM 2646 O O . PHE A 1 352 ? -11.994 -1.582 9.079 1.00 90.69 352 PHE A O 1
ATOM 2653 N N . GLY A 1 353 ? -14.016 -1.131 8.184 1.00 90.25 353 GLY A N 1
ATOM 2654 C CA . GLY A 1 353 ? -14.610 -0.586 9.404 1.00 90.25 353 GLY A CA 1
ATOM 2655 C C . GLY A 1 353 ? -14.633 -1.604 10.539 1.00 90.25 353 GLY A C 1
ATOM 2656 O O . GLY A 1 353 ? -14.186 -1.297 11.640 1.00 90.25 353 GLY A O 1
ATOM 2657 N N . SER A 1 354 ? -15.047 -2.842 10.260 1.00 88.44 354 SER A N 1
ATOM 2658 C CA . SER A 1 354 ? -15.075 -3.927 11.247 1.00 88.44 354 SER A CA 1
ATOM 2659 C C . SER A 1 354 ? -13.678 -4.236 11.803 1.00 88.44 354 SER A C 1
ATOM 2661 O O . SER A 1 354 ? -13.504 -4.378 13.014 1.00 88.44 354 SER A O 1
ATOM 2663 N N . ALA A 1 355 ? -12.642 -4.249 10.952 1.00 86.56 355 ALA A N 1
ATOM 2664 C CA . ALA A 1 355 ? -11.263 -4.437 11.400 1.00 86.56 355 ALA A CA 1
ATOM 2665 C C . ALA A 1 355 ? -10.770 -3.284 12.295 1.00 86.56 355 ALA A C 1
ATOM 2667 O O . ALA A 1 355 ? -10.074 -3.543 13.280 1.00 86.56 355 ALA A O 1
ATOM 2668 N N . LEU A 1 356 ? -11.128 -2.028 11.987 1.00 88.56 356 LEU A N 1
ATOM 2669 C CA . LEU A 1 356 ? -10.819 -0.876 12.844 1.00 88.56 356 LEU A CA 1
ATOM 2670 C C . LEU A 1 356 ? -11.554 -0.964 14.184 1.00 88.56 356 LEU A C 1
ATOM 2672 O O . LEU A 1 356 ? -10.927 -0.823 15.231 1.00 88.56 356 LEU A O 1
ATOM 2676 N N . CYS A 1 357 ? -12.849 -1.275 14.162 1.00 89.12 357 CYS A N 1
ATOM 2677 C CA . CYS A 1 357 ? -13.669 -1.436 15.362 1.00 89.12 357 CYS A CA 1
ATOM 2678 C C . CYS A 1 357 ? -13.116 -2.544 16.268 1.00 89.12 357 CYS A C 1
ATOM 2680 O O . CYS A 1 357 ? -12.975 -2.348 17.472 1.00 89.12 357 CYS A O 1
ATOM 2682 N N . ALA A 1 358 ? -12.681 -3.669 15.692 1.00 83.94 358 ALA A N 1
ATOM 2683 C CA . ALA A 1 358 ? -12.038 -4.751 16.434 1.00 83.94 358 ALA A CA 1
ATOM 2684 C C . ALA A 1 358 ? -10.703 -4.342 17.089 1.00 83.94 358 ALA A C 1
ATOM 2686 O O . ALA A 1 358 ? -10.333 -4.904 18.124 1.00 83.94 358 ALA A O 1
ATOM 2687 N N . LEU A 1 359 ? -9.963 -3.383 16.511 1.00 80.75 359 LEU A N 1
ATOM 2688 C CA . LEU A 1 359 ? -8.787 -2.796 17.165 1.00 80.75 359 LEU A CA 1
ATOM 2689 C C . LEU A 1 359 ? -9.175 -1.878 18.325 1.00 80.75 359 LEU A C 1
ATOM 2691 O O . LEU A 1 359 ? -8.507 -1.941 19.357 1.00 80.75 359 LEU A O 1
ATOM 2695 N N . CYS A 1 360 ? -10.217 -1.059 18.154 1.00 82.19 360 CYS A N 1
ATOM 2696 C CA . CYS A 1 360 ? -10.720 -0.129 19.168 1.00 82.19 360 CYS A CA 1
ATOM 2697 C C . CYS A 1 360 ? -11.259 -0.866 20.401 1.00 82.19 360 CYS A C 1
ATOM 2699 O O . CYS A 1 360 ? -10.849 -0.558 21.512 1.00 82.19 360 CYS A O 1
ATOM 2701 N N . SER A 1 361 ? -12.094 -1.886 20.189 1.00 72.38 361 SER A N 1
ATOM 2702 C CA . SER A 1 361 ? -12.714 -2.702 21.240 1.00 72.38 361 SER A CA 1
ATOM 2703 C C . SER A 1 361 ? -11.735 -3.552 22.051 1.00 72.38 361 SER A C 1
ATOM 2705 O O . SER A 1 361 ? -12.099 -4.096 23.076 1.00 72.38 361 SER A O 1
ATOM 2707 N N . GLY A 1 362 ? -10.513 -3.811 21.580 1.00 61.91 362 GLY A N 1
ATOM 2708 C CA . GLY A 1 362 ? -9.621 -4.765 22.261 1.00 61.91 362 GLY A CA 1
ATOM 2709 C C . GLY A 1 362 ? -10.078 -6.241 22.224 1.00 61.91 362 GLY A C 1
ATOM 2710 O O . GLY A 1 362 ? -9.302 -7.107 22.616 1.00 61.91 362 GLY A O 1
ATOM 2711 N N . ARG A 1 363 ? -11.265 -6.553 21.671 1.00 53.16 363 ARG A N 1
ATOM 2712 C CA . ARG A 1 363 ? -11.822 -7.912 21.457 1.00 53.16 363 ARG A CA 1
ATOM 2713 C C . ARG A 1 363 ? -11.058 -8.790 20.465 1.00 53.16 363 ARG A C 1
ATOM 2715 O O . ARG A 1 363 ? -11.358 -9.974 20.330 1.00 53.16 363 ARG A O 1
ATOM 2722 N N . SER A 1 364 ? -10.100 -8.243 19.717 1.00 50.06 364 SER A N 1
ATOM 2723 C CA . SER A 1 364 ? -9.275 -9.065 18.829 1.00 50.06 364 SER A CA 1
ATOM 2724 C C . SER A 1 364 ? -8.493 -10.092 19.658 1.00 50.06 364 SER A C 1
ATOM 2726 O O . SER A 1 364 ? -7.778 -9.706 20.573 1.00 50.06 364 SER A O 1
ATOM 2728 N N . ALA A 1 365 ? -8.550 -11.373 19.269 1.00 42.69 365 ALA A N 1
ATOM 2729 C CA . ALA A 1 365 ? -7.965 -12.557 19.932 1.00 42.69 365 ALA A CA 1
ATOM 2730 C C . ALA A 1 365 ? -6.443 -12.524 20.243 1.00 42.69 365 ALA A C 1
ATOM 2732 O O . ALA A 1 365 ? -5.870 -13.504 20.710 1.00 42.69 365 ALA A O 1
ATOM 2733 N N . ALA A 1 366 ? -5.765 -11.403 20.001 1.00 42.41 366 ALA A N 1
ATOM 2734 C CA . ALA A 1 366 ? -4.447 -11.112 20.536 1.00 42.41 366 ALA A CA 1
ATOM 2735 C C . ALA A 1 366 ? -4.623 -10.123 21.698 1.00 42.41 366 ALA A C 1
ATOM 2737 O O . ALA A 1 366 ? -4.729 -8.922 21.463 1.00 42.41 366 ALA A O 1
ATOM 2738 N N . LEU A 1 367 ? -4.699 -10.665 22.918 1.00 42.34 367 LEU A N 1
ATOM 2739 C CA . LEU A 1 367 ? -4.622 -9.984 24.218 1.00 42.34 367 LEU A CA 1
ATOM 2740 C C . LEU A 1 367 ? -4.132 -8.525 24.148 1.00 42.34 367 LEU A C 1
ATOM 2742 O O . LEU A 1 367 ? -2.999 -8.268 23.739 1.00 42.34 367 LEU A O 1
ATOM 2746 N N . THR A 1 368 ? -4.979 -7.597 24.609 1.00 52.69 368 THR A N 1
ATOM 2747 C CA . THR A 1 368 ? -4.638 -6.202 24.939 1.00 52.69 368 THR A CA 1
ATOM 2748 C C . THR A 1 368 ? -3.807 -5.502 23.858 1.00 52.69 368 THR A C 1
ATOM 2750 O O . THR A 1 368 ? -2.600 -5.296 24.023 1.00 52.69 368 THR A O 1
ATOM 2753 N N . SER A 1 369 ? -4.440 -5.107 22.745 1.00 64.56 369 SER A N 1
ATOM 2754 C CA . SER A 1 369 ? -3.814 -4.160 21.812 1.00 64.56 369 SER A CA 1
ATOM 2755 C C . SER A 1 369 ? -3.292 -2.963 22.610 1.00 64.56 369 SER A C 1
ATOM 2757 O O . SER A 1 369 ? -3.983 -2.460 23.493 1.00 64.56 369 SER A O 1
ATOM 2759 N N . HIS A 1 370 ? -2.052 -2.533 22.370 1.00 77.06 370 HIS A N 1
ATOM 2760 C CA . HIS A 1 370 ? -1.476 -1.422 23.125 1.00 77.06 370 HIS A CA 1
ATOM 2761 C C . HIS A 1 370 ? -2.393 -0.193 23.009 1.00 77.06 370 HIS A C 1
ATOM 2763 O O . HIS A 1 370 ? -2.915 0.080 21.929 1.00 77.06 370 HIS A O 1
ATOM 2769 N N . TRP A 1 371 ? -2.587 0.573 24.087 1.00 81.50 371 TRP A N 1
ATOM 2770 C CA . TRP A 1 371 ? -3.545 1.692 24.102 1.00 81.50 371 TRP A CA 1
ATOM 2771 C C . TRP A 1 371 ? -3.308 2.698 22.964 1.00 81.50 371 TRP A C 1
ATOM 2773 O O . TRP A 1 371 ? -4.249 3.213 22.373 1.00 81.50 371 TRP A O 1
ATOM 2783 N N . ARG A 1 372 ? -2.044 2.915 22.575 1.00 83.12 372 ARG A N 1
ATOM 2784 C CA . ARG A 1 372 ? -1.694 3.747 21.408 1.00 83.12 372 ARG A CA 1
ATOM 2785 C C . ARG A 1 372 ? -2.157 3.164 20.065 1.00 83.12 372 ARG A C 1
ATOM 2787 O O . ARG A 1 372 ? -2.493 3.939 19.181 1.00 83.12 372 ARG A O 1
ATOM 2794 N N . THR A 1 373 ? -2.212 1.839 19.905 1.00 84.06 373 THR A N 1
ATOM 2795 C CA . THR A 1 373 ? -2.828 1.196 18.730 1.00 84.06 373 THR A CA 1
ATOM 2796 C C . THR A 1 373 ? -4.330 1.453 18.708 1.00 84.06 373 THR A C 1
ATOM 2798 O O . THR A 1 373 ? -4.860 1.790 17.654 1.00 84.06 373 THR A O 1
ATOM 2801 N N . ARG A 1 374 ? -5.009 1.346 19.862 1.00 86.38 374 ARG A N 1
ATOM 2802 C CA . ARG A 1 374 ? -6.443 1.671 19.983 1.00 86.38 374 ARG A CA 1
ATOM 2803 C C . ARG A 1 374 ? -6.707 3.137 19.648 1.00 86.38 374 ARG A C 1
ATOM 2805 O O . ARG A 1 374 ? -7.574 3.439 18.840 1.00 86.38 374 ARG A O 1
ATOM 2812 N N . LEU A 1 375 ? -5.885 4.040 20.184 1.00 88.12 375 LEU A N 1
ATOM 2813 C CA . LEU A 1 375 ? -5.949 5.471 19.892 1.00 88.12 375 LEU A CA 1
ATOM 2814 C C . LEU A 1 375 ? -5.727 5.779 18.402 1.00 88.12 375 LEU A C 1
ATOM 2816 O O . LEU A 1 375 ? -6.479 6.561 17.825 1.00 88.12 375 LEU A O 1
ATOM 2820 N N . ALA A 1 376 ? -4.725 5.162 17.768 1.00 89.19 376 ALA A N 1
ATOM 2821 C CA . ALA A 1 376 ? -4.481 5.316 16.335 1.00 89.19 376 ALA A CA 1
ATOM 2822 C C . ALA A 1 376 ? -5.661 4.788 15.502 1.00 89.19 376 ALA A C 1
ATOM 2824 O O . ALA A 1 376 ? -6.071 5.438 14.543 1.00 89.19 376 ALA A O 1
ATOM 2825 N N . ALA A 1 377 ? -6.253 3.654 15.895 1.00 89.56 377 ALA A N 1
ATOM 2826 C CA . ALA A 1 377 ? -7.439 3.109 15.241 1.00 89.56 377 ALA A CA 1
ATOM 2827 C C . ALA A 1 377 ? -8.647 4.054 15.362 1.00 89.56 377 ALA A C 1
ATOM 2829 O O . ALA A 1 377 ? -9.288 4.322 14.351 1.00 89.56 377 ALA A O 1
ATOM 2830 N N . LEU A 1 378 ? -8.907 4.633 16.542 1.00 91.38 378 LEU A N 1
ATOM 2831 C CA . LEU A 1 378 ? -9.973 5.628 16.740 1.00 91.38 378 LEU A CA 1
ATOM 2832 C C . LEU A 1 378 ? -9.767 6.880 15.880 1.00 91.38 378 LEU A C 1
ATOM 2834 O O . LEU A 1 378 ? -10.709 7.374 15.265 1.00 91.38 378 LEU A O 1
ATOM 2838 N N . ARG A 1 379 ? -8.533 7.388 15.802 1.00 92.56 379 ARG A N 1
ATOM 2839 C CA . ARG A 1 379 ? -8.208 8.555 14.967 1.00 92.56 379 ARG A CA 1
ATOM 2840 C C . ARG A 1 379 ? -8.364 8.257 13.480 1.00 92.56 379 ARG A C 1
ATOM 2842 O O . ARG A 1 379 ? -8.919 9.078 12.755 1.00 92.56 379 ARG A O 1
ATOM 2849 N N . LEU A 1 380 ? -7.921 7.082 13.040 1.00 92.69 380 LEU A N 1
ATOM 2850 C CA . LEU A 1 380 ? -8.078 6.643 11.657 1.00 92.69 380 LEU A CA 1
ATOM 2851 C C . LEU A 1 380 ? -9.552 6.397 11.307 1.00 92.69 380 LEU A C 1
ATOM 2853 O O . LEU A 1 380 ? -9.979 6.717 10.199 1.00 92.69 380 LEU A O 1
ATOM 2857 N N . LEU A 1 381 ? -10.344 5.888 12.255 1.00 92.88 381 LEU A N 1
ATOM 2858 C CA . LEU A 1 381 ? -11.787 5.717 12.108 1.00 92.88 381 LEU A CA 1
ATOM 2859 C C . LEU A 1 381 ? -12.487 7.072 11.969 1.00 92.88 381 LEU A C 1
ATOM 2861 O O . LEU A 1 381 ? -13.236 7.258 11.015 1.00 92.88 381 LEU A O 1
ATOM 2865 N N . LYS A 1 382 ? -12.171 8.047 12.833 1.00 92.12 382 LYS A N 1
ATOM 2866 C CA . LYS A 1 382 ? -12.669 9.424 12.693 1.00 92.12 382 LYS A CA 1
ATOM 2867 C C . LYS A 1 382 ? -12.347 9.992 11.312 1.00 92.12 382 LYS A C 1
ATOM 2869 O O . LYS A 1 382 ? -13.237 10.464 10.619 1.00 92.12 382 LYS A O 1
ATOM 2874 N N . GLN A 1 383 ? -11.094 9.893 10.882 1.00 91.50 383 GLN A N 1
ATOM 2875 C CA . GLN A 1 383 ? -10.689 10.404 9.577 1.00 91.50 383 GLN A CA 1
ATOM 2876 C C . GLN A 1 383 ? -11.380 9.694 8.404 1.00 91.50 383 GLN A C 1
ATOM 2878 O O . GLN A 1 383 ? -11.646 10.308 7.370 1.00 91.50 383 GLN A O 1
ATOM 2883 N N . THR A 1 384 ? -11.675 8.404 8.556 1.00 91.75 384 THR A N 1
ATOM 2884 C CA . THR A 1 384 ? -12.457 7.643 7.577 1.00 91.75 384 THR A CA 1
ATOM 2885 C C . THR A 1 384 ? -13.863 8.227 7.453 1.00 91.75 384 THR A C 1
ATOM 2887 O O . THR A 1 384 ? -14.314 8.457 6.334 1.00 91.75 384 THR A O 1
ATOM 2890 N N . PHE A 1 385 ? -14.527 8.535 8.574 1.00 89.69 385 PHE A N 1
ATOM 2891 C CA . PHE A 1 385 ? -15.818 9.230 8.562 1.00 89.69 385 PHE A CA 1
ATOM 2892 C C . PHE A 1 385 ? -15.715 10.620 7.934 1.00 89.69 385 PHE A C 1
ATOM 2894 O O . PHE A 1 385 ? -16.496 10.910 7.033 1.00 89.69 385 PHE A O 1
ATOM 2901 N N . ASP A 1 386 ? -14.729 11.431 8.335 1.00 88.56 386 ASP A N 1
ATOM 2902 C CA . ASP A 1 386 ? -14.514 12.771 7.772 1.00 88.56 386 ASP A CA 1
ATOM 2903 C C . ASP A 1 386 ? -14.403 12.697 6.233 1.00 88.56 386 ASP A C 1
ATOM 2905 O O . ASP A 1 386 ? -15.114 13.397 5.517 1.00 88.56 386 ASP A O 1
ATOM 2909 N N . THR A 1 387 ? -13.604 11.758 5.711 1.00 87.81 387 THR A N 1
ATOM 2910 C CA . THR A 1 387 ? -13.401 11.570 4.261 1.00 87.81 387 THR A CA 1
ATOM 2911 C C . THR A 1 387 ? -14.679 11.110 3.546 1.00 87.81 387 THR A C 1
ATOM 2913 O O . THR A 1 387 ? -14.994 11.586 2.454 1.00 87.81 387 THR A O 1
ATOM 2916 N N . LEU A 1 388 ? -15.431 10.176 4.140 1.00 86.00 388 LEU A N 1
ATOM 2917 C CA . LEU A 1 388 ? -16.670 9.653 3.552 1.00 86.00 388 LEU A CA 1
ATOM 2918 C C . LEU A 1 388 ? -17.800 10.689 3.553 1.00 86.00 388 LEU A C 1
ATOM 2920 O O . LEU A 1 388 ? -18.600 10.706 2.617 1.00 86.00 388 LEU A O 1
ATOM 2924 N N . VAL A 1 389 ? -17.861 11.550 4.569 1.00 81.12 389 VAL A N 1
ATOM 2925 C CA . VAL A 1 389 ? -18.853 12.627 4.672 1.00 81.12 389 VAL A CA 1
ATOM 2926 C C . VAL A 1 389 ? -18.491 13.792 3.748 1.00 81.12 389 VAL A C 1
ATOM 2928 O O . VAL A 1 389 ? -19.357 14.261 3.017 1.00 81.12 389 VAL A O 1
ATOM 2931 N N . GLU A 1 390 ? -17.221 14.214 3.696 1.00 78.62 390 GLU A N 1
ATOM 2932 C CA . GLU A 1 390 ? -16.754 15.264 2.771 1.00 78.62 390 GLU A CA 1
ATOM 2933 C C . GLU A 1 390 ? -16.964 14.892 1.297 1.00 78.62 390 GLU A C 1
ATOM 2935 O O . GLU A 1 390 ? -17.208 15.761 0.464 1.00 78.62 390 GLU A O 1
ATOM 2940 N N . SER A 1 391 ? -16.897 13.599 0.965 1.00 64.19 391 SER A N 1
ATOM 2941 C CA . SER A 1 391 ? -17.127 13.118 -0.402 1.00 64.19 391 SER A CA 1
ATOM 2942 C C . SER A 1 391 ? -18.586 13.218 -0.872 1.00 64.19 391 SER A C 1
ATOM 2944 O O . SER A 1 391 ? -18.857 13.028 -2.059 1.00 64.19 391 SER A O 1
ATOM 2946 N N . GLN A 1 392 ? -19.532 13.515 0.026 1.00 62.72 392 GLN A N 1
ATOM 2947 C CA . GLN A 1 392 ? -20.950 13.635 -0.299 1.00 62.72 392 GLN A CA 1
ATOM 2948 C C . GLN A 1 392 ? -21.352 15.109 -0.431 1.00 62.72 392 GLN A C 1
ATOM 2950 O O . GLN A 1 392 ? -21.436 15.846 0.544 1.00 62.72 392 GLN A O 1
ATOM 2955 N N . ASP A 1 393 ? -21.697 15.523 -1.653 1.00 54.00 393 ASP A N 1
ATOM 2956 C CA . ASP A 1 393 ? -22.120 16.890 -2.018 1.00 54.00 393 ASP A CA 1
ATOM 2957 C C . ASP A 1 393 ? -23.452 17.356 -1.367 1.00 54.00 393 ASP A C 1
ATOM 2959 O O . ASP A 1 393 ? -24.013 18.392 -1.735 1.00 54.00 393 ASP A O 1
ATOM 2963 N N . LYS A 1 394 ? -24.009 16.608 -0.402 1.00 52.16 394 LYS A N 1
ATOM 2964 C CA . LYS A 1 394 ? -25.252 16.958 0.299 1.00 52.16 394 LYS A CA 1
ATOM 2965 C C . LYS A 1 394 ? -25.130 16.770 1.808 1.00 52.16 394 LYS A C 1
ATOM 2967 O O . LYS A 1 394 ? -25.008 15.667 2.322 1.00 52.16 394 LYS A O 1
ATOM 2972 N N . VAL A 1 395 ? -25.255 17.896 2.504 1.00 50.50 395 VAL A N 1
ATOM 2973 C CA . VAL A 1 395 ? -25.357 18.023 3.959 1.00 50.50 395 VAL A CA 1
ATOM 2974 C C . VAL A 1 395 ? -26.619 17.302 4.442 1.00 50.50 395 VAL A C 1
ATOM 2976 O O . VAL A 1 395 ? -27.706 17.834 4.227 1.00 50.50 395 VAL A O 1
ATOM 2979 N N . SER A 1 396 ? -26.487 16.103 5.029 1.00 51.91 396 SER A N 1
ATOM 2980 C CA . SER A 1 396 ? -27.297 15.544 6.148 1.00 51.91 396 SER A CA 1
ATOM 2981 C C . SER A 1 396 ? -27.414 14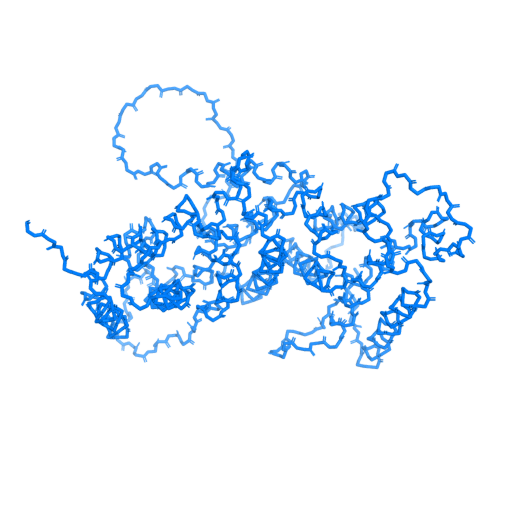.011 6.188 1.00 51.91 396 SER A C 1
ATOM 2983 O O . SER A 1 396 ? -27.854 13.501 7.213 1.00 51.91 396 SER A O 1
ATOM 2985 N N . ASP A 1 397 ? -26.977 13.271 5.165 1.00 61.59 397 ASP A N 1
ATOM 2986 C CA . ASP A 1 397 ? -27.041 11.801 5.179 1.00 61.59 397 ASP A CA 1
ATOM 2987 C C . ASP A 1 397 ? -25.652 11.177 5.393 1.00 61.59 397 ASP A C 1
ATOM 2989 O O . ASP A 1 397 ? -24.678 11.549 4.745 1.00 61.59 397 ASP A O 1
ATOM 2993 N N . LEU A 1 398 ? -25.556 10.170 6.273 1.00 67.06 398 LEU A N 1
ATOM 2994 C CA . LEU A 1 398 ? -24.337 9.362 6.472 1.00 67.06 398 LEU A CA 1
ATOM 2995 C C . LEU A 1 398 ? -23.927 8.587 5.203 1.00 67.06 398 LEU A C 1
ATOM 2997 O O . LEU A 1 398 ? -22.803 8.091 5.112 1.00 67.06 398 LEU A O 1
ATOM 3001 N N . GLY A 1 399 ? -24.828 8.465 4.222 1.00 77.62 399 GLY A N 1
ATOM 3002 C CA . GLY A 1 399 ? -24.633 7.751 2.960 1.00 77.62 399 GLY A CA 1
ATOM 3003 C C . GLY A 1 399 ? -23.938 6.404 3.151 1.00 77.62 399 GLY A C 1
ATOM 3004 O O . GLY A 1 399 ? -24.382 5.581 3.952 1.00 77.62 399 GLY A O 1
ATOM 3005 N N . VAL A 1 400 ? -22.818 6.188 2.456 1.00 80.75 400 VAL A N 1
ATOM 3006 C CA . VAL A 1 400 ? -22.061 4.922 2.518 1.00 80.75 400 VAL A CA 1
ATOM 3007 C C . VAL A 1 400 ? -21.426 4.684 3.899 1.00 80.75 400 VAL A C 1
ATOM 3009 O O . VAL A 1 400 ? -21.238 3.540 4.306 1.00 80.75 400 VAL A O 1
ATOM 3012 N N . ALA A 1 401 ? -21.156 5.736 4.681 1.00 82.94 401 ALA A N 1
ATOM 3013 C CA . ALA A 1 401 ? -20.604 5.590 6.030 1.00 82.94 401 ALA A CA 1
ATOM 3014 C C . ALA A 1 401 ? -21.577 4.889 6.994 1.00 82.94 401 ALA A C 1
ATOM 3016 O O . ALA A 1 401 ? -21.139 4.305 7.984 1.00 82.94 401 ALA A O 1
ATOM 3017 N N . SER A 1 402 ? -22.881 4.866 6.684 1.00 85.06 402 SER A N 1
ATOM 3018 C CA . SER A 1 402 ? -23.895 4.160 7.480 1.00 85.06 402 SER A CA 1
ATOM 3019 C C . SER A 1 402 ? -23.573 2.676 7.697 1.00 85.06 402 SER A C 1
ATOM 3021 O O . SER A 1 402 ? -23.871 2.140 8.766 1.00 85.06 402 SER A O 1
ATOM 3023 N N . CYS A 1 403 ? -22.896 2.019 6.745 1.00 85.81 403 CYS A N 1
ATOM 3024 C CA . CYS A 1 403 ? -22.599 0.588 6.830 1.00 85.81 403 CYS A CA 1
ATOM 3025 C C . CYS A 1 403 ? -21.592 0.214 7.933 1.00 85.81 403 CYS A C 1
ATOM 3027 O O . CYS A 1 403 ? -21.523 -0.956 8.308 1.00 85.81 403 CYS A O 1
ATOM 3029 N N . ILE A 1 404 ? -20.836 1.182 8.467 1.00 88.44 404 ILE A N 1
ATOM 3030 C CA . ILE A 1 404 ? -19.851 0.972 9.543 1.00 88.44 404 ILE A CA 1
ATOM 3031 C C . ILE A 1 404 ? -20.271 1.597 10.882 1.00 88.44 404 ILE A C 1
ATOM 3033 O O . ILE A 1 404 ? -19.609 1.363 11.893 1.00 88.44 404 ILE A O 1
ATOM 3037 N N . VAL A 1 405 ? -21.369 2.365 10.927 1.00 88.25 405 VAL A N 1
ATOM 3038 C CA . VAL A 1 405 ? -21.833 3.058 12.147 1.00 88.25 405 VAL A CA 1
ATOM 3039 C C . VAL A 1 405 ? -22.161 2.075 13.269 1.00 88.25 405 VAL A C 1
ATOM 3041 O O . VAL A 1 405 ? -21.723 2.289 14.394 1.00 88.25 405 VAL A O 1
ATOM 3044 N N . GLY A 1 406 ? -22.896 0.994 12.985 1.00 85.19 406 GLY A N 1
ATOM 3045 C CA . GLY A 1 406 ? -23.332 0.043 14.018 1.00 85.19 406 GLY A CA 1
ATOM 3046 C C . GLY A 1 406 ? -22.161 -0.588 14.779 1.00 85.19 406 GLY A C 1
ATOM 3047 O O . GLY A 1 406 ? -22.103 -0.510 16.007 1.00 85.19 406 GLY A O 1
ATOM 3048 N N . ASP A 1 407 ? -21.188 -1.130 14.041 1.00 86.25 407 ASP A N 1
ATOM 3049 C CA . ASP A 1 407 ? -19.953 -1.687 14.610 1.00 86.25 407 ASP A CA 1
ATOM 3050 C C . ASP A 1 407 ? -19.132 -0.610 15.337 1.00 86.25 407 ASP A C 1
ATOM 3052 O O . ASP A 1 407 ? -18.549 -0.875 16.390 1.00 86.25 407 ASP A O 1
ATOM 3056 N N . THR A 1 408 ? -19.128 0.620 14.810 1.00 89.38 408 THR A N 1
ATOM 3057 C CA . THR A 1 408 ? -18.427 1.755 15.423 1.00 89.38 408 THR A CA 1
ATOM 3058 C C . THR A 1 408 ? -19.023 2.115 16.778 1.00 89.38 408 THR A C 1
ATOM 3060 O O . THR A 1 408 ? -18.274 2.258 17.737 1.00 89.38 408 THR A O 1
ATOM 3063 N N . LEU A 1 409 ? -20.348 2.228 16.897 1.00 89.50 409 LEU A N 1
ATOM 3064 C CA . LEU A 1 409 ? -21.001 2.567 18.165 1.00 89.50 409 LEU A CA 1
ATOM 3065 C C . LEU A 1 409 ? -20.742 1.500 19.235 1.00 89.50 409 LEU A C 1
ATOM 3067 O O . LEU A 1 409 ? -20.443 1.845 20.377 1.00 89.50 409 LEU A O 1
ATOM 3071 N N . ALA A 1 410 ? -20.773 0.219 18.856 1.00 88.62 410 ALA A N 1
ATOM 3072 C CA . ALA A 1 410 ? -20.440 -0.882 19.760 1.00 88.62 410 ALA A CA 1
ATOM 3073 C C . ALA A 1 410 ? -18.966 -0.856 20.208 1.00 88.62 410 ALA A C 1
ATOM 3075 O O . ALA A 1 410 ? -18.657 -1.175 21.358 1.00 88.62 410 ALA A O 1
ATOM 3076 N N . ALA A 1 411 ? -18.049 -0.467 19.320 1.00 86.75 411 ALA A N 1
ATOM 3077 C CA . ALA A 1 411 ? -16.641 -0.321 19.674 1.00 86.75 411 ALA A CA 1
ATOM 3078 C C . ALA A 1 411 ? -16.366 0.928 20.519 1.00 86.75 411 ALA A C 1
ATOM 3080 O O . ALA A 1 411 ? -15.526 0.894 21.417 1.00 86.75 411 ALA A O 1
ATOM 3081 N N . LEU A 1 412 ? -17.092 2.019 20.269 1.00 88.94 412 LEU A N 1
ATOM 3082 C CA . LEU A 1 412 ? -17.006 3.247 21.051 1.00 88.94 412 LEU A CA 1
ATOM 3083 C C . LEU A 1 412 ? -17.506 3.045 22.476 1.00 88.94 412 LEU A C 1
ATOM 3085 O O . LEU A 1 412 ? -16.838 3.512 23.389 1.00 88.94 412 LEU A O 1
ATOM 3089 N N . SER A 1 413 ? -18.606 2.312 22.693 1.00 87.69 413 SER A N 1
ATOM 3090 C CA . SER A 1 413 ? -19.083 2.035 24.056 1.00 87.69 413 SER A CA 1
ATOM 3091 C C . SER A 1 413 ? -18.030 1.334 24.916 1.00 87.69 413 SER A C 1
ATOM 3093 O O . SER A 1 413 ? -17.923 1.620 26.098 1.00 87.69 413 SER A O 1
ATOM 3095 N N . GLU A 1 414 ? -17.213 0.467 24.314 1.00 86.00 414 GLU A N 1
ATOM 3096 C CA . GLU A 1 414 ? -16.111 -0.215 25.003 1.00 86.00 414 GLU A CA 1
ATOM 3097 C C . GLU A 1 414 ? -14.882 0.694 25.164 1.00 86.00 414 GLU A C 1
ATOM 3099 O O . GLU A 1 414 ? -14.257 0.712 26.218 1.00 86.00 414 GLU A O 1
ATOM 3104 N N . ALA A 1 415 ? -14.557 1.509 24.156 1.00 85.25 415 ALA A N 1
ATOM 3105 C CA . ALA A 1 415 ? -13.446 2.463 24.225 1.00 8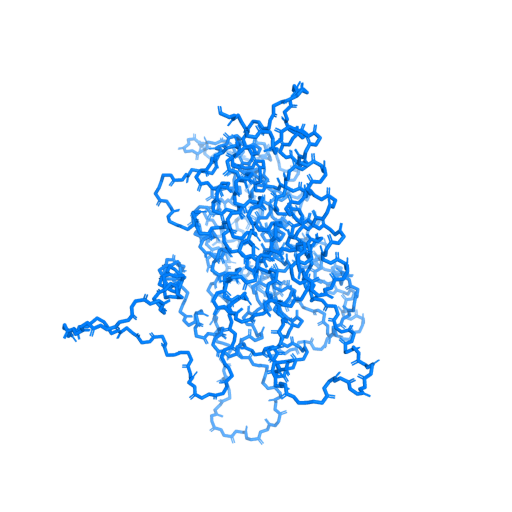5.25 415 ALA A CA 1
ATOM 3106 C C . ALA A 1 415 ? -13.694 3.644 25.187 1.00 85.25 415 ALA A C 1
ATOM 3108 O O . ALA A 1 415 ? -12.742 4.298 25.611 1.00 85.25 415 ALA A O 1
ATOM 3109 N N . LEU A 1 416 ? -14.953 3.935 25.523 1.00 87.12 416 LEU A N 1
ATOM 3110 C CA . LEU A 1 416 ? -15.335 4.907 26.553 1.00 87.12 416 LEU A CA 1
ATOM 3111 C C . LEU A 1 416 ? -15.095 4.390 27.977 1.00 87.12 416 LEU A C 1
ATOM 3113 O O . LEU A 1 416 ? -14.974 5.190 28.898 1.00 87.12 416 LEU A O 1
ATOM 3117 N N . GLU A 1 417 ? -15.000 3.074 28.157 1.00 86.00 417 GLU A N 1
ATOM 3118 C CA . GLU A 1 417 ? -14.672 2.431 29.435 1.00 86.00 417 GLU A CA 1
ATOM 3119 C C . GLU A 1 417 ? -13.158 2.153 29.572 1.00 86.00 417 GLU A C 1
ATOM 3121 O O . GLU A 1 417 ? -12.732 1.424 30.467 1.00 86.00 417 GLU A O 1
ATOM 3126 N N . ASP A 1 418 ? -12.326 2.710 28.683 1.00 83.00 418 ASP A N 1
ATOM 3127 C CA . ASP A 1 418 ? -10.879 2.475 28.656 1.00 83.00 418 ASP A CA 1
ATOM 3128 C C . ASP A 1 418 ? -10.156 3.165 29.826 1.00 83.00 418 ASP A C 1
ATOM 3130 O O . ASP A 1 418 ? -10.373 4.341 30.108 1.00 83.00 418 ASP A O 1
ATOM 3134 N N . ASP A 1 419 ? -9.204 2.465 30.452 1.00 82.50 419 ASP A N 1
ATOM 3135 C CA . ASP A 1 419 ? -8.391 2.994 31.558 1.00 82.50 419 ASP A CA 1
ATOM 3136 C C . ASP A 1 419 ? -7.539 4.223 31.172 1.00 82.50 419 ASP A C 1
ATOM 3138 O O . ASP A 1 419 ? -6.966 4.892 32.041 1.00 82.50 419 ASP A O 1
ATOM 3142 N N . ARG A 1 420 ? -7.353 4.490 29.870 1.00 85.12 420 ARG A N 1
ATOM 3143 C CA . ARG A 1 420 ? -6.519 5.590 29.369 1.00 85.12 420 ARG A CA 1
ATOM 3144 C C . ARG A 1 420 ? -7.362 6.791 28.920 1.00 85.12 420 ARG A C 1
ATOM 3146 O O . ARG A 1 420 ? -8.096 6.678 27.934 1.00 85.12 420 ARG A O 1
ATOM 3153 N N . PRO A 1 421 ? -7.158 7.985 29.517 1.00 87.31 421 PRO A N 1
ATOM 3154 C CA . PRO A 1 421 ? -7.967 9.167 29.220 1.00 87.31 421 PRO A CA 1
ATOM 3155 C C . PRO A 1 421 ? -7.807 9.650 27.774 1.00 87.31 421 PRO A C 1
ATOM 3157 O O . PRO A 1 421 ? -8.707 10.274 27.222 1.00 87.31 421 PRO A O 1
ATOM 3160 N N . GLU A 1 422 ? -6.674 9.376 27.119 1.00 88.88 422 GLU A N 1
ATOM 3161 C CA . GLU A 1 422 ? -6.472 9.733 25.715 1.00 88.88 422 GLU A CA 1
ATOM 3162 C C . GLU A 1 422 ? -7.353 8.913 24.768 1.00 88.88 422 GLU A C 1
ATOM 3164 O O . GLU A 1 422 ? -7.794 9.439 23.743 1.00 88.88 422 GLU A O 1
ATOM 3169 N N . VAL A 1 423 ? -7.586 7.637 25.095 1.00 87.25 423 VAL A N 1
ATOM 3170 C CA . VAL A 1 423 ? -8.452 6.742 24.317 1.00 87.25 423 VAL A CA 1
ATOM 3171 C C . VAL A 1 423 ? -9.906 7.137 24.542 1.00 87.25 423 VAL A C 1
ATOM 3173 O O . VAL A 1 423 ? -10.613 7.398 23.569 1.00 87.25 423 VAL A O 1
ATOM 3176 N N . GLU A 1 424 ? -10.301 7.313 25.803 1.00 88.81 424 GLU A N 1
ATOM 3177 C CA . GLU A 1 424 ? -11.633 7.779 26.194 1.00 88.81 424 GLU A CA 1
ATOM 3178 C C . GLU A 1 424 ? -11.977 9.127 25.535 1.00 88.81 424 GLU A C 1
ATOM 3180 O O . GLU A 1 424 ? -13.030 9.285 24.917 1.00 88.81 424 GLU A O 1
ATOM 3185 N N . ALA A 1 425 ? -11.075 10.113 25.589 1.00 91.75 425 ALA A N 1
ATOM 3186 C CA . ALA A 1 425 ? -11.302 11.428 24.991 1.00 91.75 425 ALA A CA 1
ATOM 3187 C C . ALA A 1 425 ? -11.432 11.369 23.461 1.00 91.75 425 ALA A C 1
ATOM 3189 O O . ALA A 1 425 ? -12.194 12.142 22.876 1.00 91.75 425 ALA A O 1
ATOM 3190 N N . ALA A 1 426 ? -10.688 10.481 22.793 1.00 91.00 426 ALA A N 1
ATOM 3191 C CA . ALA A 1 426 ? -10.817 10.277 21.353 1.00 91.00 426 ALA A CA 1
ATOM 3192 C C . ALA A 1 426 ? -12.144 9.590 20.994 1.00 91.00 426 ALA A C 1
ATOM 3194 O O . ALA A 1 426 ? -12.796 10.011 20.038 1.00 91.00 426 ALA A O 1
ATOM 3195 N N . ALA A 1 427 ? -12.562 8.592 21.779 1.00 91.06 427 ALA A N 1
ATOM 3196 C CA . ALA A 1 427 ? -13.843 7.914 21.617 1.00 91.06 427 ALA A CA 1
ATOM 3197 C C . ALA A 1 427 ? -15.021 8.879 21.831 1.00 91.06 427 ALA A C 1
ATOM 3199 O O . ALA A 1 427 ? -15.899 8.963 20.978 1.00 91.06 427 ALA A O 1
ATOM 3200 N N . ASN A 1 428 ? -14.984 9.689 22.895 1.00 91.44 428 ASN A N 1
ATOM 3201 C CA . ASN A 1 428 ? -15.987 10.719 23.187 1.00 91.44 428 ASN A CA 1
ATOM 3202 C C . ASN A 1 428 ? -16.141 11.734 22.047 1.00 91.44 428 ASN A C 1
ATOM 3204 O O . ASN A 1 428 ? -17.257 12.098 21.686 1.00 91.44 428 ASN A O 1
ATOM 3208 N N . ARG A 1 429 ? -15.027 12.187 21.454 1.00 92.69 429 ARG A N 1
ATOM 3209 C CA . ARG A 1 429 ? -15.067 13.109 20.305 1.00 92.69 429 ARG A CA 1
ATOM 3210 C C . ARG A 1 429 ? -15.734 12.473 19.091 1.00 92.69 429 ARG A C 1
ATOM 3212 O O . ARG A 1 429 ? -16.617 13.087 18.510 1.00 92.69 429 ARG A O 1
ATOM 3219 N N . LEU A 1 430 ? -15.337 11.249 18.736 1.00 91.00 430 LEU A N 1
ATOM 3220 C CA . LEU A 1 430 ? -15.930 10.545 17.598 1.00 91.00 430 LEU A CA 1
ATOM 3221 C C . LEU A 1 430 ? -17.416 10.243 17.833 1.00 91.00 430 LEU A C 1
ATOM 3223 O O . LEU A 1 430 ? -18.216 10.369 16.912 1.00 91.00 430 LEU A O 1
ATOM 3227 N N . PHE A 1 431 ? -17.798 9.890 19.061 1.00 90.69 431 PHE A N 1
ATOM 3228 C CA . PHE A 1 431 ? -19.197 9.700 19.425 1.00 90.69 431 PHE A CA 1
ATOM 3229 C C . PHE A 1 431 ? -20.003 10.987 19.209 1.00 90.69 431 PHE A C 1
ATOM 3231 O O . PHE A 1 431 ? -20.989 10.958 18.482 1.00 90.69 431 PHE A O 1
ATOM 3238 N N . ALA A 1 432 ? -19.539 12.123 19.741 1.00 89.19 432 ALA A N 1
ATOM 3239 C CA . ALA A 1 432 ? -20.200 13.419 19.569 1.00 89.19 432 ALA A CA 1
ATOM 3240 C C . ALA A 1 432 ? -20.318 13.846 18.093 1.00 89.19 432 ALA A C 1
ATOM 3242 O O . ALA A 1 432 ? -21.357 14.368 17.688 1.00 89.19 432 ALA A O 1
ATOM 3243 N N . ASP A 1 433 ? -19.286 13.593 17.279 1.00 87.88 433 ASP A N 1
ATOM 3244 C CA . ASP A 1 433 ? -19.329 13.850 15.836 1.00 87.88 433 ASP A CA 1
ATOM 3245 C C . ASP A 1 433 ? -20.427 12.996 15.169 1.00 87.88 433 ASP A C 1
ATOM 3247 O O . ASP A 1 433 ? -21.253 13.513 14.419 1.00 87.88 433 ASP A O 1
ATOM 3251 N N . LEU A 1 434 ? -20.505 11.700 15.494 1.00 86.06 434 LEU A N 1
ATOM 3252 C CA . LEU A 1 434 ? -21.542 10.798 14.980 1.00 86.06 434 LEU A CA 1
ATOM 3253 C C . LEU A 1 434 ? -22.959 11.202 15.423 1.00 86.06 434 LEU A C 1
ATOM 3255 O O . LEU A 1 434 ? -23.890 11.114 14.619 1.00 86.06 434 LEU A O 1
ATOM 3259 N N . GLU A 1 435 ? -23.138 11.680 16.658 1.00 85.75 435 GLU A N 1
ATOM 3260 C CA . GLU A 1 435 ? -24.417 12.241 17.117 1.00 85.75 435 GLU A CA 1
ATOM 3261 C C . GLU A 1 435 ? -24.815 13.477 16.307 1.00 85.75 435 GLU A C 1
ATOM 3263 O O . GLU A 1 435 ? -25.972 13.604 15.900 1.00 85.75 435 GLU A O 1
ATOM 3268 N N . ALA A 1 436 ? -23.858 14.366 16.018 1.00 83.44 436 ALA A N 1
ATOM 3269 C CA . ALA A 1 436 ? -24.094 15.558 15.208 1.00 83.44 436 ALA A CA 1
ATOM 3270 C C . ALA A 1 436 ? -24.511 15.216 13.766 1.00 83.44 436 ALA A C 1
ATOM 3272 O O . ALA A 1 436 ? -25.301 15.947 13.167 1.00 83.44 436 ALA A O 1
ATOM 3273 N N . PHE A 1 437 ? -24.043 14.083 13.231 1.00 76.81 437 PHE A N 1
ATOM 3274 C CA . PHE A 1 437 ? -24.477 13.533 11.941 1.00 76.81 437 PHE A CA 1
ATOM 3275 C C . PHE A 1 437 ? -25.781 12.715 12.012 1.00 76.81 437 PHE A C 1
ATOM 3277 O O . PHE A 1 437 ? -26.209 12.161 11.002 1.00 76.81 437 PHE A O 1
ATOM 3284 N N . GLY A 1 438 ? -26.428 12.620 13.180 1.00 72.75 438 GLY A N 1
ATOM 3285 C CA . GLY A 1 438 ? -27.686 11.889 13.366 1.00 72.75 438 GLY A CA 1
ATOM 3286 C C . GLY A 1 438 ? -27.540 10.364 13.427 1.00 72.75 438 GLY A C 1
ATOM 3287 O O . GLY A 1 438 ? -28.540 9.653 13.365 1.00 72.75 438 GLY A O 1
ATOM 3288 N N . ALA A 1 439 ? -26.317 9.844 13.573 1.00 70.12 439 ALA A N 1
ATOM 3289 C CA . ALA A 1 439 ? -26.019 8.411 13.513 1.00 70.12 439 ALA A CA 1
ATOM 3290 C C . ALA A 1 439 ? -26.494 7.619 14.747 1.00 70.12 439 ALA A C 1
ATOM 3292 O O . ALA A 1 439 ? -26.656 6.402 14.677 1.00 70.12 439 ALA A O 1
ATOM 3293 N N . THR A 1 440 ? -26.708 8.293 15.881 1.00 61.06 440 THR A N 1
ATOM 3294 C CA . THR A 1 440 ? -27.129 7.676 17.154 1.00 61.06 440 THR A CA 1
ATOM 3295 C C . THR A 1 440 ? -28.639 7.679 17.367 1.00 61.06 440 THR A C 1
ATOM 3297 O O . THR A 1 440 ? -29.133 7.030 18.291 1.00 61.06 440 THR A O 1
ATOM 3300 N N . VAL A 1 441 ? -29.401 8.344 16.494 1.00 53.81 441 VAL A N 1
ATOM 3301 C CA . VAL A 1 441 ? -30.865 8.344 16.551 1.00 53.81 441 VAL A CA 1
ATOM 3302 C C . VAL A 1 441 ? -31.381 7.074 15.877 1.00 53.81 441 VAL A C 1
ATOM 3304 O O . VAL A 1 441 ? -31.841 7.080 14.738 1.00 53.81 441 VAL A O 1
ATOM 3307 N N . SER A 1 442 ? -31.301 5.949 16.586 1.00 42.56 442 SER A N 1
ATOM 3308 C CA . SER A 1 442 ? -32.092 4.779 16.211 1.00 42.56 442 SER A CA 1
ATOM 3309 C C . SER A 1 442 ? -33.569 5.089 16.450 1.00 42.56 442 SER A C 1
ATOM 3311 O O . SER A 1 442 ? -33.983 5.411 17.565 1.00 42.56 442 SER A O 1
ATOM 3313 N N . GLN A 1 443 ? -34.340 5.024 15.365 1.00 33.97 443 GLN A N 1
ATOM 3314 C CA . GLN A 1 443 ? -35.798 5.003 15.365 1.00 33.97 443 GLN A CA 1
ATOM 3315 C C . GLN A 1 443 ? -36.303 3.938 16.348 1.00 33.97 443 GLN A C 1
ATOM 3317 O O . GLN A 1 443 ? -35.750 2.841 16.434 1.00 33.97 443 GLN A O 1
ATOM 3322 N N . THR A 1 444 ? -37.330 4.324 17.101 1.00 29.52 444 THR A N 1
ATOM 3323 C CA . THR A 1 444 ? -38.101 3.465 18.008 1.00 29.52 444 THR A CA 1
ATOM 3324 C C . THR A 1 444 ? -39.016 2.523 17.246 1.00 29.52 444 THR A C 1
ATOM 3326 O O . THR A 1 444 ? -39.443 2.895 16.128 1.00 29.52 444 THR A O 1
#

Radius of gyration: 24.15 Å; chains: 1; bounding box: 75×55×80 Å

Foldseek 3Di:
DQDPDDPVNLCVLLVVLLVLLVVLVCLLVVFPCVPPPDDPVPDDPPPGPPLVLQVCCVVCVVVLLVLLVVLLSDDDPDPDPDPCRSSVVSSLSNNLSSLLSDDLVSSLVSLLVLLLVLQDPPPPPDDPPDPDPDPDDQLLLSNLSSLLSSLSSLLNNLVRDALVSSLVSCVVQLVLLVLLLLLDLLLDDQDPDDDQPPPDDDPDDDDDDDDPDPCPVVVSVVSNVVSVVVNVHPCPSVSSSPQDLVPDPSSLVSSLSSNLSSLSSLLSNLLSLLVVVVAPPPPPDPSLLSVLLSLLSSLNGRDDCVVVPDDDPVPDPDPVPDDRSDALVSSVSSLLSNCSRNVLVLSNVLSNLLSLLCQLLCVPPPHDDDLRSNLRSLVNNLVNQVSQQVPDPDPAASPSVLSNLVSLVVSLVNQCVDPDVSSNVSSVVSVVVCVVSVSPPDDD

Organism: Schistocephalus solidus (NCBI:txid70667)

Sequence (444 aa):
MYPFFCSLDQHLVSGGLDFLAHHMDFIRTSSASAAVDLDDAYAEPSESLPNTIEVAYVTNPSLIWRLLSFALQCRPSMPTTETTDPIRLAACSASASLLANLNREYRLQLLSASLRWIVSNPRTTGKKGDVGTSLQVPPVLTVLFRLESVFRVLEKLSATISPEAFIVLVKNANLINLFVSCLSLLSAPQKSKGNRVTFNEATSGGCGGGDDDDDRGWAGHYHVRKMVRALELPNFLDSFGQLDYSRSDEHRQAAVDCLRAALTCTAAWLRAEAKLSACLDTAGTDVVLALPTALVSSLRVGYSSCAATGLDSAATGLDSAASPPITEVDLVPVVDAFLRAIGGDEALLRPFGSALCALCSGRSAALTSHWRTRLAALRLLKQTFDTLVESQDKVSDLGVASCIVGDTLAALSEALEDDRPEVEAAANRLFADLEAFGATVSQT

Secondary structure (DSSP, 8-state):
------HHHHHHHHHHHHHHHHHHHHHHHHSTTTT--S--SS-----S---HHHHHHHH-HHHHHHHHHHHHH---SS--S-S--HHHHHHHHHHHHHHHTS-HHHHHHHHHHHHHHHT------S-TT---------HHHHHHHHHHHHHHHHHHHHHHS-HHHHHHHHHHTTHHHHHHHHHHHHHS----SS-----------------TTSGGGHHHHHHHHHHHHTTT-TTHHHHHTT--TTT-HHHHHHHHHHHHHHHHHHHHHHHHHHHTT-----TT-HHHHHHHHHHHHGGGTT--GGGGS-SSTTS---------SS-HHHHHHHHHHHHHHHTT-HHHHHHHHHHHHHHHSS-SSSS---HHHHHHHHHHHHHHHHHHHHT-SSTT--GGGHHHHHHHHHHHHHHTT-S-HHHHHHHHHHHHHHHHTTTT----

pLDDT: mean 72.56, std 21.79, range [23.19, 96.31]